Protein AF-A0AAJ1U4M6-F1 (afdb_monomer_lite)

pLDDT: mean 81.61, std 16.81, range [29.98, 98.19]

Radius of gyration: 28.36 Å; chains: 1; bounding box: 101×58×83 Å

Sequence (429 aa):
MTTPLAARVIVLAGPSGSGKSRLAQRLGLPVLRLDDFYRDGDDPALPRIASGPNAGIVDWDHSGSWLRDEALAALEEVCRSGRVEVPTYEIAANGRTGSRVLDLGGSPLVVTEGIFATDVVEELAARGLLAAAYCLTQPPTVTFWRRLTRDLREHRKPPLVLVRRGAALARAQRGIVERAVAVGCVPASTHDAFAALRDLAADVESRPRRTPSSLAAAIEGFRQPDPTTCGSCCLVVAHLHHSAAYAAAVLGDPDVTARLRHEALAVHTATNGLRLAGETQAPWPRRLGTAPWALARHLRLVSGRPGTGYVWVRRRDDFWEQLVSAVAGGHPVPLYVGTRLLPRHVVLVLEAGDDHLVAYQPGRGGTVRVTRGEVTRHEARALGWPRVWGGVLPAETAVPTRCTTRRERSPRGRRALAPGLSATPRNRA

Structure (mmCIF, N/CA/C/O backbone):
data_AF-A0AAJ1U4M6-F1
#
_entry.id   AF-A0AAJ1U4M6-F1
#
loop_
_atom_site.group_PDB
_atom_site.id
_atom_site.type_symbol
_atom_site.label_atom_id
_atom_site.label_alt_id
_atom_site.label_comp_id
_atom_site.label_asym_id
_atom_site.label_entity_id
_atom_site.label_seq_id
_atom_site.pdbx_PDB_ins_code
_atom_site.Cartn_x
_atom_site.Cartn_y
_atom_site.Cartn_z
_atom_site.occupancy
_atom_site.B_iso_or_equiv
_atom_site.auth_seq_id
_atom_site.auth_comp_id
_atom_site.auth_asym_id
_atom_site.auth_atom_id
_atom_site.pdbx_PDB_model_num
ATOM 1 N N . MET A 1 1 ? -3.620 -27.199 -5.319 1.00 35.44 1 MET A N 1
ATOM 2 C CA . MET A 1 1 ? -2.688 -26.652 -4.311 1.00 35.44 1 MET A CA 1
ATOM 3 C C . MET A 1 1 ? -1.618 -25.889 -5.069 1.00 35.44 1 MET A C 1
ATOM 5 O O . MET A 1 1 ? -0.892 -26.508 -5.830 1.00 35.44 1 MET A O 1
ATOM 9 N N . THR A 1 2 ? -1.603 -24.562 -4.984 1.00 45.41 2 THR A N 1
ATOM 10 C CA . THR A 1 2 ? -0.577 -23.716 -5.610 1.00 45.41 2 THR A CA 1
ATOM 11 C C . THR A 1 2 ? 0.704 -23.802 -4.786 1.00 45.41 2 THR A C 1
ATOM 13 O O . THR A 1 2 ? 0.673 -23.559 -3.580 1.00 45.41 2 THR A O 1
ATOM 16 N N . THR A 1 3 ? 1.816 -24.182 -5.415 1.00 56.16 3 THR A N 1
ATOM 17 C CA . THR A 1 3 ? 3.141 -24.172 -4.784 1.00 56.16 3 THR A CA 1
ATOM 18 C C . THR A 1 3 ? 3.445 -22.757 -4.279 1.00 56.16 3 THR A C 1
ATOM 20 O O . THR A 1 3 ? 3.209 -21.800 -5.024 1.00 56.16 3 THR A O 1
ATOM 23 N N . PRO A 1 4 ? 3.914 -22.584 -3.031 1.00 72.81 4 PRO A N 1
ATOM 24 C CA . PRO A 1 4 ? 4.277 -21.266 -2.526 1.00 72.81 4 PRO A CA 1
ATOM 25 C C . PRO A 1 4 ? 5.402 -20.660 -3.374 1.00 72.81 4 PRO A C 1
ATOM 27 O O . PRO A 1 4 ? 6.347 -21.352 -3.744 1.00 72.81 4 PRO A O 1
ATOM 30 N N . LEU A 1 5 ? 5.278 -19.370 -3.693 1.00 85.62 5 LEU A N 1
ATOM 31 C CA . LEU A 1 5 ? 6.314 -18.611 -4.395 1.00 85.62 5 LEU A CA 1
ATOM 32 C C . LEU A 1 5 ? 7.539 -18.429 -3.491 1.00 85.62 5 LEU A C 1
ATOM 34 O O . LEU A 1 5 ? 7.385 -18.177 -2.295 1.00 85.62 5 LEU A O 1
ATOM 38 N N . ALA A 1 6 ? 8.731 -18.495 -4.081 1.00 86.75 6 ALA A N 1
ATOM 39 C CA . ALA A 1 6 ? 9.986 -18.125 -3.435 1.00 86.75 6 ALA A CA 1
ATOM 40 C C . ALA A 1 6 ? 10.065 -16.610 -3.183 1.00 86.75 6 ALA A C 1
ATOM 42 O O . ALA A 1 6 ? 10.558 -16.188 -2.141 1.00 86.75 6 ALA A O 1
ATOM 43 N N . ALA A 1 7 ? 9.544 -15.795 -4.108 1.00 91.88 7 ALA A N 1
ATOM 44 C CA . ALA A 1 7 ? 9.564 -14.340 -3.997 1.00 91.88 7 ALA A CA 1
ATOM 45 C C . ALA A 1 7 ? 8.385 -13.657 -4.703 1.00 91.88 7 ALA A C 1
ATOM 47 O O . ALA A 1 7 ? 7.608 -14.283 -5.426 1.00 91.88 7 ALA A O 1
ATOM 48 N N . ARG A 1 8 ? 8.254 -12.344 -4.487 1.00 93.81 8 ARG A N 1
ATOM 49 C CA . ARG A 1 8 ? 7.308 -11.458 -5.187 1.00 93.81 8 ARG A CA 1
ATOM 50 C C . ARG A 1 8 ? 8.013 -10.223 -5.753 1.00 93.81 8 ARG A C 1
ATOM 52 O O . ARG A 1 8 ? 9.067 -9.819 -5.269 1.00 93.81 8 ARG A O 1
ATOM 59 N N . VAL A 1 9 ? 7.407 -9.593 -6.758 1.00 96.31 9 VAL A N 1
ATOM 60 C CA . VAL A 1 9 ? 8.030 -8.522 -7.553 1.00 96.31 9 VAL A CA 1
ATOM 61 C C . VAL A 1 9 ? 7.668 -7.122 -7.054 1.00 96.31 9 VAL A C 1
ATOM 63 O O . VAL A 1 9 ? 6.494 -6.773 -6.953 1.00 96.31 9 VAL A O 1
ATOM 66 N N . ILE A 1 10 ? 8.662 -6.271 -6.822 1.00 96.31 10 ILE A N 1
ATOM 67 C CA . ILE A 1 10 ? 8.493 -4.824 -6.668 1.00 96.31 10 ILE A CA 1
ATOM 68 C C . ILE A 1 10 ? 8.775 -4.152 -8.010 1.00 96.31 10 ILE A C 1
ATOM 70 O O . ILE A 1 10 ? 9.900 -4.195 -8.496 1.00 96.31 10 ILE A O 1
ATOM 74 N N . VAL A 1 11 ? 7.790 -3.471 -8.587 1.00 96.56 11 VAL A N 1
ATOM 75 C CA . VAL A 1 11 ? 7.958 -2.696 -9.820 1.00 96.56 11 VAL A CA 1
ATOM 76 C C . VAL A 1 11 ? 8.309 -1.247 -9.486 1.00 96.56 11 VAL A C 1
ATOM 78 O O . VAL A 1 11 ? 7.532 -0.538 -8.841 1.00 96.56 11 VAL A O 1
ATOM 81 N N . LEU A 1 12 ? 9.461 -0.781 -9.967 1.00 94.81 12 LEU A N 1
ATOM 82 C CA . LEU A 1 12 ? 9.864 0.623 -9.917 1.00 94.81 12 LEU A CA 1
ATOM 83 C C . LEU A 1 12 ? 9.748 1.252 -11.307 1.00 94.81 12 LEU A C 1
ATOM 85 O O . LEU A 1 12 ? 10.588 1.050 -12.181 1.00 94.81 12 LEU A O 1
ATOM 89 N N . ALA A 1 13 ? 8.714 2.068 -11.488 1.00 91.81 13 ALA A N 1
ATOM 90 C CA . ALA A 1 13 ? 8.468 2.867 -12.677 1.00 91.81 13 ALA A CA 1
ATOM 91 C C . ALA A 1 13 ? 8.831 4.344 -12.457 1.00 91.81 13 ALA A C 1
ATOM 93 O O . ALA A 1 13 ? 9.117 4.809 -11.349 1.00 91.81 13 ALA A O 1
ATOM 94 N N . GLY A 1 14 ? 8.812 5.113 -13.542 1.00 84.62 14 GLY A N 1
ATOM 95 C CA . GLY A 1 14 ? 8.915 6.568 -13.511 1.00 84.62 14 GLY A CA 1
ATOM 96 C C . GLY A 1 14 ? 9.922 7.125 -14.515 1.00 84.62 14 GLY A C 1
ATOM 97 O O . GLY A 1 14 ? 10.707 6.372 -15.100 1.00 84.62 14 GLY A O 1
ATOM 98 N N . PRO A 1 15 ? 9.930 8.455 -14.710 1.00 76.31 15 PRO A N 1
ATOM 99 C CA . PRO A 1 15 ? 10.742 9.100 -15.736 1.00 76.31 15 PRO A CA 1
ATOM 100 C C . PRO A 1 15 ? 12.238 8.785 -15.613 1.00 76.31 15 PRO A C 1
ATOM 102 O O . PRO A 1 15 ? 12.752 8.493 -14.529 1.00 76.31 15 PRO A O 1
ATOM 105 N N . SER A 1 16 ? 12.972 8.893 -16.721 1.00 70.69 16 SER A N 1
ATOM 106 C CA . SER A 1 16 ? 14.437 8.828 -16.672 1.00 70.69 16 SER A CA 1
ATOM 107 C C . SER A 1 16 ? 14.993 9.874 -15.690 1.00 70.69 16 SER A C 1
ATOM 109 O O . SER A 1 16 ? 14.541 11.022 -15.655 1.00 70.69 16 SER A O 1
ATOM 111 N N . GLY A 1 17 ? 15.938 9.456 -14.844 1.00 67.00 17 GLY A N 1
ATOM 112 C CA . GLY A 1 17 ? 16.512 10.291 -13.784 1.00 67.00 17 GLY A CA 1
ATOM 113 C C . GLY A 1 17 ? 15.660 10.451 -12.516 1.00 67.00 17 GLY A C 1
ATOM 114 O O . GLY A 1 17 ? 16.044 11.225 -11.643 1.00 67.00 17 GLY A O 1
ATOM 115 N N . SER A 1 18 ? 14.539 9.732 -12.363 1.00 72.38 18 SER A N 1
ATOM 116 C CA . SER A 1 18 ? 13.729 9.767 -11.129 1.00 72.38 18 SER A CA 1
ATOM 117 C C . SER A 1 18 ? 14.391 9.089 -9.919 1.00 72.38 18 SER A C 1
ATOM 119 O O . SER A 1 18 ? 13.974 9.327 -8.785 1.00 72.38 18 SER A O 1
ATOM 121 N N . GLY A 1 19 ? 15.441 8.291 -10.152 1.00 76.44 19 GLY A N 1
ATOM 122 C CA . GLY A 1 19 ? 16.225 7.623 -9.110 1.00 76.44 19 GLY A CA 1
ATOM 123 C C . GLY A 1 19 ? 15.894 6.145 -8.879 1.00 76.44 19 GLY A C 1
ATOM 124 O O . GLY A 1 19 ? 16.292 5.632 -7.842 1.00 76.44 19 GLY A O 1
ATOM 125 N N . LYS A 1 20 ? 15.210 5.467 -9.815 1.00 83.94 20 LYS A N 1
ATOM 126 C CA . LYS A 1 20 ? 14.835 4.037 -9.733 1.00 83.94 20 LYS A CA 1
ATOM 127 C C . LYS A 1 20 ? 16.018 3.123 -9.384 1.00 83.94 20 LYS A C 1
ATOM 129 O O . LYS A 1 20 ? 16.014 2.532 -8.310 1.00 83.94 20 LYS A O 1
ATOM 134 N N . SER A 1 21 ? 17.081 3.141 -10.191 1.00 77.44 21 SER A N 1
ATOM 135 C CA . SER A 1 21 ? 18.271 2.309 -9.966 1.00 77.44 21 SER A CA 1
ATOM 136 C C . SER A 1 21 ? 18.963 2.620 -8.639 1.00 77.44 21 SER A C 1
ATOM 138 O O . SER A 1 21 ? 19.413 1.723 -7.934 1.00 77.44 21 SER A O 1
ATOM 140 N N . ARG A 1 22 ? 19.003 3.902 -8.243 1.00 78.25 22 ARG A N 1
ATOM 141 C CA . ARG A 1 22 ? 19.576 4.319 -6.954 1.00 78.25 22 ARG A CA 1
ATOM 142 C C . ARG A 1 22 ? 18.713 3.872 -5.771 1.00 78.25 22 ARG A C 1
ATOM 144 O O . ARG A 1 22 ? 19.262 3.551 -4.722 1.00 78.25 22 ARG A O 1
ATOM 151 N N . LEU A 1 23 ? 17.389 3.849 -5.922 1.00 82.69 23 LEU A N 1
ATOM 152 C CA . LEU A 1 23 ? 16.482 3.299 -4.919 1.00 82.69 23 LEU A CA 1
ATOM 153 C C . LEU A 1 23 ? 16.666 1.784 -4.792 1.00 82.69 23 LEU A C 1
ATOM 155 O O . LEU A 1 23 ? 16.822 1.303 -3.676 1.00 82.69 23 LEU A O 1
ATOM 159 N N . ALA A 1 24 ? 16.717 1.066 -5.916 1.00 81.56 24 ALA A N 1
ATOM 160 C CA . ALA A 1 24 ? 16.942 -0.376 -5.950 1.00 81.56 24 ALA A CA 1
ATOM 161 C C . ALA A 1 24 ? 18.262 -0.760 -5.256 1.00 81.56 24 ALA A C 1
ATOM 163 O O . ALA A 1 24 ? 18.260 -1.581 -4.346 1.00 81.56 24 ALA A O 1
ATOM 164 N N . GLN A 1 25 ? 19.364 -0.071 -5.584 1.00 78.44 25 GLN A N 1
ATOM 165 C CA . GLN A 1 25 ? 20.657 -0.255 -4.909 1.00 78.44 25 GLN A CA 1
ATOM 166 C C . GLN A 1 25 ? 20.579 0.003 -3.402 1.00 78.44 25 GLN A C 1
ATOM 168 O O . GLN A 1 25 ? 21.147 -0.744 -2.613 1.00 78.44 25 GLN A O 1
ATOM 173 N N . ARG A 1 26 ? 19.873 1.061 -2.988 1.00 80.50 26 ARG A N 1
ATOM 174 C CA . ARG A 1 26 ? 19.744 1.421 -1.571 1.00 80.50 26 ARG A CA 1
ATOM 175 C C . ARG A 1 26 ? 18.913 0.410 -0.776 1.00 80.50 26 ARG A C 1
ATOM 177 O O . ARG A 1 26 ? 19.132 0.283 0.422 1.00 80.50 26 ARG A O 1
ATOM 184 N N . LEU A 1 27 ? 17.955 -0.262 -1.416 1.00 82.00 27 LEU A N 1
ATOM 185 C CA . LEU A 1 27 ? 17.149 -1.315 -0.793 1.00 82.00 27 LEU A CA 1
ATOM 186 C C . LEU A 1 27 ? 17.949 -2.603 -0.560 1.00 82.00 27 LEU A C 1
ATOM 188 O O . LEU A 1 27 ? 17.542 -3.403 0.270 1.00 82.00 27 LEU A O 1
ATOM 192 N N . GLY A 1 28 ? 19.058 -2.809 -1.281 1.00 83.50 28 GLY A N 1
ATOM 193 C CA . GLY A 1 28 ? 19.867 -4.028 -1.175 1.00 83.50 28 GLY A CA 1
ATOM 194 C C . GLY A 1 28 ? 19.163 -5.294 -1.679 1.00 83.50 28 GLY A C 1
ATOM 195 O O . GLY A 1 28 ? 19.668 -6.390 -1.464 1.00 83.50 28 GLY A O 1
ATOM 196 N N . LEU A 1 29 ? 18.011 -5.153 -2.341 1.00 88.69 29 LEU A N 1
ATOM 197 C CA . LEU A 1 29 ? 17.244 -6.267 -2.896 1.00 88.69 29 LEU A CA 1
ATOM 198 C C . LEU A 1 29 ? 17.818 -6.709 -4.253 1.00 88.69 29 LEU A C 1
ATOM 200 O O . LEU A 1 29 ? 18.338 -5.865 -4.992 1.00 88.69 29 LEU A O 1
ATOM 204 N N . PRO A 1 30 ? 17.676 -7.994 -4.629 1.00 92.81 30 PRO A N 1
ATOM 205 C CA . PRO A 1 30 ? 18.009 -8.462 -5.970 1.00 92.81 30 PRO A CA 1
ATOM 206 C C . PRO A 1 30 ? 17.236 -7.685 -7.044 1.00 92.81 30 PRO A C 1
ATOM 208 O O . PRO A 1 30 ? 16.055 -7.376 -6.864 1.00 92.81 30 PRO A O 1
ATOM 211 N N . VAL A 1 31 ? 17.892 -7.381 -8.170 1.00 94.75 31 VAL A N 1
ATOM 212 C CA . VAL A 1 31 ? 17.313 -6.561 -9.247 1.00 94.75 31 VAL A CA 1
ATOM 213 C C . VAL A 1 31 ? 17.318 -7.305 -10.582 1.00 94.75 31 VAL A C 1
ATOM 215 O O . VAL A 1 31 ? 18.372 -7.701 -11.087 1.00 94.75 31 VAL A O 1
ATOM 218 N N . LEU A 1 32 ? 16.140 -7.411 -11.195 1.00 96.25 32 LEU A N 1
ATOM 219 C CA . LEU A 1 32 ? 15.962 -7.762 -12.600 1.00 96.25 32 LEU A CA 1
ATOM 220 C C . LEU A 1 32 ? 15.755 -6.470 -13.403 1.00 96.25 32 LEU A C 1
ATOM 222 O O . LEU A 1 32 ? 14.833 -5.699 -13.146 1.00 96.25 32 LEU A O 1
ATOM 226 N N . ARG A 1 33 ? 16.642 -6.184 -14.358 1.00 93.12 33 ARG A N 1
ATOM 227 C CA . ARG A 1 33 ? 16.557 -4.970 -15.179 1.00 93.12 33 ARG A CA 1
ATOM 228 C C . ARG A 1 33 ? 15.790 -5.299 -16.452 1.00 93.12 33 ARG A C 1
ATOM 230 O O . ARG A 1 33 ? 16.234 -6.127 -17.233 1.00 93.12 33 ARG A O 1
ATOM 237 N N . LEU A 1 34 ? 14.660 -4.638 -16.678 1.00 94.06 34 LEU A N 1
ATOM 238 C CA . LEU A 1 34 ? 13.866 -4.824 -17.899 1.00 94.06 34 LEU A CA 1
ATOM 239 C C . LEU A 1 34 ? 14.594 -4.293 -19.136 1.00 94.06 34 LEU A C 1
ATOM 241 O O . LEU A 1 34 ? 14.367 -4.779 -20.236 1.00 94.06 34 LEU A O 1
ATOM 245 N N . ASP A 1 35 ? 15.511 -3.345 -18.941 1.00 89.75 35 ASP A N 1
ATOM 246 C CA . ASP A 1 35 ? 16.392 -2.851 -20.000 1.00 89.75 35 ASP A CA 1
ATOM 247 C C . ASP A 1 35 ? 17.363 -3.941 -20.511 1.00 89.75 35 ASP A C 1
ATOM 249 O O . ASP A 1 35 ? 17.980 -3.748 -21.551 1.00 89.75 35 ASP A O 1
ATOM 253 N N . ASP A 1 36 ? 17.501 -5.088 -19.829 1.00 93.81 36 ASP A N 1
ATOM 254 C CA . ASP A 1 36 ? 18.273 -6.227 -20.350 1.00 93.81 36 ASP A CA 1
ATOM 255 C C . ASP A 1 36 ? 17.491 -6.995 -21.451 1.00 93.81 36 ASP A C 1
ATOM 257 O O . ASP A 1 36 ? 18.065 -7.795 -22.185 1.00 93.81 36 ASP A O 1
ATOM 261 N N . PHE A 1 37 ? 16.186 -6.733 -21.611 1.00 95.31 37 PHE A N 1
ATOM 262 C CA . PHE A 1 37 ? 15.283 -7.449 -22.525 1.00 95.31 37 PHE A CA 1
ATOM 263 C C . PHE A 1 37 ? 14.969 -6.668 -23.811 1.00 95.31 37 PHE A C 1
ATOM 265 O O . PHE A 1 37 ? 13.929 -6.894 -24.431 1.00 95.31 37 PHE A O 1
ATOM 272 N N . TYR A 1 38 ? 15.834 -5.750 -24.244 1.00 93.19 38 TYR A N 1
ATOM 273 C CA . TYR A 1 38 ? 15.706 -5.159 -25.580 1.00 93.19 38 TYR A CA 1
ATOM 274 C C . TYR A 1 38 ? 15.932 -6.204 -26.681 1.00 93.19 38 TYR A C 1
ATOM 276 O O . TYR A 1 38 ? 16.601 -7.223 -26.477 1.00 93.19 38 TYR A O 1
ATOM 284 N N . ARG A 1 39 ? 15.347 -5.940 -27.852 1.00 93.69 39 ARG A N 1
ATOM 285 C CA . ARG A 1 39 ? 15.740 -6.598 -29.101 1.00 93.69 39 ARG A CA 1
ATOM 286 C C . ARG A 1 39 ? 17.117 -6.107 -29.521 1.00 93.69 39 ARG A C 1
ATOM 288 O O . ARG A 1 39 ? 17.469 -4.961 -29.243 1.00 93.69 39 ARG A O 1
ATOM 295 N N . ASP A 1 40 ? 17.855 -6.959 -30.217 1.00 92.25 40 ASP A N 1
ATOM 296 C CA . ASP A 1 40 ? 19.131 -6.570 -30.806 1.00 92.25 40 ASP A CA 1
ATOM 297 C C . ASP A 1 40 ? 18.910 -5.483 -31.859 1.00 92.25 40 ASP A C 1
ATOM 299 O O . ASP A 1 40 ? 17.889 -5.442 -32.544 1.00 92.25 40 ASP A O 1
ATOM 303 N N . GLY A 1 41 ? 19.847 -4.547 -31.960 1.00 86.94 41 GLY A N 1
ATOM 304 C CA . GLY A 1 41 ? 19.682 -3.341 -32.763 1.00 86.94 41 GLY A CA 1
ATOM 305 C C . GLY A 1 41 ? 19.647 -3.556 -34.276 1.00 86.94 41 GLY A C 1
ATOM 306 O O . GLY A 1 41 ? 19.326 -2.620 -35.012 1.00 86.94 41 GLY A O 1
ATOM 307 N N . ASP A 1 42 ? 19.985 -4.756 -34.737 1.00 87.50 42 ASP A N 1
ATOM 308 C CA . ASP A 1 42 ? 19.853 -5.221 -36.113 1.00 87.50 42 ASP A CA 1
ATOM 309 C C . ASP A 1 42 ? 18.571 -6.040 -36.358 1.00 87.50 42 ASP A C 1
ATOM 311 O O . ASP A 1 42 ? 18.314 -6.428 -37.501 1.00 87.50 42 ASP A O 1
ATOM 315 N N . ASP A 1 43 ? 17.725 -6.243 -35.336 1.00 89.69 43 ASP A N 1
ATOM 316 C CA . ASP A 1 43 ? 16.453 -6.955 -35.465 1.00 89.69 43 ASP A CA 1
ATOM 317 C C . ASP A 1 43 ? 15.531 -6.216 -36.463 1.00 89.69 43 ASP A C 1
ATOM 319 O O . ASP A 1 43 ? 15.150 -5.056 -36.245 1.00 89.69 43 ASP A O 1
ATOM 323 N N . PRO A 1 44 ? 15.131 -6.866 -37.575 1.00 89.62 44 PRO A N 1
ATOM 324 C CA . PRO A 1 44 ? 14.300 -6.244 -38.601 1.00 89.62 44 PRO A CA 1
ATOM 325 C C . PRO A 1 44 ? 12.888 -5.891 -38.110 1.00 89.62 44 PRO A C 1
ATOM 327 O O . PRO A 1 44 ? 12.218 -5.074 -38.742 1.00 89.62 44 PRO A O 1
ATOM 330 N N . ALA A 1 45 ? 12.427 -6.477 -37.000 1.00 91.69 45 ALA A N 1
ATOM 331 C CA . ALA A 1 45 ? 11.141 -6.173 -36.381 1.00 91.69 45 ALA A CA 1
ATOM 332 C C . ALA A 1 45 ? 11.158 -4.875 -35.554 1.00 91.69 45 ALA A C 1
ATOM 334 O O . ALA A 1 45 ? 10.110 -4.471 -35.037 1.00 91.69 45 ALA A O 1
ATOM 335 N N . LEU A 1 46 ? 12.314 -4.211 -35.418 1.00 91.50 46 LEU A N 1
ATOM 336 C CA . LEU A 1 46 ? 12.420 -2.980 -34.646 1.00 91.50 46 LEU A CA 1
ATOM 337 C C . LEU A 1 46 ? 11.527 -1.865 -35.217 1.00 91.50 46 LEU A C 1
ATOM 339 O O . LEU A 1 46 ? 11.631 -1.513 -36.400 1.00 91.50 46 LEU A O 1
ATOM 343 N N . PRO A 1 47 ? 10.676 -1.251 -34.376 1.00 92.06 47 PRO A N 1
ATOM 344 C CA . PRO A 1 47 ? 9.834 -0.142 -34.792 1.00 92.06 47 PRO A CA 1
ATOM 345 C C . PRO A 1 47 ? 10.703 1.062 -35.163 1.00 92.06 47 PRO A C 1
ATOM 347 O O . PRO A 1 47 ? 11.700 1.359 -34.506 1.00 92.06 47 PRO A O 1
ATOM 350 N N . ARG A 1 48 ? 10.310 1.784 -36.214 1.00 90.25 48 ARG A N 1
ATOM 351 C CA . ARG A 1 48 ? 10.986 3.007 -36.662 1.00 90.25 48 ARG A CA 1
ATOM 352 C C . ARG A 1 48 ? 10.063 4.205 -36.532 1.00 90.25 48 ARG A C 1
ATOM 354 O O . ARG A 1 48 ? 8.861 4.110 -36.775 1.00 90.25 48 ARG A O 1
ATOM 361 N N . ILE A 1 49 ? 10.642 5.351 -36.195 1.00 85.44 49 ILE A N 1
ATOM 362 C CA . ILE A 1 49 ? 9.920 6.617 -36.089 1.00 85.44 49 ILE A CA 1
ATOM 363 C C . ILE A 1 49 ? 9.335 6.965 -37.462 1.00 85.44 49 ILE A C 1
ATOM 365 O O . ILE A 1 49 ? 10.065 7.117 -38.444 1.00 85.44 49 ILE A O 1
ATOM 369 N N . ALA A 1 50 ? 8.010 7.105 -37.526 1.00 86.19 50 ALA A N 1
ATOM 370 C CA . ALA A 1 50 ? 7.285 7.265 -38.786 1.00 86.19 50 ALA A CA 1
ATOM 371 C C . ALA A 1 50 ? 7.376 8.677 -39.392 1.00 86.19 50 ALA A C 1
ATOM 373 O O . ALA A 1 50 ? 7.206 8.844 -40.596 1.00 86.19 50 ALA A O 1
ATOM 374 N N . SER A 1 51 ? 7.603 9.715 -38.580 1.00 84.94 51 SER A N 1
ATOM 375 C CA . SER A 1 51 ? 7.620 11.104 -39.058 1.00 84.94 51 SER A CA 1
ATOM 376 C C . SER A 1 51 ? 8.456 12.036 -38.176 1.00 84.94 51 SER A C 1
ATOM 378 O O . SER A 1 51 ? 8.749 11.739 -37.018 1.00 84.94 51 SER A O 1
ATOM 380 N N . GLY A 1 52 ? 8.830 13.191 -38.731 1.00 83.75 52 GLY A N 1
ATOM 381 C CA . GLY A 1 52 ? 9.584 14.231 -38.033 1.00 83.75 52 GLY A CA 1
ATOM 382 C C . GLY A 1 52 ? 11.104 14.137 -38.222 1.00 83.75 52 GLY A C 1
ATOM 383 O O . GLY A 1 52 ? 11.585 13.354 -39.036 1.00 83.75 52 GLY A O 1
ATOM 384 N N . PRO A 1 53 ? 11.882 14.942 -37.473 1.00 75.56 53 PRO A N 1
ATOM 385 C CA . PRO A 1 53 ? 13.332 15.074 -37.665 1.00 75.56 53 PRO A CA 1
ATOM 386 C C . PRO A 1 53 ? 14.132 13.778 -37.478 1.00 75.56 53 PRO A C 1
ATOM 388 O O . PRO A 1 53 ? 15.257 13.688 -37.951 1.00 75.56 53 PRO A O 1
ATOM 391 N N . ASN A 1 54 ? 13.550 12.797 -36.784 1.00 79.06 54 ASN A N 1
ATOM 392 C CA . ASN A 1 54 ? 14.166 11.506 -36.482 1.00 79.06 54 ASN A CA 1
ATOM 393 C C . ASN A 1 54 ? 13.540 10.356 -37.295 1.00 79.06 54 ASN A C 1
ATOM 395 O O . ASN A 1 54 ? 13.707 9.195 -36.927 1.00 79.06 54 ASN A O 1
ATOM 399 N N . ALA A 1 55 ? 12.772 10.659 -38.351 1.00 87.00 55 ALA A N 1
ATOM 400 C CA . ALA A 1 55 ? 12.110 9.640 -39.159 1.00 87.00 55 ALA A CA 1
ATOM 401 C C . ALA A 1 55 ? 13.117 8.618 -39.714 1.00 87.00 55 ALA A C 1
ATOM 403 O O . ALA A 1 55 ? 14.200 8.981 -40.170 1.00 87.00 55 ALA A O 1
ATOM 404 N N . GLY A 1 56 ? 12.755 7.335 -39.659 1.00 84.25 56 GLY A N 1
ATOM 405 C CA . GLY A 1 56 ? 13.601 6.225 -40.106 1.00 84.25 56 GLY A CA 1
ATOM 406 C C . GLY A 1 56 ? 14.590 5.690 -39.061 1.00 84.25 56 GLY A C 1
ATOM 407 O O . GLY A 1 56 ? 15.129 4.602 -39.266 1.00 84.25 56 GLY A O 1
ATOM 408 N N . ILE A 1 57 ? 14.794 6.382 -37.935 1.00 87.56 57 ILE A N 1
ATOM 409 C CA . ILE A 1 57 ? 15.572 5.877 -36.790 1.00 87.56 57 ILE A CA 1
ATOM 410 C C . ILE A 1 57 ? 14.698 4.920 -35.964 1.00 87.56 57 ILE A C 1
ATOM 412 O O . ILE A 1 57 ? 13.477 5.077 -35.926 1.00 87.56 57 ILE A O 1
ATOM 416 N N . VAL A 1 58 ? 15.314 3.928 -35.315 1.00 86.12 58 VAL A N 1
ATOM 417 C CA . VAL A 1 58 ? 14.630 3.013 -34.386 1.00 86.12 58 VAL A CA 1
ATOM 418 C C . VAL A 1 58 ? 13.992 3.792 -33.231 1.00 86.12 58 VAL A C 1
ATOM 420 O O . VAL A 1 58 ? 14.626 4.660 -32.628 1.00 86.12 58 VAL A O 1
ATOM 423 N N . ASP A 1 59 ? 12.736 3.468 -32.925 1.00 86.75 59 ASP A N 1
ATOM 424 C CA . ASP A 1 59 ? 12.000 3.999 -31.781 1.00 86.75 59 ASP A CA 1
ATOM 425 C C . ASP A 1 59 ? 12.161 3.073 -30.567 1.00 86.75 59 ASP A C 1
ATOM 427 O O . ASP A 1 59 ? 11.395 2.131 -30.363 1.00 86.75 59 ASP A O 1
ATOM 431 N N . TRP A 1 60 ? 13.183 3.337 -29.754 1.00 83.81 60 TRP A N 1
ATOM 432 C CA . TRP A 1 60 ? 13.471 2.539 -28.560 1.00 83.81 60 TRP A CA 1
ATOM 433 C C . TRP A 1 60 ? 12.430 2.702 -27.443 1.00 83.81 60 TRP A C 1
ATOM 435 O O . TRP A 1 60 ? 12.332 1.817 -26.596 1.00 83.81 60 TRP A O 1
ATOM 445 N N . ASP A 1 61 ? 11.608 3.758 -27.471 1.00 82.62 61 ASP A N 1
ATOM 446 C CA . ASP A 1 61 ? 10.531 3.988 -26.496 1.00 82.62 61 ASP A CA 1
ATOM 447 C C . ASP A 1 61 ? 9.226 3.248 -26.877 1.00 82.62 61 ASP A C 1
ATOM 449 O O . ASP A 1 61 ? 8.250 3.261 -26.120 1.00 82.62 61 ASP A O 1
ATOM 453 N N . HIS A 1 62 ? 9.181 2.606 -28.050 1.00 86.19 62 HIS A N 1
ATOM 454 C CA . HIS A 1 62 ? 8.022 1.863 -28.540 1.00 86.19 62 HIS A CA 1
ATOM 455 C C . HIS A 1 62 ? 7.970 0.445 -27.951 1.00 86.19 62 HIS A C 1
ATOM 457 O O . HIS A 1 62 ? 8.975 -0.251 -27.915 1.00 86.19 62 HIS A O 1
ATOM 463 N N . SER A 1 63 ? 6.786 -0.052 -27.574 1.00 87.94 63 SER A N 1
ATOM 464 C CA . SER A 1 63 ? 6.621 -1.374 -26.929 1.00 87.94 63 SER A CA 1
ATOM 465 C C . SER A 1 63 ? 7.126 -2.562 -27.761 1.00 87.94 63 SER A C 1
ATOM 467 O O . SER A 1 63 ? 7.427 -3.618 -27.219 1.00 87.94 63 SER A O 1
ATOM 469 N N . GLY A 1 64 ? 7.237 -2.392 -29.078 1.00 88.94 64 GLY A N 1
ATOM 470 C CA . GLY A 1 64 ? 7.830 -3.374 -29.992 1.00 88.94 64 GLY A CA 1
ATOM 471 C C . GLY A 1 64 ? 9.362 -3.477 -29.938 1.00 88.94 64 GLY A C 1
ATOM 472 O O . GLY A 1 64 ? 9.903 -4.399 -30.539 1.00 88.94 64 GLY A O 1
ATOM 473 N N . SER A 1 65 ? 10.061 -2.567 -29.250 1.00 91.19 65 SER A N 1
ATOM 474 C CA . SER A 1 65 ? 11.531 -2.549 -29.167 1.00 91.19 65 SER A CA 1
ATOM 475 C C . SER A 1 65 ? 12.105 -3.559 -28.166 1.00 91.19 65 SER A C 1
ATOM 477 O O . SER A 1 65 ? 13.305 -3.831 -28.189 1.00 91.19 65 SER A O 1
ATOM 479 N N . TRP A 1 66 ? 11.266 -4.134 -27.302 1.00 94.38 66 TRP A N 1
ATOM 480 C CA . TRP A 1 66 ? 11.689 -5.024 -26.225 1.00 94.38 66 TRP A CA 1
ATOM 481 C C . TRP A 1 66 ? 10.854 -6.309 -26.169 1.00 94.38 66 TRP A C 1
ATOM 483 O O . TRP A 1 66 ? 9.765 -6.415 -26.738 1.00 94.38 66 TRP A O 1
ATOM 493 N N . LEU A 1 67 ? 11.396 -7.316 -25.495 1.00 95.56 67 LEU A N 1
ATOM 494 C CA . LEU A 1 67 ? 10.884 -8.679 -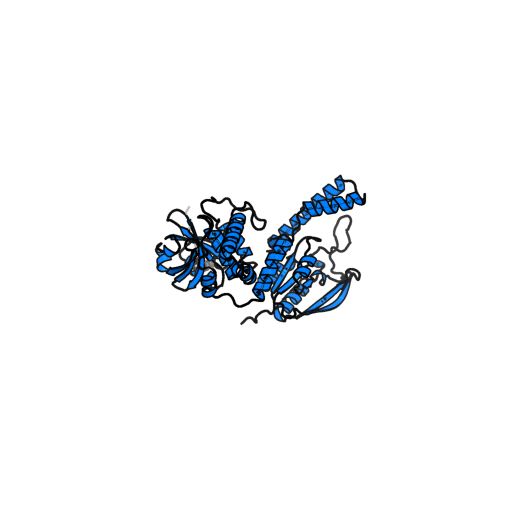25.428 1.00 95.56 67 LEU A CA 1
ATOM 495 C C . LEU A 1 67 ? 10.083 -8.870 -24.132 1.00 95.56 67 LEU A C 1
ATOM 497 O O . LEU A 1 67 ? 10.499 -9.558 -23.201 1.00 95.56 67 LEU A O 1
ATOM 501 N N . ARG A 1 68 ? 8.905 -8.229 -24.085 1.00 95.75 68 ARG A N 1
ATOM 502 C CA . ARG A 1 68 ? 7.996 -8.211 -22.921 1.00 95.75 68 ARG A CA 1
ATOM 503 C C . ARG A 1 68 ? 7.680 -9.601 -22.370 1.00 95.75 68 ARG A C 1
ATOM 505 O O . ARG A 1 68 ? 7.715 -9.797 -21.157 1.00 95.75 68 ARG A O 1
ATOM 512 N N . ASP A 1 69 ? 7.356 -10.546 -23.247 1.00 96.31 69 ASP A N 1
ATOM 513 C CA . ASP A 1 69 ? 6.932 -11.887 -22.833 1.00 96.31 69 ASP A CA 1
ATOM 514 C C . ASP A 1 69 ? 8.085 -12.681 -22.205 1.00 96.31 69 ASP A C 1
ATOM 516 O O . ASP A 1 69 ? 7.882 -13.391 -21.222 1.00 96.31 69 ASP A O 1
ATOM 520 N N . GLU A 1 70 ? 9.309 -12.495 -22.706 1.00 97.00 70 GLU A N 1
ATOM 521 C CA . GLU A 1 70 ? 10.521 -13.087 -22.130 1.00 97.00 70 GLU A CA 1
ATOM 522 C C . GLU A 1 70 ? 10.823 -12.490 -20.749 1.00 97.00 70 GLU A C 1
ATOM 524 O O . GLU A 1 70 ? 11.110 -13.223 -19.804 1.00 97.00 70 GLU A O 1
ATOM 529 N N . ALA A 1 71 ? 10.669 -11.171 -20.589 1.00 97.56 71 ALA A N 1
ATOM 530 C CA . ALA A 1 71 ? 10.834 -10.512 -19.295 1.00 97.56 71 ALA A CA 1
ATOM 531 C C . ALA A 1 71 ? 9.806 -10.996 -18.257 1.00 97.56 71 ALA A C 1
ATOM 533 O O . ALA A 1 71 ? 10.151 -11.230 -17.097 1.00 97.56 71 ALA A O 1
ATOM 534 N N . LEU A 1 72 ? 8.543 -11.173 -18.661 1.00 98.06 72 LEU A N 1
ATOM 535 C CA . LEU A 1 72 ? 7.492 -11.721 -17.799 1.00 98.06 72 LEU A CA 1
ATOM 536 C C . LEU A 1 72 ? 7.762 -13.179 -17.417 1.00 98.06 72 LEU A C 1
ATOM 538 O O . LEU A 1 72 ? 7.571 -13.537 -16.256 1.00 98.06 72 LEU A O 1
ATOM 542 N N . ALA A 1 73 ? 8.227 -14.000 -18.362 1.00 97.69 73 ALA A N 1
ATOM 543 C CA . ALA A 1 73 ? 8.615 -15.380 -18.092 1.00 97.69 73 ALA A CA 1
ATOM 544 C C . ALA A 1 73 ? 9.771 -15.445 -17.082 1.00 97.69 73 ALA A C 1
ATOM 546 O O . ALA A 1 73 ? 9.679 -16.184 -16.104 1.00 97.69 73 ALA A O 1
ATOM 547 N N . ALA A 1 74 ? 10.797 -14.604 -17.247 1.00 97.88 74 ALA A N 1
ATOM 548 C CA . ALA A 1 74 ? 11.923 -14.542 -16.320 1.00 97.88 74 ALA A CA 1
ATOM 549 C C . ALA A 1 74 ? 11.503 -14.079 -14.910 1.00 97.88 74 ALA A C 1
ATOM 551 O O . ALA A 1 74 ? 11.953 -14.625 -13.901 1.00 97.88 74 ALA A O 1
ATOM 552 N N . LEU A 1 75 ? 10.602 -13.093 -14.824 1.00 98.19 75 LEU A N 1
ATOM 553 C CA . LEU A 1 75 ? 10.027 -12.638 -13.554 1.00 98.19 75 LEU A CA 1
ATOM 554 C C . LEU A 1 75 ? 9.190 -13.724 -12.865 1.00 98.19 75 LEU A C 1
ATOM 556 O O . LEU A 1 75 ? 9.234 -13.862 -11.643 1.00 98.19 75 LEU A O 1
ATOM 560 N N . GLU A 1 76 ? 8.422 -14.496 -13.625 1.00 97.12 76 GLU A N 1
ATOM 561 C CA . GLU A 1 76 ? 7.641 -15.611 -13.093 1.00 97.12 76 GLU A CA 1
ATOM 562 C C . GLU A 1 76 ? 8.532 -16.760 -12.620 1.00 97.12 76 GLU A C 1
ATOM 564 O O . GLU A 1 76 ? 8.303 -17.302 -11.536 1.00 97.12 76 GLU A O 1
ATOM 569 N N . GLU A 1 77 ? 9.566 -17.095 -13.391 1.00 97.06 77 GLU A N 1
ATOM 570 C CA . GLU A 1 77 ? 10.549 -18.110 -13.029 1.00 97.06 77 GLU A CA 1
ATOM 571 C C . GLU A 1 77 ? 11.251 -17.738 -11.726 1.00 97.06 77 GLU A C 1
ATOM 573 O O . GLU A 1 77 ? 11.165 -18.497 -10.761 1.00 97.06 77 GLU A O 1
ATOM 578 N N . VAL A 1 78 ? 11.833 -16.536 -11.633 1.00 97.00 78 VAL A N 1
ATOM 579 C CA . VAL A 1 78 ? 12.562 -16.116 -10.427 1.00 97.00 78 VAL A CA 1
ATOM 580 C C . VAL A 1 78 ? 11.666 -16.065 -9.189 1.00 97.00 78 VAL A C 1
ATOM 582 O O . VAL A 1 78 ? 12.113 -16.394 -8.093 1.00 97.00 78 VAL A O 1
ATOM 585 N N . CYS A 1 79 ? 10.382 -15.725 -9.344 1.00 95.25 79 CYS A N 1
ATOM 586 C CA . CYS A 1 79 ? 9.428 -15.761 -8.235 1.00 95.25 79 CYS A CA 1
ATOM 587 C C . CYS A 1 79 ? 9.111 -17.185 -7.769 1.00 95.25 79 CYS A C 1
ATOM 589 O O . CYS A 1 79 ? 8.751 -17.372 -6.609 1.00 95.25 79 CYS A O 1
ATOM 591 N N . ARG A 1 80 ? 9.214 -18.191 -8.642 1.00 92.81 80 ARG A N 1
ATOM 592 C CA . ARG A 1 80 ? 8.933 -19.594 -8.307 1.00 92.81 80 ARG A CA 1
ATOM 593 C C . ARG A 1 80 ? 10.155 -20.335 -7.787 1.00 92.81 80 ARG A C 1
ATOM 595 O O . ARG A 1 80 ? 10.043 -21.033 -6.786 1.00 92.81 80 ARG A O 1
ATOM 602 N N . SER A 1 81 ? 11.285 -20.213 -8.471 1.00 91.75 81 SER A N 1
ATOM 603 C CA . SER A 1 81 ? 12.508 -20.974 -8.193 1.00 91.75 81 SER A CA 1
ATOM 604 C C . SER A 1 81 ? 13.481 -20.234 -7.274 1.00 91.75 81 SER A C 1
ATOM 606 O O . SER A 1 81 ? 14.357 -20.863 -6.688 1.00 91.75 81 SER A O 1
ATOM 608 N N . GLY A 1 82 ? 13.365 -18.905 -7.169 1.00 92.00 82 GLY A N 1
ATOM 609 C CA . GLY A 1 82 ? 14.360 -18.047 -6.522 1.00 92.00 82 GLY A CA 1
ATOM 610 C C . GLY A 1 82 ? 15.607 -17.788 -7.376 1.00 92.00 82 GLY A C 1
ATOM 611 O O . GLY A 1 82 ? 16.524 -17.112 -6.915 1.00 92.00 82 GLY A O 1
ATOM 612 N N . ARG A 1 83 ? 15.663 -18.311 -8.608 1.00 95.75 83 ARG A N 1
ATOM 613 C CA . ARG A 1 83 ? 16.823 -18.192 -9.497 1.00 95.75 83 ARG A CA 1
ATOM 614 C C . ARG A 1 83 ? 16.412 -18.256 -10.965 1.00 95.75 83 ARG A C 1
ATOM 616 O O . ARG A 1 83 ? 15.644 -19.132 -11.339 1.00 95.75 83 ARG A O 1
ATOM 623 N N . VAL A 1 84 ? 16.948 -17.373 -11.798 1.00 97.81 84 VAL A N 1
ATOM 624 C CA . VAL A 1 84 ? 16.641 -17.326 -13.237 1.00 97.81 84 VAL A CA 1
ATOM 625 C C . VAL A 1 84 ? 17.864 -16.908 -14.047 1.00 97.81 84 VAL A C 1
ATOM 627 O O . VAL A 1 84 ? 18.697 -16.134 -13.570 1.00 97.81 84 VAL A O 1
ATOM 630 N N . GLU A 1 85 ? 17.981 -17.395 -15.275 1.00 97.44 85 GLU A N 1
ATOM 631 C CA . GLU A 1 85 ? 18.941 -16.877 -16.247 1.00 97.44 85 GLU A CA 1
ATOM 632 C C . GLU A 1 85 ? 18.335 -15.681 -16.994 1.00 97.44 85 GLU A C 1
ATOM 634 O O . GLU A 1 85 ? 17.239 -15.765 -17.539 1.00 97.44 85 GLU A O 1
ATOM 639 N N . VAL A 1 86 ? 19.029 -14.542 -16.995 1.00 96.19 86 VAL A N 1
ATOM 640 C CA . VAL A 1 86 ? 18.595 -13.316 -17.680 1.00 96.19 86 VAL A CA 1
ATOM 641 C C . VAL A 1 86 ? 19.646 -12.867 -18.691 1.00 96.19 86 VAL A C 1
ATOM 643 O O . VAL A 1 86 ? 20.838 -13.092 -18.467 1.00 96.19 86 VAL A O 1
ATOM 646 N N . PRO A 1 87 ? 19.246 -12.213 -19.791 1.00 95.56 87 PRO A N 1
ATOM 647 C CA . PRO A 1 87 ? 20.197 -11.645 -20.737 1.00 95.56 87 PRO A CA 1
ATOM 648 C C . PRO A 1 87 ? 21.090 -10.582 -20.081 1.00 95.56 87 PRO A C 1
ATOM 650 O O . PRO A 1 87 ? 20.718 -9.917 -19.114 1.00 95.56 87 PRO A O 1
ATOM 653 N N . THR A 1 88 ? 22.282 -10.409 -20.642 1.00 92.31 88 THR A N 1
ATOM 654 C CA . THR A 1 88 ? 23.134 -9.240 -20.427 1.00 92.31 88 THR A CA 1
ATOM 655 C C . THR A 1 88 ? 23.087 -8.413 -21.706 1.00 92.31 88 THR A C 1
ATOM 657 O O . THR A 1 88 ? 23.552 -8.870 -22.750 1.00 92.31 88 THR A O 1
ATOM 660 N N . TYR A 1 89 ? 22.498 -7.218 -21.636 1.00 89.75 89 TYR A N 1
ATOM 661 C CA . TYR A 1 89 ? 22.387 -6.308 -22.775 1.00 89.75 89 TYR A CA 1
ATOM 662 C C . TYR A 1 89 ? 23.360 -5.141 -22.630 1.00 89.75 89 TYR A C 1
ATOM 664 O O . TYR A 1 89 ? 23.390 -4.458 -21.601 1.00 89.75 89 TYR A O 1
ATOM 672 N N . GLU A 1 90 ? 24.122 -4.862 -23.684 1.00 86.06 90 GLU A N 1
ATOM 673 C CA . GLU A 1 90 ? 25.023 -3.718 -23.724 1.00 86.06 90 GLU A CA 1
ATOM 674 C C . GLU A 1 90 ? 24.555 -2.706 -24.760 1.00 86.06 90 GLU A C 1
ATOM 676 O O . GLU A 1 90 ? 24.609 -2.934 -25.964 1.00 86.06 90 GLU A O 1
ATOM 681 N N . ILE A 1 91 ? 24.170 -1.518 -24.288 1.00 78.19 91 ILE A N 1
ATOM 682 C CA . ILE A 1 91 ? 23.736 -0.415 -25.159 1.00 78.19 91 ILE A CA 1
ATOM 683 C C . ILE A 1 91 ? 24.840 -0.030 -26.157 1.00 78.19 91 ILE A C 1
ATOM 685 O O . ILE A 1 91 ? 24.541 0.315 -27.295 1.00 78.19 91 ILE A O 1
ATOM 689 N N . ALA A 1 92 ? 26.113 -0.105 -25.751 1.00 80.38 92 ALA A N 1
ATOM 690 C CA . ALA A 1 92 ? 27.247 0.193 -26.626 1.00 80.38 92 ALA A CA 1
ATOM 691 C C . ALA A 1 92 ? 27.441 -0.861 -27.729 1.00 80.38 92 ALA A C 1
ATOM 693 O O . ALA A 1 92 ? 27.816 -0.502 -28.842 1.00 80.38 92 ALA A O 1
ATOM 694 N N . ALA A 1 93 ? 27.160 -2.131 -27.425 1.00 82.94 93 ALA A N 1
ATOM 695 C CA . ALA A 1 93 ? 27.165 -3.221 -28.397 1.00 82.94 93 ALA A CA 1
ATOM 696 C C . ALA A 1 93 ? 25.868 -3.279 -29.220 1.00 82.94 93 ALA A C 1
ATOM 698 O O . ALA A 1 93 ? 25.817 -3.980 -30.224 1.00 82.94 93 ALA A O 1
ATOM 699 N N . ASN A 1 94 ? 24.843 -2.521 -28.811 1.00 85.31 94 ASN A N 1
ATOM 700 C CA . ASN A 1 94 ? 23.523 -2.485 -29.430 1.00 85.31 94 ASN A CA 1
ATOM 701 C C . ASN A 1 94 ? 22.881 -3.881 -29.520 1.00 85.31 94 ASN A C 1
ATOM 703 O O . ASN A 1 94 ? 22.249 -4.210 -30.520 1.00 85.31 94 ASN A O 1
ATOM 707 N N . GLY A 1 95 ? 23.089 -4.707 -28.494 1.00 88.81 95 GLY A N 1
ATOM 708 C CA . GLY A 1 95 ? 22.621 -6.085 -28.489 1.00 88.81 95 GLY A CA 1
ATOM 709 C C . GLY A 1 95 ? 22.980 -6.848 -27.219 1.00 88.81 95 GLY A C 1
ATOM 710 O O . GLY A 1 95 ? 23.670 -6.345 -26.321 1.00 88.81 95 GLY A O 1
ATOM 711 N N . ARG A 1 96 ? 22.498 -8.087 -27.155 1.00 92.50 96 ARG A N 1
ATOM 712 C CA . ARG A 1 96 ? 22.814 -9.055 -26.103 1.00 92.50 96 ARG A CA 1
ATOM 713 C C . ARG A 1 96 ? 24.258 -9.534 -26.238 1.00 92.50 96 ARG A C 1
ATOM 715 O O . ARG A 1 96 ? 24.663 -10.037 -27.281 1.00 92.50 96 ARG A O 1
ATOM 722 N N . THR A 1 97 ? 25.030 -9.426 -25.161 1.00 93.19 97 THR A N 1
ATOM 723 C CA . THR A 1 97 ? 26.435 -9.875 -25.108 1.00 93.19 97 THR A CA 1
ATOM 724 C C . THR A 1 97 ? 26.612 -11.193 -24.357 1.00 93.19 97 THR A C 1
ATOM 726 O O . THR A 1 97 ? 27.697 -11.772 -24.355 1.00 93.19 97 THR A O 1
ATOM 729 N N . GLY A 1 98 ? 25.540 -11.705 -23.752 1.00 93.00 98 GLY A N 1
ATOM 730 C CA . GLY A 1 98 ? 25.514 -13.000 -23.087 1.00 93.00 98 GLY A CA 1
ATOM 731 C C . GLY A 1 98 ? 24.315 -13.132 -22.158 1.00 93.00 98 GLY A C 1
ATOM 732 O O . GLY A 1 98 ? 23.314 -12.428 -22.303 1.00 93.00 98 GLY A O 1
ATOM 733 N N . SER A 1 99 ? 24.443 -14.006 -21.167 1.00 94.81 99 SER A N 1
ATOM 734 C CA . SER A 1 99 ? 23.475 -14.201 -20.092 1.00 94.81 99 SER A CA 1
ATOM 735 C C . SER A 1 99 ? 24.169 -14.152 -18.731 1.00 94.81 99 SER A C 1
ATOM 737 O O . SER A 1 99 ? 25.387 -14.296 -18.609 1.00 94.81 99 SER A O 1
ATOM 739 N N . ARG A 1 100 ? 23.391 -13.896 -17.685 1.00 94.38 100 ARG A N 1
ATOM 740 C CA . ARG A 1 100 ? 23.825 -13.945 -16.291 1.00 94.38 100 ARG A CA 1
ATOM 741 C C . ARG A 1 100 ? 22.745 -14.606 -15.460 1.00 94.38 100 ARG A C 1
ATOM 743 O O . ARG A 1 100 ? 21.557 -14.448 -15.725 1.00 94.38 100 ARG A O 1
ATOM 750 N N . VAL A 1 101 ? 23.147 -15.284 -14.397 1.00 96.06 101 VAL A N 1
ATOM 751 C CA . VAL A 1 101 ? 22.178 -15.842 -13.461 1.00 96.06 101 VAL A CA 1
ATOM 752 C C . VAL A 1 101 ? 21.838 -14.812 -12.389 1.00 96.06 101 VAL A C 1
ATOM 754 O O . VAL A 1 101 ? 22.721 -14.307 -11.699 1.00 96.06 101 VAL A O 1
ATOM 757 N N . LEU A 1 102 ? 20.552 -14.504 -12.249 1.00 96.12 102 LEU A N 1
ATOM 758 C CA . LEU A 1 102 ? 20.001 -13.790 -11.107 1.00 96.12 102 LEU A CA 1
ATOM 759 C C . LEU A 1 102 ? 19.579 -14.818 -10.054 1.00 96.12 102 LEU A C 1
ATOM 761 O O . LEU A 1 102 ? 18.613 -15.548 -10.253 1.00 96.12 102 LEU A O 1
ATOM 765 N N . ASP A 1 103 ? 20.304 -14.861 -8.942 1.00 92.44 103 ASP A N 1
ATOM 766 C CA . ASP A 1 103 ? 19.957 -15.636 -7.750 1.00 92.44 103 ASP A CA 1
ATOM 767 C C . ASP A 1 103 ? 19.456 -14.673 -6.669 1.00 92.44 103 ASP A C 1
ATOM 769 O O . ASP A 1 103 ? 20.106 -13.663 -6.385 1.00 92.44 103 ASP A O 1
ATOM 773 N N . LEU A 1 104 ? 18.287 -14.953 -6.093 1.00 91.38 104 LEU A N 1
ATOM 774 C CA . LEU A 1 104 ? 17.717 -14.121 -5.038 1.00 91.38 104 LEU A CA 1
ATOM 775 C C . LEU A 1 104 ? 18.405 -14.325 -3.684 1.00 91.38 104 LEU A C 1
ATOM 777 O O . LEU A 1 104 ? 18.179 -13.528 -2.776 1.00 91.38 104 LEU A O 1
ATOM 781 N N . GLY A 1 105 ? 19.199 -15.386 -3.508 1.00 84.94 105 GLY A N 1
ATOM 782 C CA . GLY A 1 105 ? 19.867 -15.687 -2.241 1.00 84.94 105 GLY A CA 1
ATOM 783 C C . GLY A 1 105 ? 18.883 -15.904 -1.088 1.00 84.94 105 GLY A C 1
ATOM 784 O O . GLY A 1 105 ? 19.173 -15.549 0.051 1.00 84.94 105 GLY A O 1
ATOM 785 N N . GLY A 1 106 ? 17.685 -16.416 -1.391 1.00 79.38 106 GLY A N 1
ATOM 786 C CA . GLY A 1 106 ? 16.589 -16.560 -0.429 1.00 79.38 106 GLY A CA 1
ATOM 787 C C . GLY A 1 106 ? 15.823 -15.267 -0.129 1.00 79.38 106 GLY A C 1
ATOM 788 O O . GLY A 1 106 ? 14.911 -15.293 0.696 1.00 79.38 106 GLY A O 1
ATOM 789 N N . SER A 1 107 ? 16.147 -14.149 -0.790 1.00 85.19 107 SER A N 1
ATOM 790 C CA . SER A 1 107 ? 15.367 -12.920 -0.660 1.00 85.19 107 SER A CA 1
ATOM 791 C C . SER A 1 107 ? 13.934 -13.154 -1.149 1.00 85.19 107 SER A C 1
ATOM 793 O O . SER A 1 107 ? 13.733 -13.611 -2.277 1.00 85.19 107 SER A O 1
ATOM 795 N N . PRO A 1 108 ? 12.916 -12.812 -0.344 1.00 87.06 108 PRO A N 1
ATOM 796 C CA . PRO A 1 108 ? 11.528 -13.071 -0.698 1.00 87.06 108 PRO A CA 1
ATOM 797 C C . PRO A 1 108 ? 10.927 -11.957 -1.575 1.00 87.06 108 PRO A C 1
ATOM 799 O O . PRO A 1 108 ? 9.725 -11.948 -1.864 1.00 87.06 108 PRO A O 1
ATOM 802 N N . LEU A 1 109 ? 11.754 -10.995 -1.993 1.00 92.50 109 LEU A N 1
ATOM 803 C CA . LEU A 1 109 ? 11.389 -9.881 -2.853 1.00 92.50 109 LEU A CA 1
ATOM 804 C C . LEU A 1 109 ? 12.450 -9.682 -3.934 1.00 92.50 109 LEU A C 1
ATOM 806 O O . LEU A 1 109 ? 13.647 -9.739 -3.671 1.00 92.50 109 LEU A O 1
ATOM 810 N N . VAL A 1 110 ? 12.000 -9.371 -5.144 1.00 95.69 110 VAL A N 1
ATOM 811 C CA . VAL A 1 110 ? 12.861 -8.974 -6.261 1.00 95.69 110 VAL A CA 1
ATOM 812 C C . VAL A 1 110 ? 12.378 -7.643 -6.813 1.00 95.69 110 VAL A C 1
ATOM 814 O O . VAL A 1 110 ? 11.180 -7.431 -6.995 1.00 95.69 110 VAL A O 1
ATOM 817 N N . VAL A 1 111 ? 13.296 -6.719 -7.069 1.00 96.38 111 VAL A N 1
ATOM 818 C CA . VAL A 1 111 ? 12.980 -5.437 -7.699 1.00 96.38 111 VAL A CA 1
ATOM 819 C C .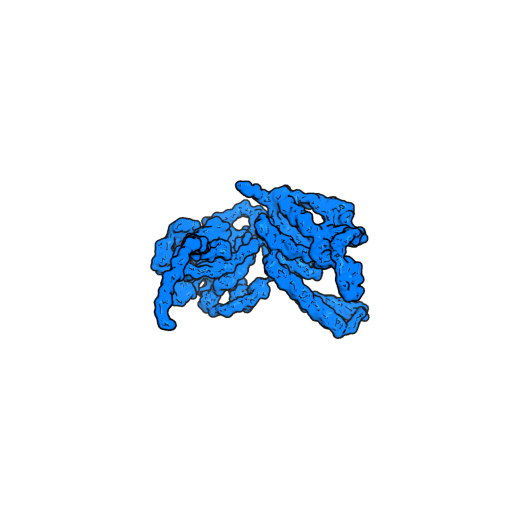 VAL A 1 111 ? 13.089 -5.585 -9.210 1.00 96.38 111 VAL A C 1
ATOM 821 O O . VAL A 1 111 ? 14.072 -6.117 -9.717 1.00 96.38 111 VAL A O 1
ATOM 824 N N . THR A 1 112 ? 12.110 -5.058 -9.936 1.00 96.56 112 THR A N 1
ATOM 825 C CA . THR A 1 112 ? 12.190 -4.873 -11.380 1.00 96.56 112 THR A CA 1
ATOM 826 C C . THR A 1 112 ? 12.087 -3.397 -11.732 1.00 96.56 112 THR A C 1
ATOM 828 O O . THR A 1 112 ? 11.218 -2.675 -11.237 1.00 96.56 112 THR A O 1
ATOM 831 N N . GLU A 1 113 ? 12.987 -2.931 -12.592 1.00 93.56 113 GLU A N 1
ATOM 832 C CA . GLU A 1 113 ? 12.990 -1.558 -13.092 1.00 93.56 113 GLU A CA 1
ATOM 833 C C . GLU A 1 113 ? 13.297 -1.498 -14.588 1.00 93.56 113 GLU A C 1
ATOM 835 O O . GLU A 1 113 ? 13.909 -2.404 -15.146 1.00 93.56 113 GLU A O 1
ATOM 840 N N . GLY A 1 114 ? 12.888 -0.409 -15.229 1.00 87.38 114 GLY A N 1
ATOM 841 C CA . GLY A 1 114 ? 13.190 -0.118 -16.628 1.00 87.38 114 GLY A CA 1
ATOM 842 C C . GLY A 1 114 ? 12.242 0.933 -17.185 1.00 87.38 114 GLY A C 1
ATOM 843 O O . GLY A 1 114 ? 11.351 1.417 -16.473 1.00 87.38 114 GLY A O 1
ATOM 844 N N . ILE A 1 115 ? 12.430 1.313 -18.447 1.00 82.25 115 ILE A N 1
ATOM 845 C CA . ILE A 1 115 ? 11.517 2.265 -19.101 1.00 82.25 115 ILE A CA 1
ATOM 846 C C . ILE A 1 115 ? 10.108 1.676 -19.285 1.00 82.25 115 ILE A C 1
ATOM 848 O O . ILE A 1 115 ? 9.125 2.382 -19.067 1.00 82.25 115 ILE A O 1
ATOM 852 N N . PHE A 1 116 ? 10.021 0.369 -19.554 1.00 90.00 116 PHE A N 1
ATOM 853 C CA . PHE A 1 116 ? 8.778 -0.391 -19.731 1.00 90.00 116 PHE A CA 1
ATOM 854 C C . PHE A 1 116 ? 8.248 -1.021 -18.436 1.00 90.00 116 PHE A C 1
ATOM 856 O O . PHE A 1 116 ? 7.433 -1.937 -18.465 1.00 90.00 116 PHE A O 1
ATOM 863 N N . ALA A 1 117 ? 8.679 -0.536 -17.266 1.00 92.62 117 ALA A N 1
ATOM 864 C CA . ALA A 1 117 ? 8.242 -1.081 -15.977 1.00 92.62 117 ALA A CA 1
ATOM 865 C C . ALA A 1 117 ? 6.712 -1.099 -15.805 1.00 92.62 117 ALA A C 1
ATOM 867 O O . ALA A 1 117 ? 6.181 -1.972 -15.130 1.00 92.62 117 ALA A O 1
ATOM 868 N N . THR A 1 118 ? 5.988 -0.169 -16.428 1.00 92.94 118 THR A N 1
ATOM 869 C CA . THR A 1 118 ? 4.518 -0.140 -16.399 1.00 92.94 118 THR A CA 1
ATOM 870 C C . THR A 1 118 ? 3.871 -1.318 -17.121 1.00 92.94 118 THR A C 1
ATOM 872 O O . THR A 1 118 ? 2.789 -1.745 -16.732 1.00 92.94 118 THR A O 1
ATOM 875 N N . ASP A 1 119 ? 4.536 -1.873 -18.129 1.00 94.06 119 ASP A N 1
ATOM 876 C CA . ASP A 1 119 ? 3.957 -2.846 -19.059 1.00 94.06 119 ASP A CA 1
ATOM 877 C C . ASP A 1 119 ? 3.827 -4.243 -18.435 1.00 94.06 119 ASP A C 1
ATOM 879 O O . ASP A 1 119 ? 3.135 -5.113 -18.971 1.00 94.06 119 ASP A O 1
ATOM 883 N N . VAL A 1 120 ? 4.483 -4.468 -17.294 1.00 95.56 120 VAL A N 1
ATOM 884 C CA . VAL A 1 120 ? 4.436 -5.736 -16.553 1.00 95.56 120 VAL A CA 1
ATOM 885 C C . VAL A 1 120 ? 3.488 -5.697 -15.353 1.00 95.56 120 VAL A C 1
ATOM 887 O O . VAL A 1 120 ? 3.166 -6.748 -14.815 1.00 95.56 120 VAL A O 1
ATOM 890 N N . VAL A 1 121 ? 3.015 -4.520 -14.923 1.00 93.88 121 VAL A N 1
ATOM 891 C CA . VAL A 1 121 ? 2.298 -4.365 -13.639 1.00 93.88 121 VAL A CA 1
ATOM 892 C C . VAL A 1 121 ? 1.006 -5.176 -13.597 1.00 93.88 121 VAL A C 1
ATOM 894 O O . VAL A 1 121 ? 0.812 -5.962 -12.671 1.00 93.88 121 VAL A O 1
ATOM 897 N N . GLU A 1 122 ? 0.137 -5.003 -14.593 1.00 90.19 122 GLU A N 1
ATOM 898 C CA . GLU A 1 122 ? -1.172 -5.667 -14.636 1.00 90.19 122 GLU A CA 1
ATOM 899 C C . GLU A 1 122 ? -1.031 -7.188 -14.714 1.00 90.19 122 GLU A C 1
ATOM 901 O O . GLU A 1 122 ? -1.720 -7.912 -13.999 1.00 90.19 122 GLU A O 1
ATOM 906 N N . GLU A 1 123 ? -0.086 -7.672 -15.519 1.00 92.56 123 GLU A N 1
ATOM 907 C CA . GLU A 1 123 ? 0.150 -9.103 -15.700 1.00 92.56 123 GLU A CA 1
ATOM 908 C C . GLU A 1 123 ? 0.724 -9.742 -14.426 1.00 92.56 123 GLU A C 1
ATOM 910 O O . GLU A 1 123 ? 0.256 -10.789 -13.977 1.00 92.56 123 GLU A O 1
ATOM 915 N N . LEU A 1 124 ? 1.690 -9.083 -13.776 1.00 93.19 124 LEU A N 1
ATOM 916 C CA . LEU A 1 124 ? 2.227 -9.534 -12.491 1.00 93.19 124 LEU A CA 1
ATOM 917 C C . LEU A 1 124 ? 1.156 -9.525 -11.393 1.00 93.19 124 LEU A C 1
ATOM 919 O O . LEU A 1 124 ? 1.153 -10.412 -10.537 1.00 93.19 124 LEU A O 1
ATOM 923 N N . ALA A 1 125 ? 0.253 -8.540 -11.397 1.00 85.50 125 ALA A N 1
ATOM 924 C CA . ALA A 1 125 ? -0.866 -8.484 -10.463 1.00 85.50 125 ALA A CA 1
ATOM 925 C C . ALA A 1 125 ? -1.857 -9.630 -10.714 1.00 85.50 125 ALA A C 1
ATOM 927 O O . ALA A 1 125 ? -2.207 -10.343 -9.773 1.00 85.50 125 ALA A O 1
ATOM 928 N N . ALA A 1 126 ? -2.244 -9.861 -11.972 1.00 82.94 126 ALA A N 1
ATOM 929 C CA . ALA A 1 126 ? -3.156 -10.933 -12.369 1.00 82.94 126 ALA A CA 1
ATOM 930 C C . ALA A 1 126 ? -2.617 -12.328 -12.011 1.00 82.94 126 ALA A C 1
ATOM 932 O O . ALA A 1 126 ? -3.377 -13.201 -11.594 1.00 82.94 126 ALA A O 1
ATOM 933 N N . ARG A 1 127 ? -1.295 -12.525 -12.104 1.00 86.62 127 ARG A N 1
ATOM 934 C CA . ARG A 1 127 ? -0.610 -13.772 -11.722 1.00 86.62 127 ARG A CA 1
ATOM 935 C C . ARG A 1 127 ? -0.322 -13.890 -10.218 1.00 86.62 127 ARG A C 1
ATOM 937 O O . ARG A 1 127 ? 0.239 -14.893 -9.784 1.00 86.62 127 ARG A O 1
ATOM 944 N N . GLY A 1 128 ? -0.665 -12.882 -9.410 1.00 85.06 128 GLY A N 1
ATOM 945 C CA . GLY A 1 128 ? -0.378 -12.855 -7.970 1.00 85.06 128 GLY A CA 1
ATOM 946 C C . GLY A 1 128 ? 1.111 -12.712 -7.617 1.00 85.06 128 GLY A C 1
ATOM 947 O O . GLY A 1 128 ? 1.497 -12.929 -6.468 1.00 85.06 128 GLY A O 1
ATOM 948 N N . LEU A 1 129 ? 1.950 -12.339 -8.588 1.00 92.31 129 LEU A N 1
ATOM 949 C CA . LEU A 1 129 ? 3.401 -12.188 -8.443 1.00 92.31 129 LEU A CA 1
ATOM 950 C C . LEU A 1 129 ? 3.792 -10.797 -7.930 1.00 92.31 129 LEU A C 1
ATOM 952 O O . LEU A 1 129 ? 4.841 -10.640 -7.309 1.00 92.31 129 LEU A O 1
ATOM 956 N N . LEU A 1 130 ? 2.960 -9.778 -8.161 1.00 93.06 130 LEU A N 1
ATOM 957 C CA . LEU A 1 130 ? 3.256 -8.398 -7.780 1.00 93.06 130 LEU A CA 1
ATOM 958 C C . LEU A 1 130 ? 3.236 -8.228 -6.255 1.00 93.06 130 LEU A C 1
ATOM 960 O O . LEU A 1 130 ? 2.200 -8.415 -5.620 1.00 93.06 130 LEU A O 1
ATOM 964 N N . ALA A 1 131 ? 4.370 -7.854 -5.668 1.00 89.06 131 ALA A N 1
ATOM 965 C CA . ALA A 1 131 ? 4.485 -7.408 -4.285 1.00 89.06 131 ALA A CA 1
ATOM 966 C C . ALA A 1 131 ? 4.100 -5.941 -4.138 1.00 89.06 131 ALA A C 1
ATOM 968 O O . ALA A 1 131 ? 3.324 -5.669 -3.245 1.00 89.06 131 ALA A O 1
ATOM 969 N N . ALA A 1 132 ? 4.606 -5.023 -4.970 1.00 90.06 132 ALA A N 1
ATOM 970 C CA . ALA A 1 132 ? 4.253 -3.597 -4.955 1.00 90.06 132 ALA A CA 1
ATOM 971 C C . ALA A 1 132 ? 4.605 -2.920 -6.290 1.00 90.06 132 ALA A C 1
ATOM 973 O O . ALA A 1 132 ? 5.493 -3.390 -6.993 1.00 90.06 132 ALA A O 1
ATOM 974 N N . ALA A 1 133 ? 3.963 -1.797 -6.625 1.00 93.19 133 ALA A N 1
ATOM 975 C CA . ALA A 1 133 ? 4.289 -1.006 -7.815 1.00 93.19 133 ALA A CA 1
ATOM 976 C C . ALA A 1 133 ? 4.324 0.493 -7.492 1.00 93.19 133 ALA A C 1
ATOM 978 O O . ALA A 1 133 ? 3.337 1.058 -7.015 1.00 93.19 133 ALA A O 1
ATOM 979 N N . TYR A 1 134 ? 5.450 1.151 -7.774 1.00 93.25 134 TYR A N 1
ATOM 980 C CA . TYR A 1 134 ? 5.650 2.576 -7.508 1.00 93.25 134 TYR A CA 1
ATOM 981 C C . TYR A 1 134 ? 6.074 3.328 -8.762 1.00 93.25 134 TYR A C 1
ATOM 983 O O . TYR A 1 134 ? 6.977 2.909 -9.479 1.00 93.25 134 TYR A O 1
ATOM 991 N N . CYS A 1 135 ? 5.480 4.500 -8.982 1.00 91.69 135 CYS A N 1
ATOM 992 C CA . CYS A 1 135 ? 5.974 5.473 -9.946 1.00 91.69 135 CYS A CA 1
ATOM 993 C C . CYS A 1 135 ? 6.767 6.546 -9.198 1.00 91.69 135 CYS A C 1
ATOM 995 O O . CYS A 1 135 ? 6.191 7.417 -8.541 1.00 91.69 135 CYS A O 1
ATOM 997 N N . LEU A 1 136 ? 8.095 6.508 -9.306 1.00 89.06 136 LEU A N 1
ATOM 998 C CA . LEU A 1 136 ? 8.953 7.491 -8.656 1.00 89.06 136 LEU A CA 1
ATOM 999 C C . LEU A 1 136 ? 8.836 8.842 -9.353 1.00 89.06 136 LEU A C 1
ATOM 1001 O O . LEU A 1 136 ? 9.129 8.988 -10.544 1.00 89.06 136 LEU A O 1
ATOM 1005 N N . THR A 1 137 ? 8.448 9.845 -8.577 1.00 83.62 137 THR A N 1
ATOM 1006 C CA . THR A 1 137 ? 8.307 11.228 -9.021 1.00 83.62 137 THR A CA 1
ATOM 1007 C C . THR A 1 137 ? 9.346 12.108 -8.335 1.00 83.62 137 THR A C 1
ATOM 1009 O O . THR A 1 137 ? 9.713 11.900 -7.179 1.00 83.62 137 THR A O 1
ATOM 1012 N N . GLN A 1 138 ? 9.851 13.096 -9.068 1.00 68.12 138 GLN A N 1
ATOM 1013 C CA . GLN A 1 138 ? 10.688 14.165 -8.528 1.00 68.12 138 GLN A CA 1
ATOM 1014 C C . GLN A 1 138 ? 9.898 15.472 -8.610 1.00 68.12 138 GLN A C 1
ATOM 1016 O O . GLN A 1 138 ? 9.123 15.634 -9.559 1.00 68.12 138 GLN A O 1
ATOM 1021 N N . PRO A 1 139 ? 10.092 16.426 -7.682 1.00 61.78 139 PRO A N 1
ATOM 1022 C CA . PRO A 1 139 ? 9.486 17.743 -7.802 1.00 61.78 139 PRO A CA 1
ATOM 1023 C C . PRO A 1 139 ? 9.896 18.360 -9.152 1.00 61.78 139 PRO A C 1
ATOM 1025 O O . PRO A 1 139 ? 11.099 18.538 -9.385 1.00 61.78 139 PRO A O 1
ATOM 1028 N N . PRO A 1 140 ? 8.942 18.697 -10.045 1.00 56.75 140 PRO A N 1
ATOM 1029 C CA . PRO A 1 140 ? 9.243 19.190 -11.394 1.00 56.75 140 PRO A CA 1
ATOM 1030 C C . PRO A 1 140 ? 10.134 20.435 -11.383 1.00 56.75 140 PRO A C 1
ATOM 1032 O O . PRO A 1 140 ? 10.932 20.663 -12.288 1.00 56.75 140 PRO A O 1
ATOM 1035 N N . THR A 1 141 ? 10.024 21.228 -10.316 1.00 54.03 141 THR A N 1
ATOM 1036 C CA . THR A 1 141 ? 10.822 22.426 -10.072 1.00 54.03 141 THR A CA 1
ATOM 1037 C C . THR A 1 141 ? 12.297 22.094 -9.871 1.00 54.03 141 THR A C 1
ATOM 1039 O O . THR A 1 141 ? 13.138 22.730 -10.487 1.00 54.03 141 THR A O 1
ATOM 1042 N N . VAL A 1 142 ? 12.647 21.069 -9.093 1.00 56.69 142 VAL A N 1
ATOM 1043 C CA . VAL A 1 142 ? 14.051 20.724 -8.805 1.00 56.69 142 VAL A CA 1
ATOM 1044 C C . VAL A 1 142 ? 14.756 20.168 -10.046 1.00 56.69 142 VAL A C 1
ATOM 1046 O O . VAL A 1 142 ? 15.908 20.512 -10.308 1.00 56.69 142 VAL A O 1
ATOM 1049 N N . THR A 1 143 ? 14.073 19.347 -10.847 1.00 55.44 143 THR A N 1
ATOM 1050 C CA . THR A 1 143 ? 14.627 18.800 -12.100 1.00 55.44 143 THR A CA 1
ATOM 1051 C C . THR A 1 143 ? 14.767 19.875 -13.176 1.00 55.44 143 THR A C 1
ATOM 1053 O O . THR A 1 143 ? 15.792 19.922 -13.858 1.00 55.44 143 THR A O 1
ATOM 1056 N N . PHE A 1 144 ? 13.776 20.766 -13.293 1.00 56.12 144 PHE A N 1
ATOM 1057 C CA . PHE A 1 144 ? 13.841 21.934 -14.170 1.00 56.12 144 PHE A CA 1
ATOM 1058 C C . PHE A 1 144 ? 14.969 22.881 -13.757 1.00 56.12 144 PHE A C 1
ATOM 1060 O O . PHE A 1 144 ? 15.798 23.222 -14.594 1.00 56.12 144 PHE A O 1
ATOM 1067 N N . TRP A 1 145 ? 15.068 23.239 -12.473 1.00 53.41 145 TRP A N 1
ATOM 1068 C CA . TRP A 1 145 ? 16.085 24.166 -11.978 1.00 53.41 145 TRP A CA 1
ATOM 1069 C C . TRP A 1 145 ? 17.498 23.610 -12.108 1.00 53.41 145 TRP A C 1
ATOM 1071 O O . TRP A 1 145 ? 18.364 24.352 -12.557 1.00 53.41 145 TRP A O 1
ATOM 1081 N N . ARG A 1 146 ? 17.738 22.322 -11.811 1.00 59.66 146 ARG A N 1
ATOM 1082 C CA . ARG A 1 146 ? 19.057 21.682 -11.999 1.00 59.66 146 ARG A CA 1
ATOM 1083 C C . ARG A 1 146 ? 19.476 21.613 -13.471 1.00 59.66 146 ARG A C 1
ATOM 1085 O O . ARG A 1 146 ? 20.637 21.864 -13.780 1.00 59.66 146 ARG A O 1
ATOM 1092 N N . ARG A 1 147 ? 18.545 21.302 -14.387 1.00 61.53 147 ARG A N 1
ATOM 1093 C CA . ARG A 1 147 ? 18.818 21.331 -15.837 1.00 61.53 147 ARG A CA 1
ATOM 1094 C C . ARG A 1 147 ? 19.045 22.755 -16.338 1.00 61.53 147 ARG A C 1
ATOM 1096 O O . ARG A 1 147 ? 19.998 22.980 -17.069 1.00 61.53 147 ARG A O 1
ATOM 1103 N N . LEU A 1 148 ? 18.234 23.711 -15.888 1.00 58.12 148 LEU A N 1
ATOM 1104 C CA . LEU A 1 148 ? 18.354 25.120 -16.253 1.00 58.12 148 LEU A CA 1
ATOM 1105 C C . LEU A 1 148 ? 19.684 25.714 -15.771 1.00 58.12 148 LEU A C 1
ATOM 1107 O O . LEU A 1 148 ? 20.356 26.378 -16.547 1.00 58.12 148 LEU A O 1
ATOM 1111 N N . THR A 1 149 ? 20.112 25.435 -14.535 1.00 55.91 149 THR A N 1
ATOM 1112 C CA . THR A 1 149 ? 21.416 25.917 -14.036 1.00 55.91 149 THR A CA 1
ATOM 1113 C C . THR A 1 149 ? 22.587 25.302 -14.789 1.00 55.91 149 THR A C 1
ATOM 1115 O O . THR A 1 149 ? 23.556 26.009 -15.045 1.00 55.91 149 THR A O 1
ATOM 1118 N N . ARG A 1 150 ? 22.514 24.021 -15.174 1.00 58.34 150 ARG A N 1
ATOM 1119 C CA . ARG A 1 150 ? 23.560 23.388 -15.990 1.00 58.34 150 ARG A CA 1
ATOM 1120 C C . ARG A 1 150 ? 23.611 23.977 -17.401 1.00 58.34 150 ARG A C 1
ATOM 1122 O O . ARG A 1 150 ? 24.670 24.398 -17.848 1.00 58.34 150 ARG A O 1
ATOM 1129 N N . ASP A 1 151 ? 22.464 24.068 -18.068 1.00 55.47 151 ASP A N 1
ATOM 1130 C CA . ASP A 1 151 ? 22.382 24.517 -19.460 1.00 55.47 151 ASP A CA 1
ATOM 1131 C C . ASP A 1 151 ? 22.665 26.028 -19.612 1.00 55.47 151 ASP A C 1
ATOM 1133 O O . ASP A 1 151 ? 23.172 26.449 -20.653 1.00 55.47 151 ASP A O 1
ATOM 1137 N N . LEU A 1 152 ? 22.394 26.838 -18.574 1.00 56.47 152 LEU A N 1
ATOM 1138 C CA . LEU A 1 152 ? 22.787 28.253 -18.511 1.00 56.47 152 LEU A CA 1
ATOM 1139 C C . LEU A 1 152 ? 24.282 28.439 -18.209 1.00 56.47 152 LEU A C 1
ATOM 1141 O O . LEU A 1 152 ? 24.883 29.354 -18.761 1.00 56.47 152 LEU A O 1
ATOM 1145 N N . ARG A 1 153 ? 24.894 27.572 -17.385 1.00 56.94 153 ARG A N 1
ATOM 1146 C CA . ARG A 1 153 ? 26.352 27.581 -17.135 1.00 56.94 153 ARG A CA 1
ATOM 1147 C C . ARG A 1 153 ? 27.164 27.163 -18.362 1.00 56.94 153 ARG A C 1
ATOM 1149 O O . ARG A 1 153 ? 28.285 27.620 -18.524 1.00 56.94 153 ARG A O 1
ATOM 1156 N N . GLU A 1 154 ? 26.600 26.320 -19.224 1.00 59.94 154 GLU A N 1
ATOM 1157 C CA . GLU A 1 154 ? 27.238 25.857 -20.464 1.00 59.94 154 GLU A CA 1
ATOM 1158 C C . GLU A 1 154 ? 26.939 26.761 -21.688 1.00 59.94 154 GLU A C 1
ATOM 1160 O O . GLU A 1 154 ? 27.356 26.426 -22.792 1.00 59.94 154 GLU A O 1
ATOM 1165 N N . HIS A 1 155 ? 26.197 27.874 -21.536 1.00 52.47 155 HIS A N 1
ATOM 1166 C CA . HIS A 1 155 ? 25.778 28.800 -22.616 1.00 52.47 155 HIS A CA 1
ATOM 1167 C C . HIS A 1 155 ? 25.191 28.133 -23.880 1.00 52.47 155 HIS A C 1
ATOM 1169 O O . HIS A 1 155 ? 25.237 28.684 -24.979 1.00 52.47 155 HIS A O 1
ATOM 1175 N N . ARG A 1 156 ? 24.599 26.940 -23.756 1.00 51.66 156 ARG A N 1
ATOM 1176 C CA . ARG A 1 156 ? 24.265 26.122 -24.932 1.00 51.66 156 ARG A CA 1
ATOM 1177 C C . ARG A 1 156 ? 23.027 26.585 -25.705 1.00 51.66 156 ARG A C 1
ATOM 1179 O O . ARG A 1 156 ? 22.941 26.253 -26.886 1.00 51.66 156 ARG A O 1
ATOM 1186 N N . LYS A 1 157 ? 22.045 27.276 -25.086 1.00 51.50 157 LYS A N 1
ATOM 1187 C CA . LYS A 1 157 ? 20.773 27.693 -25.741 1.00 51.50 157 LYS A CA 1
ATOM 1188 C C . LYS A 1 157 ? 20.123 28.954 -25.129 1.00 51.50 157 LYS A C 1
ATOM 1190 O O . LYS A 1 157 ? 20.263 29.173 -23.928 1.00 51.50 157 LYS A O 1
ATOM 1195 N N . PRO A 1 158 ? 19.329 29.728 -25.904 1.00 67.56 158 PRO A N 1
ATOM 1196 C CA . PRO A 1 158 ? 18.594 30.897 -25.406 1.00 67.56 158 PRO A CA 1
ATOM 1197 C C . PRO A 1 158 ? 17.583 30.560 -24.283 1.00 67.56 158 PRO A C 1
ATOM 1199 O O . PRO A 1 158 ? 16.906 29.527 -24.374 1.00 67.56 158 PRO A O 1
ATOM 1202 N N . PRO A 1 159 ? 17.375 31.437 -23.275 1.00 63.88 159 PRO A N 1
ATOM 1203 C CA . PRO A 1 159 ? 16.539 31.160 -22.095 1.00 63.88 159 PRO A CA 1
ATOM 1204 C C . PRO A 1 159 ? 15.096 30.728 -22.405 1.00 63.88 159 PRO A C 1
ATOM 1206 O O . PRO A 1 159 ? 14.567 29.802 -21.791 1.00 63.88 159 PRO A O 1
ATOM 1209 N N . LEU A 1 160 ? 14.464 31.335 -23.414 1.00 65.44 160 LEU A N 1
ATOM 1210 C CA . LEU A 1 160 ? 13.099 30.993 -23.839 1.00 65.44 160 LEU A CA 1
ATOM 1211 C C . LEU A 1 160 ? 12.988 29.569 -24.412 1.00 65.44 160 LEU A C 1
ATOM 1213 O O . LEU A 1 160 ? 11.959 28.910 -24.244 1.00 65.44 160 LEU A O 1
ATOM 1217 N N . VAL A 1 161 ? 14.049 29.061 -25.047 1.00 64.00 161 VAL A N 1
ATOM 1218 C CA . VAL A 1 161 ? 14.112 27.681 -25.559 1.00 64.00 161 VAL A CA 1
ATOM 1219 C C . VAL A 1 161 ? 14.210 26.687 -24.401 1.00 64.00 161 VAL A C 1
ATOM 1221 O O . VAL A 1 161 ? 13.583 25.627 -24.451 1.00 64.00 161 VAL A O 1
ATOM 1224 N N . LEU A 1 162 ? 14.932 27.042 -23.333 1.00 59.56 162 LEU A N 1
ATOM 1225 C CA . LEU A 1 162 ? 15.051 26.233 -22.116 1.00 59.56 162 LEU A CA 1
ATOM 1226 C C . LEU A 1 162 ? 13.724 26.166 -21.346 1.00 59.56 162 LEU A C 1
ATOM 1228 O O . LEU A 1 162 ? 13.317 25.082 -20.930 1.00 59.56 162 LEU A O 1
ATOM 1232 N N . VAL A 1 163 ? 12.993 27.281 -21.241 1.00 64.06 163 VAL A N 1
ATOM 1233 C CA . VAL A 1 163 ? 11.656 27.319 -20.618 1.00 64.06 163 VAL A CA 1
ATOM 1234 C C . VAL A 1 163 ? 10.640 26.499 -21.422 1.00 64.06 163 VAL A C 1
ATOM 1236 O O . VAL A 1 163 ? 9.935 25.667 -20.849 1.00 64.06 163 VAL A O 1
ATOM 1239 N N . ARG A 1 164 ? 10.590 26.658 -22.755 1.00 66.88 164 ARG A N 1
ATOM 1240 C CA . ARG A 1 164 ? 9.693 25.868 -23.623 1.00 66.88 164 ARG A CA 1
ATOM 1241 C C . ARG A 1 164 ? 10.007 24.371 -23.566 1.00 66.88 164 ARG A C 1
ATOM 1243 O O . ARG A 1 164 ? 9.084 23.569 -23.423 1.00 66.88 164 ARG A O 1
ATOM 1250 N N . ARG A 1 165 ? 11.291 23.987 -23.605 1.00 61.38 165 ARG A N 1
ATOM 1251 C CA . ARG A 1 165 ? 11.721 22.590 -23.409 1.00 61.38 165 ARG A CA 1
ATOM 1252 C C . ARG A 1 165 ? 11.356 22.069 -22.023 1.00 61.38 165 ARG A C 1
ATOM 1254 O O . ARG A 1 165 ? 10.874 20.947 -21.919 1.00 61.38 165 ARG A O 1
ATOM 1261 N N . GLY A 1 166 ? 11.538 22.871 -20.977 1.00 60.34 166 GLY A N 1
ATOM 1262 C CA . GLY A 1 166 ? 11.157 22.513 -19.612 1.00 60.34 166 GLY A CA 1
ATOM 1263 C C . GLY A 1 166 ? 9.659 22.251 -19.469 1.00 60.34 166 GLY A C 1
ATOM 1264 O O . GLY A 1 166 ? 9.265 21.245 -18.887 1.00 60.34 166 GLY A O 1
ATOM 1265 N N . ALA A 1 167 ? 8.819 23.095 -20.073 1.00 63.41 167 ALA A N 1
ATOM 1266 C CA . ALA A 1 167 ? 7.370 22.910 -20.080 1.00 63.41 167 ALA A CA 1
ATOM 1267 C C . ALA A 1 167 ? 6.934 21.668 -20.880 1.00 63.41 167 ALA A C 1
ATOM 1269 O O . ALA A 1 167 ? 6.035 20.947 -20.448 1.00 63.41 167 ALA A O 1
ATOM 1270 N N . ALA A 1 168 ? 7.566 21.394 -22.026 1.00 61.66 168 ALA A N 1
ATOM 1271 C CA . ALA A 1 168 ? 7.316 20.179 -22.805 1.00 61.66 168 ALA A CA 1
ATOM 1272 C C . ALA A 1 168 ? 7.709 18.915 -22.021 1.00 61.66 168 ALA A C 1
ATOM 1274 O O . ALA A 1 168 ? 6.920 17.978 -21.927 1.00 61.66 168 ALA A O 1
ATOM 1275 N N . LEU A 1 169 ? 8.874 18.931 -21.367 1.00 61.97 169 LEU A N 1
ATOM 1276 C CA . LEU A 1 169 ? 9.347 17.840 -20.518 1.00 61.97 169 LEU A CA 1
ATOM 1277 C C . LEU A 1 169 ? 8.422 17.612 -19.314 1.00 61.97 169 LEU A C 1
ATOM 1279 O O . LEU A 1 169 ? 8.097 16.473 -19.000 1.00 61.97 169 LEU A O 1
ATOM 1283 N N . ALA A 1 170 ? 7.942 18.683 -18.677 1.00 64.25 170 ALA A N 1
ATOM 1284 C CA . ALA A 1 170 ? 7.007 18.597 -17.557 1.00 64.25 170 ALA A CA 1
ATOM 1285 C C . ALA A 1 170 ? 5.634 18.031 -17.968 1.00 64.25 170 ALA A C 1
ATOM 1287 O O . ALA A 1 170 ? 4.982 17.359 -17.169 1.00 64.25 170 ALA A O 1
ATOM 1288 N N . ARG A 1 171 ? 5.171 18.291 -19.200 1.00 68.50 171 ARG A N 1
ATOM 1289 C CA . ARG A 1 171 ? 3.956 17.657 -19.746 1.00 68.50 171 ARG A CA 1
ATOM 1290 C C . ARG A 1 171 ? 4.186 16.181 -20.069 1.00 68.50 171 ARG A C 1
ATOM 1292 O O . ARG A 1 171 ? 3.372 15.357 -19.671 1.00 68.50 171 ARG A O 1
ATOM 1299 N N . ALA A 1 172 ? 5.310 15.842 -20.700 1.00 67.19 172 ALA A N 1
ATOM 1300 C CA . ALA A 1 172 ? 5.674 14.452 -20.977 1.00 67.19 172 ALA A CA 1
ATOM 1301 C C . ALA A 1 172 ? 5.804 13.627 -19.683 1.00 67.19 172 ALA A C 1
ATOM 1303 O O . ALA A 1 172 ? 5.290 12.516 -19.596 1.00 67.19 172 ALA A O 1
ATOM 1304 N N . GLN A 1 173 ? 6.406 14.203 -18.637 1.00 71.25 173 GLN A N 1
ATOM 1305 C CA . GLN A 1 173 ? 6.488 13.581 -17.314 1.00 71.25 173 GLN A CA 1
ATOM 1306 C C . GLN A 1 173 ? 5.112 13.350 -16.683 1.00 71.25 173 GLN A C 1
ATOM 1308 O O . GLN A 1 173 ? 4.900 12.289 -16.103 1.00 71.25 173 GLN A O 1
ATOM 1313 N N . ARG A 1 174 ? 4.167 14.292 -16.821 1.00 77.44 174 ARG A N 1
ATOM 1314 C CA . ARG A 1 174 ? 2.785 14.088 -16.352 1.00 77.44 174 ARG A CA 1
ATOM 1315 C C . ARG A 1 174 ? 2.123 12.896 -17.037 1.00 77.44 174 ARG A C 1
ATOM 1317 O O . ARG A 1 174 ? 1.615 12.031 -16.337 1.00 77.44 174 ARG A O 1
ATOM 1324 N N . GLY A 1 175 ? 2.238 12.789 -18.361 1.00 79.31 175 GLY A N 1
ATOM 1325 C CA . GLY A 1 175 ? 1.695 11.647 -19.104 1.00 79.31 175 GLY A CA 1
ATOM 1326 C C . GLY A 1 175 ? 2.335 10.300 -18.732 1.00 79.31 175 GLY A C 1
ATOM 1327 O O . GLY A 1 175 ? 1.680 9.265 -18.795 1.00 79.31 175 GLY A O 1
ATOM 1328 N N . ILE A 1 176 ? 3.607 10.278 -18.314 1.00 80.75 176 ILE A N 1
ATOM 1329 C CA . ILE A 1 176 ? 4.251 9.061 -17.781 1.00 80.75 176 ILE A CA 1
ATOM 1330 C C . ILE A 1 176 ? 3.629 8.663 -16.438 1.00 80.75 176 ILE A C 1
ATOM 1332 O O . ILE A 1 176 ? 3.306 7.496 -16.237 1.00 80.75 176 ILE A O 1
ATOM 1336 N N . VAL A 1 177 ? 3.440 9.623 -15.529 1.00 84.62 177 VAL A N 1
ATOM 1337 C CA . VAL A 1 177 ? 2.852 9.354 -14.208 1.00 84.62 177 VAL A CA 1
ATOM 1338 C C . VAL A 1 177 ? 1.392 8.925 -14.335 1.00 84.62 177 VAL A C 1
ATOM 1340 O O . VAL A 1 177 ? 0.998 7.956 -13.698 1.00 84.62 177 VAL A O 1
ATOM 1343 N N . GLU A 1 178 ? 0.602 9.594 -15.175 1.00 84.25 178 GLU A N 1
ATOM 1344 C CA . GLU A 1 178 ? -0.804 9.244 -15.418 1.00 84.25 178 GLU A CA 1
ATOM 1345 C C . GLU A 1 178 ? -0.950 7.813 -15.952 1.00 84.25 178 GLU A C 1
ATOM 1347 O O . GLU A 1 178 ? -1.758 7.050 -15.427 1.00 84.25 178 GLU A O 1
ATOM 1352 N N . ARG A 1 179 ? -0.114 7.414 -16.922 1.00 84.69 179 ARG A N 1
ATOM 1353 C CA . ARG A 1 179 ? -0.079 6.031 -17.427 1.00 84.69 179 ARG A CA 1
ATOM 1354 C C . ARG A 1 179 ? 0.317 5.029 -16.348 1.00 84.69 179 ARG A C 1
ATOM 1356 O O . ARG A 1 179 ? -0.328 3.998 -16.220 1.00 84.69 179 ARG A O 1
ATOM 1363 N N . ALA A 1 180 ? 1.333 5.344 -15.546 1.00 87.19 180 ALA A N 1
ATOM 1364 C CA . ALA A 1 180 ? 1.759 4.467 -14.461 1.00 87.19 180 ALA A CA 1
ATOM 1365 C C . ALA A 1 180 ? 0.651 4.276 -13.410 1.00 87.19 180 ALA A C 1
ATOM 1367 O O . ALA A 1 180 ? 0.428 3.164 -12.947 1.00 87.19 180 ALA A O 1
ATOM 1368 N N . VAL A 1 181 ? -0.069 5.342 -13.054 1.00 86.12 181 VAL A N 1
ATOM 1369 C CA . VAL A 1 181 ? -1.206 5.262 -12.125 1.00 86.12 181 VAL A CA 1
ATOM 1370 C C . VAL A 1 181 ? -2.351 4.437 -12.714 1.00 86.12 181 VAL A C 1
ATOM 1372 O O . VAL A 1 181 ? -2.957 3.654 -11.988 1.00 86.12 181 VAL A O 1
ATOM 1375 N N . ALA A 1 182 ? -2.625 4.573 -14.015 1.00 83.25 182 ALA A N 1
ATOM 1376 C CA . ALA A 1 182 ? -3.685 3.824 -14.688 1.00 83.25 182 ALA A CA 1
ATOM 1377 C C . ALA A 1 182 ? -3.483 2.302 -14.605 1.00 83.25 182 ALA A C 1
ATOM 1379 O O . ALA A 1 182 ? -4.459 1.584 -14.419 1.00 83.25 182 ALA A O 1
ATOM 1380 N N . VAL A 1 183 ? -2.231 1.835 -14.656 1.00 85.38 183 VAL A N 1
ATOM 1381 C CA . VAL A 1 183 ? -1.879 0.408 -14.528 1.00 85.38 183 VAL A CA 1
ATOM 1382 C C . VAL A 1 183 ? -1.652 -0.042 -13.076 1.00 85.38 183 VAL A C 1
ATOM 1384 O O . VAL A 1 183 ? -1.247 -1.174 -12.836 1.00 85.38 183 VAL A O 1
ATOM 1387 N N . GLY A 1 184 ? -1.894 0.829 -12.087 1.00 82.50 184 GLY A N 1
ATOM 1388 C CA . GLY A 1 184 ? -1.863 0.477 -10.662 1.00 82.50 184 GLY A CA 1
ATOM 1389 C C . GLY A 1 184 ? -0.614 0.895 -9.877 1.00 82.50 184 GLY A C 1
ATOM 1390 O O . GLY A 1 184 ? -0.482 0.513 -8.713 1.00 82.50 184 GLY A O 1
ATOM 1391 N N . CYS A 1 185 ? 0.295 1.696 -10.443 1.00 87.44 185 CYS A N 1
ATOM 1392 C CA . CYS A 1 185 ? 1.433 2.230 -9.688 1.00 87.44 185 CYS A CA 1
ATOM 1393 C C . CYS A 1 185 ? 1.014 3.333 -8.706 1.00 87.44 185 CYS A C 1
ATOM 1395 O O . CYS A 1 185 ? 0.265 4.250 -9.045 1.00 87.44 185 CYS A O 1
ATOM 1397 N N . VAL A 1 186 ? 1.619 3.335 -7.516 1.00 89.38 186 VAL A N 1
ATOM 1398 C CA . VAL A 1 186 ? 1.479 4.424 -6.540 1.00 89.38 186 VAL A CA 1
ATOM 1399 C C . VAL A 1 186 ? 2.516 5.520 -6.832 1.00 89.38 186 VAL A C 1
ATOM 1401 O O . VAL A 1 186 ? 3.717 5.234 -6.838 1.00 89.38 186 VAL A O 1
ATOM 1404 N N . PRO A 1 187 ? 2.117 6.784 -7.069 1.00 86.62 187 PRO A N 1
ATOM 1405 C CA . PRO A 1 187 ? 3.065 7.873 -7.253 1.00 86.62 187 PRO A CA 1
ATOM 1406 C C . PRO A 1 187 ? 3.691 8.246 -5.905 1.00 86.62 187 PRO A C 1
ATOM 1408 O O . PRO A 1 187 ? 2.983 8.571 -4.953 1.00 86.62 187 PRO A O 1
ATOM 1411 N N . ALA A 1 188 ? 5.019 8.220 -5.820 1.00 83.75 188 ALA A N 1
ATOM 1412 C CA . ALA A 1 188 ? 5.737 8.481 -4.573 1.00 83.75 188 ALA A CA 1
ATOM 1413 C C . ALA A 1 188 ? 7.042 9.243 -4.816 1.00 83.75 188 ALA A C 1
ATOM 1415 O O . ALA A 1 188 ? 7.607 9.205 -5.916 1.00 83.75 188 ALA A O 1
ATOM 1416 N N . SER A 1 189 ? 7.535 9.942 -3.791 1.00 81.50 189 SER A N 1
ATOM 1417 C CA . SER A 1 189 ? 8.919 10.415 -3.789 1.00 81.50 189 SER A CA 1
ATOM 1418 C C . SER A 1 189 ? 9.869 9.236 -3.557 1.00 81.50 189 SER A C 1
ATOM 1420 O O . SER A 1 189 ? 9.474 8.202 -3.018 1.00 81.50 189 SER A O 1
ATOM 1422 N N . THR A 1 190 ? 11.147 9.376 -3.920 1.00 79.25 190 THR A N 1
ATOM 1423 C CA . THR A 1 190 ? 12.156 8.341 -3.624 1.00 79.25 190 THR A CA 1
ATOM 1424 C C . THR A 1 190 ? 12.260 8.052 -2.123 1.00 79.25 190 THR A C 1
ATOM 1426 O O . THR A 1 190 ? 12.537 6.920 -1.745 1.00 79.25 190 THR A O 1
ATOM 1429 N N . HIS A 1 191 ? 12.045 9.060 -1.271 1.00 75.56 191 HIS A N 1
ATOM 1430 C CA . HIS A 1 191 ? 12.097 8.899 0.180 1.00 75.56 191 HIS A CA 1
ATOM 1431 C C . HIS A 1 191 ? 10.910 8.081 0.700 1.00 75.56 191 HIS A C 1
ATOM 1433 O O . HIS A 1 191 ? 11.122 7.099 1.405 1.00 75.56 191 HIS A O 1
ATOM 1439 N N . ASP A 1 192 ? 9.690 8.430 0.282 1.00 76.94 192 ASP A N 1
ATOM 1440 C CA . ASP A 1 192 ? 8.474 7.729 0.713 1.00 76.94 192 ASP A CA 1
ATOM 1441 C C . ASP A 1 192 ? 8.452 6.288 0.191 1.00 76.94 192 ASP A C 1
ATOM 1443 O O . ASP A 1 192 ? 8.120 5.363 0.928 1.00 76.94 192 ASP A O 1
ATOM 1447 N N . ALA A 1 193 ? 8.865 6.084 -1.066 1.00 81.69 193 ALA A N 1
ATOM 1448 C CA . ALA A 1 193 ? 8.989 4.752 -1.649 1.00 81.69 193 ALA A CA 1
ATOM 1449 C C . ALA A 1 193 ? 10.047 3.914 -0.918 1.00 81.69 193 ALA A C 1
ATOM 1451 O O . ALA A 1 193 ? 9.818 2.739 -0.665 1.00 81.69 193 ALA A O 1
ATOM 1452 N N . PHE A 1 194 ? 11.188 4.505 -0.542 1.00 81.88 194 PHE A N 1
ATOM 1453 C CA . PHE A 1 194 ? 12.209 3.803 0.238 1.00 81.88 194 PHE A CA 1
ATOM 1454 C C . PHE A 1 194 ? 11.687 3.363 1.604 1.00 81.88 194 PHE A C 1
ATOM 1456 O O . PHE A 1 194 ? 11.888 2.212 1.975 1.00 81.88 194 PHE A O 1
ATOM 1463 N N . ALA A 1 195 ? 11.013 4.258 2.332 1.00 73.00 195 ALA A N 1
ATOM 1464 C CA . ALA A 1 195 ? 10.439 3.934 3.633 1.00 73.00 195 ALA A CA 1
ATOM 1465 C C . ALA A 1 195 ? 9.430 2.781 3.514 1.00 73.00 195 ALA A C 1
ATOM 1467 O O . ALA A 1 195 ? 9.603 1.756 4.166 1.00 73.00 195 ALA A O 1
ATOM 1468 N N . ALA A 1 196 ? 8.467 2.896 2.594 1.00 75.69 196 ALA A N 1
ATOM 1469 C CA . ALA A 1 196 ? 7.442 1.876 2.387 1.00 75.69 196 ALA A CA 1
ATOM 1470 C C . ALA A 1 196 ? 8.013 0.519 1.934 1.00 75.69 196 ALA A C 1
ATOM 1472 O O . ALA A 1 196 ? 7.553 -0.525 2.384 1.00 75.69 196 ALA A O 1
ATOM 1473 N N . LEU A 1 197 ? 9.023 0.514 1.056 1.00 85.12 197 LEU A N 1
ATOM 1474 C CA . LEU A 1 197 ? 9.631 -0.724 0.555 1.00 85.12 197 LEU A CA 1
ATOM 1475 C C . LEU A 1 197 ? 10.556 -1.390 1.572 1.00 85.12 197 LEU A C 1
ATOM 1477 O O . LEU A 1 197 ? 10.626 -2.614 1.609 1.00 85.12 197 LEU A O 1
ATOM 1481 N N . ARG A 1 198 ? 11.244 -0.610 2.409 1.00 80.81 198 ARG A N 1
ATOM 1482 C CA . ARG A 1 198 ? 12.010 -1.148 3.537 1.00 80.81 198 ARG A CA 1
ATOM 1483 C C . ARG A 1 198 ? 11.078 -1.811 4.551 1.00 80.81 198 ARG A C 1
ATOM 1485 O O . ARG A 1 198 ? 11.390 -2.896 5.031 1.00 80.81 198 ARG A O 1
ATOM 1492 N N . ASP A 1 199 ? 9.949 -1.174 4.849 1.00 74.81 199 ASP A N 1
ATOM 1493 C CA . ASP A 1 199 ? 8.953 -1.737 5.760 1.00 74.81 199 ASP A CA 1
ATOM 1494 C C . ASP A 1 199 ? 8.372 -3.034 5.162 1.00 74.81 199 ASP A C 1
ATOM 1496 O O . ASP A 1 199 ? 8.389 -4.066 5.826 1.00 74.81 199 ASP A O 1
ATOM 1500 N N . LEU A 1 200 ? 8.028 -3.038 3.865 1.00 79.75 200 LEU A N 1
ATOM 1501 C CA . LEU A 1 200 ? 7.611 -4.248 3.144 1.00 79.75 200 LEU A CA 1
ATOM 1502 C C . LEU A 1 200 ? 8.660 -5.373 3.204 1.00 79.75 200 LEU A C 1
ATOM 1504 O O . LEU A 1 200 ? 8.298 -6.525 3.420 1.00 79.75 200 LEU A O 1
ATOM 1508 N N . ALA A 1 201 ? 9.944 -5.071 3.000 1.00 77.88 201 ALA A N 1
ATOM 1509 C CA . ALA A 1 201 ? 11.004 -6.081 3.029 1.00 77.88 201 ALA A CA 1
ATOM 1510 C C . ALA A 1 201 ? 11.118 -6.751 4.402 1.00 77.88 201 ALA A C 1
ATOM 1512 O O . ALA A 1 201 ? 11.075 -7.978 4.502 1.00 77.88 201 ALA A O 1
ATOM 1513 N N . ALA A 1 202 ? 11.141 -5.948 5.461 1.00 68.31 202 ALA A N 1
ATOM 1514 C CA . ALA A 1 202 ? 11.167 -6.454 6.824 1.00 68.31 202 ALA A CA 1
ATOM 1515 C C . ALA A 1 202 ? 9.889 -7.233 7.194 1.00 68.31 202 ALA A C 1
ATOM 1517 O O . ALA A 1 202 ? 9.953 -8.200 7.952 1.00 68.31 202 ALA A O 1
ATOM 1518 N N . ASP A 1 203 ? 8.728 -6.880 6.641 1.00 65.12 203 ASP A N 1
ATOM 1519 C CA . ASP A 1 203 ? 7.473 -7.614 6.863 1.00 65.12 203 ASP A CA 1
ATOM 1520 C C . ASP A 1 203 ? 7.484 -9.009 6.247 1.00 65.12 203 ASP A C 1
ATOM 1522 O O . ASP A 1 203 ? 6.947 -9.960 6.820 1.00 65.12 203 ASP A O 1
ATOM 1526 N N . VAL A 1 204 ? 8.092 -9.144 5.069 1.00 68.38 204 VAL A N 1
ATOM 1527 C CA . VAL A 1 204 ? 8.183 -10.436 4.393 1.00 68.38 204 VAL A CA 1
ATOM 1528 C C . VAL A 1 204 ? 9.224 -11.334 5.073 1.00 68.38 204 VAL A C 1
ATOM 1530 O O . VAL A 1 204 ? 8.975 -12.531 5.222 1.00 68.38 204 VAL A O 1
ATOM 1533 N N . GLU A 1 205 ? 10.336 -10.768 5.552 1.00 61.53 205 GLU A N 1
ATOM 1534 C CA . GLU A 1 205 ? 11.389 -11.491 6.286 1.00 61.53 205 GLU A CA 1
ATOM 1535 C C . GLU A 1 205 ? 10.954 -11.953 7.690 1.00 61.53 205 GLU A C 1
ATOM 1537 O O . GLU A 1 205 ? 11.393 -12.990 8.180 1.00 61.53 205 GLU A O 1
ATOM 1542 N N . SER A 1 206 ? 10.053 -11.220 8.340 1.00 54.47 206 SER A N 1
ATOM 1543 C CA . SER A 1 206 ? 9.669 -11.417 9.748 1.00 54.47 206 SER A CA 1
ATOM 1544 C C . SER A 1 206 ? 8.493 -12.371 9.985 1.00 54.47 206 SER A C 1
ATOM 1546 O O . SER A 1 206 ? 7.911 -12.354 11.067 1.00 54.47 206 SER A O 1
ATOM 1548 N N . ARG A 1 207 ? 8.105 -13.199 9.006 1.00 47.66 207 ARG A N 1
ATOM 1549 C CA . ARG A 1 207 ? 6.875 -14.012 9.060 1.00 47.66 207 ARG A CA 1
ATOM 1550 C C . ARG A 1 207 ? 6.913 -15.026 10.224 1.00 47.66 207 ARG A C 1
ATOM 1552 O O . ARG A 1 207 ? 7.414 -16.137 10.071 1.00 47.66 207 ARG A O 1
ATOM 1559 N N . PRO A 1 208 ? 6.292 -14.683 11.365 1.00 46.53 208 PRO A N 1
ATOM 1560 C CA . PRO A 1 208 ? 4.898 -15.036 11.582 1.00 46.53 208 PRO A CA 1
ATOM 1561 C C . PRO A 1 208 ? 4.015 -13.791 11.730 1.00 46.53 208 PRO A C 1
ATOM 1563 O O . PRO A 1 208 ? 4.348 -12.840 12.434 1.00 46.53 208 PRO A O 1
ATOM 1566 N N . ARG A 1 209 ? 2.831 -13.815 11.096 1.00 51.56 209 ARG A N 1
ATOM 1567 C CA . ARG A 1 209 ? 1.776 -12.825 11.370 1.00 51.56 209 ARG A CA 1
ATOM 1568 C C . ARG A 1 209 ? 1.534 -12.808 12.879 1.00 51.56 209 ARG A C 1
ATOM 1570 O O . ARG A 1 209 ? 1.277 -13.869 13.451 1.00 51.56 209 ARG A O 1
ATOM 1577 N N . ARG A 1 210 ? 1.591 -11.632 13.517 1.00 58.66 210 ARG A N 1
ATOM 1578 C CA . ARG A 1 210 ? 1.165 -11.513 14.917 1.00 58.66 210 ARG A CA 1
ATOM 1579 C C . ARG A 1 210 ? -0.261 -12.035 15.012 1.00 58.66 210 ARG A C 1
ATOM 1581 O O . ARG A 1 210 ? -1.139 -11.592 14.271 1.00 58.66 210 ARG A O 1
ATOM 1588 N N . THR A 1 211 ? -0.485 -12.990 15.904 1.00 66.00 211 THR A N 1
ATOM 1589 C CA . THR A 1 211 ? -1.843 -13.403 16.243 1.00 66.00 211 THR A CA 1
ATOM 1590 C C . THR A 1 211 ? -2.626 -12.178 16.732 1.00 66.00 211 THR A C 1
ATOM 1592 O O . THR A 1 211 ? -2.038 -11.291 17.361 1.00 66.00 211 THR A O 1
ATOM 1595 N N . PRO A 1 212 ? -3.947 -12.104 16.494 1.00 67.75 212 PRO A N 1
ATOM 1596 C CA . PRO A 1 212 ? -4.777 -11.029 17.036 1.00 67.75 212 PRO A CA 1
ATOM 1597 C C . PRO A 1 212 ? -4.568 -10.823 18.545 1.00 67.75 212 PRO A C 1
ATOM 1599 O O . PRO A 1 212 ? -4.549 -9.689 19.013 1.00 67.75 212 PRO A O 1
ATOM 1602 N N . SER A 1 213 ? -4.296 -11.903 19.286 1.00 69.69 213 SER A N 1
ATOM 1603 C CA . SER A 1 213 ? -3.983 -11.877 20.717 1.00 69.69 213 SER A CA 1
ATOM 1604 C C . SER A 1 213 ? -2.669 -11.168 21.071 1.00 69.69 213 SER A C 1
ATOM 1606 O O . SER A 1 213 ? -2.640 -10.410 22.039 1.00 69.69 213 SER A O 1
ATOM 1608 N N . SER A 1 214 ? -1.589 -11.352 20.302 1.00 75.81 214 SER A N 1
ATOM 1609 C CA . SER A 1 214 ? -0.310 -10.683 20.586 1.00 75.81 214 SER A CA 1
ATOM 1610 C C . SER A 1 214 ? -0.317 -9.216 20.165 1.00 75.81 214 SER A C 1
ATOM 1612 O O . SER A 1 214 ? 0.302 -8.386 20.830 1.00 75.81 214 SER A O 1
ATOM 1614 N N . LEU A 1 215 ? -1.061 -8.866 19.109 1.00 82.88 215 LEU A N 1
ATOM 1615 C CA . LEU A 1 215 ? -1.306 -7.463 18.783 1.00 82.88 215 LEU A CA 1
ATOM 1616 C C . LEU A 1 215 ? -2.169 -6.792 19.854 1.00 82.88 215 LEU A C 1
ATOM 1618 O O . LEU A 1 215 ? -1.823 -5.700 20.286 1.00 82.88 215 LEU A O 1
ATOM 1622 N N . ALA A 1 216 ? -3.255 -7.439 20.290 1.00 84.56 216 ALA A N 1
ATOM 1623 C CA . ALA A 1 216 ? -4.139 -6.912 21.327 1.00 84.56 216 ALA A CA 1
ATOM 1624 C C . ALA A 1 216 ? -3.369 -6.580 22.613 1.00 84.56 216 ALA A C 1
ATOM 1626 O O . ALA A 1 216 ? -3.533 -5.487 23.142 1.00 84.56 216 ALA A O 1
ATOM 1627 N N . ALA A 1 217 ? -2.479 -7.473 23.056 1.00 84.81 217 ALA A N 1
ATOM 1628 C CA . ALA A 1 217 ? -1.615 -7.220 24.207 1.00 84.81 217 ALA A CA 1
ATOM 1629 C C . ALA A 1 217 ? -0.655 -6.038 23.978 1.00 84.81 217 ALA A C 1
ATOM 1631 O O . ALA A 1 217 ? -0.456 -5.223 24.872 1.00 84.81 217 ALA A O 1
ATOM 1632 N N . ALA A 1 218 ? -0.083 -5.919 22.777 1.00 84.62 218 ALA A N 1
ATOM 1633 C CA . ALA A 1 218 ? 0.877 -4.866 22.450 1.00 84.62 218 ALA A CA 1
ATOM 1634 C C . ALA A 1 218 ? 0.266 -3.458 22.340 1.00 84.62 218 ALA A C 1
ATOM 1636 O O . ALA A 1 218 ? 0.990 -2.473 22.454 1.00 84.62 218 ALA A O 1
ATOM 1637 N N . ILE A 1 219 ? -1.041 -3.356 22.083 1.00 88.62 219 ILE A N 1
ATOM 1638 C CA . ILE A 1 219 ? -1.757 -2.077 21.946 1.00 88.62 219 ILE A CA 1
ATOM 1639 C C . ILE A 1 219 ? -2.627 -1.751 23.166 1.00 88.62 219 ILE A C 1
ATOM 1641 O O . ILE A 1 219 ? -3.373 -0.770 23.136 1.00 88.62 219 ILE A O 1
ATOM 1645 N N . GLU A 1 220 ? -2.579 -2.570 24.216 1.00 91.44 220 GLU A N 1
ATOM 1646 C CA . GLU A 1 220 ? -3.330 -2.317 25.443 1.00 91.44 220 GLU A CA 1
ATOM 1647 C C . GLU A 1 220 ? -2.866 -0.995 26.076 1.00 91.44 220 GLU A C 1
ATOM 1649 O O . GLU A 1 220 ? -1.676 -0.703 26.172 1.00 91.44 220 GLU A O 1
ATOM 1654 N N . GLY A 1 221 ? -3.819 -0.148 26.459 1.00 91.81 221 GLY A N 1
ATOM 1655 C CA . GLY A 1 221 ? -3.567 1.214 26.929 1.00 91.81 221 GLY A CA 1
ATOM 1656 C C . GLY A 1 221 ? -3.397 2.259 25.820 1.00 91.81 221 GLY A C 1
ATOM 1657 O O . GLY A 1 221 ? -3.407 3.456 26.122 1.00 91.81 221 GLY A O 1
ATOM 1658 N N . PHE A 1 222 ? -3.318 1.873 24.537 1.00 95.50 222 PHE A N 1
ATOM 1659 C CA . PHE A 1 222 ? -3.209 2.831 23.433 1.00 95.50 222 PHE A CA 1
ATOM 1660 C C . PHE A 1 222 ? -4.540 3.545 23.184 1.00 95.50 222 PHE A C 1
ATOM 1662 O O . PHE A 1 222 ? -5.330 3.166 22.320 1.00 95.50 222 PHE A O 1
ATOM 1669 N N . ARG A 1 223 ? -4.806 4.600 23.951 1.00 96.31 223 ARG A N 1
ATOM 1670 C CA . ARG A 1 223 ? -6.021 5.411 23.848 1.00 96.31 223 ARG A CA 1
ATOM 1671 C C . ARG A 1 223 ? -5.862 6.529 22.819 1.00 96.31 223 ARG A C 1
ATOM 1673 O O . ARG A 1 223 ? -4.797 7.131 22.701 1.00 96.31 223 ARG A O 1
ATOM 1680 N N . GLN A 1 224 ? -6.943 6.845 22.107 1.00 94.94 224 GLN A N 1
ATOM 1681 C CA . GLN A 1 224 ? -6.940 7.946 21.144 1.00 94.94 224 GLN A CA 1
ATOM 1682 C C . GLN A 1 224 ? -6.535 9.282 21.807 1.00 94.94 224 GLN A C 1
ATOM 1684 O O . GLN A 1 224 ? -7.064 9.603 22.878 1.00 94.94 224 GLN A O 1
ATOM 1689 N N . PRO A 1 225 ? -5.632 10.073 21.195 1.00 93.31 225 PRO A N 1
ATOM 1690 C CA . PRO A 1 225 ? -5.166 11.339 21.770 1.00 93.31 225 PRO A CA 1
ATOM 1691 C C . PRO A 1 225 ? -6.243 12.422 21.914 1.00 93.31 225 PRO A C 1
ATOM 1693 O O . PRO A 1 225 ? -6.143 13.265 22.804 1.00 93.31 225 PRO A O 1
ATOM 1696 N N . ASP A 1 226 ? -7.247 12.415 21.035 1.00 91.19 226 ASP A N 1
ATOM 1697 C CA . ASP A 1 226 ? -8.341 13.389 20.990 1.00 91.19 226 ASP A CA 1
ATOM 1698 C C . ASP A 1 226 ? -9.660 12.743 20.492 1.00 91.19 226 ASP A C 1
ATOM 1700 O O . ASP A 1 226 ? -9.661 11.611 20.002 1.00 91.19 226 ASP A O 1
ATOM 1704 N N . PRO A 1 227 ? -10.821 13.422 20.588 1.00 89.75 227 PRO A N 1
ATOM 1705 C CA . PRO A 1 227 ? -12.108 12.847 20.174 1.00 89.75 227 PRO A CA 1
ATOM 1706 C C . PRO A 1 227 ? -12.245 12.526 18.674 1.00 89.75 227 PRO A C 1
ATOM 1708 O O . PRO A 1 227 ? -13.224 11.895 18.272 1.00 89.75 227 PRO A O 1
ATOM 1711 N N . THR A 1 228 ? -11.305 12.967 17.838 1.00 91.88 228 THR A N 1
ATOM 1712 C CA . THR A 1 228 ? -11.338 12.870 16.371 1.00 91.88 228 THR A CA 1
ATOM 1713 C C . THR A 1 228 ? -10.254 11.956 15.787 1.00 91.88 228 THR A C 1
ATOM 1715 O O . THR A 1 228 ? -10.205 11.758 14.572 1.00 91.88 228 THR A O 1
ATOM 1718 N N . THR A 1 229 ? -9.430 11.338 16.634 1.00 94.88 229 THR A N 1
ATOM 1719 C CA . THR A 1 229 ? -8.304 10.466 16.249 1.00 94.88 229 THR A CA 1
ATOM 1720 C C . THR A 1 229 ? -8.650 8.979 16.215 1.00 94.88 229 THR A C 1
ATOM 1722 O O . THR A 1 229 ? -7.802 8.173 15.848 1.00 94.88 229 THR A O 1
ATOM 1725 N N . CYS A 1 230 ? -9.898 8.580 16.490 1.00 96.00 230 CYS A N 1
ATOM 1726 C CA . CYS A 1 230 ? -10.308 7.170 16.408 1.00 96.00 230 CYS A CA 1
ATOM 1727 C C . CYS A 1 230 ? -9.900 6.489 15.091 1.00 96.00 230 CYS A C 1
ATOM 1729 O O . CYS A 1 230 ? -9.353 5.388 15.106 1.00 96.00 230 CYS A O 1
ATOM 1731 N N . GLY A 1 231 ? -10.112 7.160 13.955 1.00 95.06 231 GLY A N 1
ATOM 1732 C CA . GLY A 1 231 ? -9.743 6.635 12.641 1.00 95.06 231 GLY A CA 1
ATOM 1733 C C . GLY A 1 231 ? -8.232 6.521 12.432 1.00 95.06 231 GLY A C 1
ATOM 1734 O O . GLY A 1 231 ? -7.777 5.523 11.881 1.00 95.06 231 GLY A O 1
ATOM 1735 N N . SER A 1 232 ? -7.440 7.491 12.900 1.00 94.69 232 SER A N 1
ATOM 1736 C CA . SER A 1 232 ? -5.981 7.438 12.763 1.00 94.69 232 SER A CA 1
ATOM 1737 C C . SER A 1 232 ? -5.344 6.410 13.695 1.00 94.69 232 SER A C 1
ATOM 1739 O O . SER A 1 232 ? -4.450 5.693 13.260 1.00 94.69 232 SER A O 1
ATOM 1741 N N . CYS A 1 233 ? -5.854 6.238 14.918 1.00 96.56 233 CYS A N 1
ATOM 1742 C CA . CYS A 1 233 ? -5.455 5.135 15.797 1.00 96.56 233 CYS A CA 1
ATOM 1743 C C . CYS A 1 233 ? -5.748 3.772 15.157 1.00 96.56 233 CYS A C 1
ATOM 1745 O O . CYS A 1 233 ? -4.896 2.890 15.184 1.00 96.56 233 CYS A O 1
ATOM 1747 N N . CYS A 1 234 ? -6.914 3.607 14.520 1.00 96.12 234 CYS A N 1
ATOM 1748 C CA . CYS A 1 234 ? -7.225 2.385 13.773 1.00 96.12 234 CYS A CA 1
ATOM 1749 C C . CYS A 1 234 ? -6.228 2.135 12.632 1.00 96.12 234 CYS A C 1
ATOM 1751 O O . CYS A 1 234 ? -5.842 0.996 12.406 1.00 96.12 234 CYS A O 1
ATOM 1753 N N . LEU A 1 235 ? -5.786 3.174 11.922 1.00 94.44 235 LEU A N 1
ATOM 1754 C CA . LEU A 1 235 ? -4.788 3.037 10.856 1.00 94.44 235 LEU A CA 1
ATOM 1755 C C . LEU A 1 235 ? -3.398 2.673 11.397 1.00 94.44 235 LEU A C 1
ATOM 1757 O O . LEU A 1 235 ? -2.740 1.822 10.807 1.00 94.44 235 LEU A O 1
ATOM 1761 N N . VAL A 1 236 ? -2.985 3.244 12.534 1.00 93.69 236 VAL A N 1
ATOM 1762 C CA . VAL A 1 236 ? -1.740 2.856 13.220 1.00 93.69 236 VAL A CA 1
ATOM 1763 C C . VAL A 1 236 ? -1.799 1.388 13.633 1.00 93.69 236 VAL A C 1
ATOM 1765 O O . VAL A 1 236 ? -0.899 0.631 13.296 1.00 93.69 236 VAL A O 1
ATOM 1768 N N . VAL A 1 237 ? -2.878 0.944 14.287 1.00 93.31 237 VAL A N 1
ATOM 1769 C CA . VAL A 1 237 ? -3.029 -0.468 14.687 1.00 93.31 237 VAL A CA 1
ATOM 1770 C C . VAL A 1 237 ? -3.104 -1.398 13.476 1.00 93.31 237 VAL A C 1
ATOM 1772 O O . VAL A 1 237 ? -2.515 -2.476 13.499 1.00 93.31 237 VAL A O 1
ATOM 1775 N N . ALA A 1 238 ? -3.765 -0.985 12.391 1.00 91.19 238 ALA A N 1
ATOM 1776 C CA . ALA A 1 238 ? -3.761 -1.745 11.146 1.00 91.19 238 ALA A CA 1
ATOM 1777 C C . ALA A 1 238 ? -2.339 -1.888 10.582 1.00 91.19 238 ALA A C 1
ATOM 1779 O O . ALA A 1 238 ? -1.980 -2.980 10.147 1.00 91.19 238 ALA A O 1
ATOM 1780 N N . HIS A 1 239 ? -1.522 -0.834 10.642 1.00 88.62 239 HIS A N 1
ATOM 1781 C CA . HIS A 1 239 ? -0.128 -0.886 10.213 1.00 88.62 239 HIS A CA 1
ATOM 1782 C C . HIS A 1 239 ? 0.717 -1.773 11.138 1.00 88.62 239 HIS A C 1
ATOM 1784 O O . HIS A 1 239 ? 1.441 -2.624 10.647 1.00 88.62 239 HIS A O 1
ATOM 1790 N N . LEU A 1 240 ? 0.550 -1.674 12.463 1.00 87.56 240 LEU A N 1
ATOM 1791 C CA . LEU A 1 240 ? 1.206 -2.560 13.439 1.00 87.56 240 LEU A CA 1
ATOM 1792 C C . LEU A 1 240 ? 0.855 -4.041 13.229 1.00 87.56 240 LEU A C 1
ATOM 1794 O O . LEU A 1 240 ? 1.670 -4.916 13.510 1.00 87.56 240 LEU A O 1
ATOM 1798 N N . HIS A 1 241 ? -0.367 -4.336 12.776 1.00 84.56 241 HIS A N 1
ATOM 1799 C CA . HIS A 1 241 ? -0.792 -5.709 12.516 1.00 84.56 241 HIS A CA 1
ATOM 1800 C C . HIS A 1 241 ? -0.088 -6.321 11.301 1.00 84.56 241 HIS A C 1
ATOM 1802 O O . HIS A 1 241 ? 0.248 -7.505 11.320 1.00 84.56 241 HIS A O 1
ATOM 1808 N N . HIS A 1 242 ? 0.100 -5.522 10.248 1.00 77.44 242 HIS A N 1
ATOM 1809 C CA . HIS A 1 242 ? 0.594 -6.003 8.958 1.00 77.44 242 HIS A CA 1
ATOM 1810 C C . HIS A 1 242 ? 2.087 -5.782 8.769 1.00 77.44 242 HIS A C 1
ATOM 1812 O O . HIS A 1 242 ? 2.689 -6.556 8.030 1.00 77.44 242 HIS A O 1
ATOM 1818 N N . SER A 1 243 ? 2.657 -4.782 9.449 1.00 76.00 243 SER A N 1
ATOM 1819 C CA . SER A 1 243 ? 4.071 -4.466 9.379 1.00 76.00 243 SER A CA 1
ATOM 1820 C C . SER A 1 243 ? 4.818 -4.762 10.667 1.00 76.00 243 SER A C 1
ATOM 1822 O O . SER A 1 243 ? 4.672 -4.074 11.679 1.00 76.00 243 SER A O 1
ATOM 1824 N N . ALA A 1 244 ? 5.661 -5.790 10.619 1.00 72.88 244 ALA A N 1
ATOM 1825 C CA . ALA A 1 244 ? 6.527 -6.157 11.725 1.00 72.88 244 ALA A CA 1
ATOM 1826 C C . ALA A 1 244 ? 7.665 -5.151 11.907 1.00 72.88 244 ALA A C 1
ATOM 1828 O O . ALA A 1 244 ? 8.040 -4.888 13.048 1.00 72.88 244 ALA A O 1
ATOM 1829 N N . ALA A 1 245 ? 8.183 -4.566 10.819 1.00 73.19 245 ALA A N 1
ATOM 1830 C CA . ALA A 1 245 ? 9.194 -3.509 10.897 1.00 73.19 245 ALA A CA 1
ATOM 1831 C C . ALA A 1 245 ? 8.637 -2.282 11.613 1.00 73.19 245 ALA A C 1
ATOM 1833 O O . ALA A 1 245 ? 9.233 -1.785 12.570 1.00 73.19 245 ALA A O 1
ATOM 1834 N N . TYR A 1 246 ? 7.462 -1.826 11.173 1.00 80.81 246 TYR A N 1
ATOM 1835 C CA . TYR A 1 246 ? 6.772 -0.712 11.800 1.00 80.81 246 TYR A CA 1
ATOM 1836 C C . TYR A 1 246 ? 6.439 -1.033 13.260 1.00 80.81 246 TYR A C 1
ATOM 1838 O O . TYR A 1 246 ? 6.708 -0.227 14.149 1.00 80.81 246 TYR A O 1
ATOM 1846 N N . ALA A 1 247 ? 5.946 -2.244 13.536 1.00 84.06 247 ALA A N 1
ATOM 1847 C CA . ALA A 1 247 ? 5.673 -2.689 14.895 1.00 84.06 247 ALA A CA 1
ATOM 1848 C C . ALA A 1 247 ? 6.922 -2.717 15.777 1.00 84.06 247 ALA A C 1
ATOM 1850 O O . ALA A 1 247 ? 6.858 -2.247 16.907 1.00 84.06 247 ALA A O 1
ATOM 1851 N N . ALA A 1 248 ? 8.057 -3.217 15.291 1.00 78.00 248 ALA A N 1
ATOM 1852 C CA . ALA A 1 248 ? 9.310 -3.204 16.039 1.00 78.00 248 ALA A CA 1
ATOM 1853 C C . ALA A 1 248 ? 9.791 -1.769 16.304 1.00 78.00 248 ALA A C 1
ATOM 1855 O O . ALA A 1 248 ? 10.177 -1.450 17.424 1.00 78.00 248 ALA A O 1
ATOM 1856 N N . ALA A 1 249 ? 9.707 -0.886 15.307 1.00 81.06 249 ALA A N 1
ATOM 1857 C CA . ALA A 1 249 ? 10.146 0.502 15.426 1.00 81.06 249 ALA A CA 1
ATOM 1858 C C . ALA A 1 249 ? 9.269 1.352 16.360 1.00 81.06 249 ALA A C 1
ATOM 1860 O O . ALA A 1 249 ? 9.768 2.301 16.963 1.00 81.06 249 ALA A O 1
ATOM 1861 N N . VAL A 1 250 ? 7.969 1.058 16.438 1.00 87.25 250 VAL A N 1
ATOM 1862 C CA . VAL A 1 250 ? 7.009 1.787 17.280 1.00 87.25 250 VAL A CA 1
ATOM 1863 C C . VAL A 1 250 ? 6.932 1.191 18.682 1.00 87.25 250 VAL A C 1
ATOM 1865 O O . VAL A 1 250 ? 6.962 1.931 19.658 1.00 87.25 250 VAL A O 1
ATOM 1868 N N . LEU A 1 251 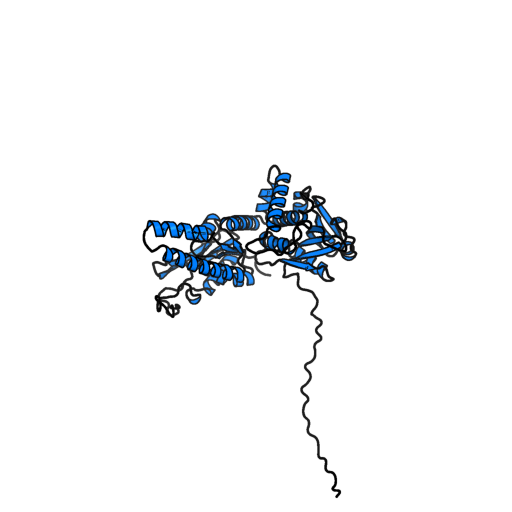? 6.835 -0.136 18.795 1.00 87.62 251 LEU A N 1
ATOM 1869 C CA . LEU A 1 251 ? 6.667 -0.825 20.078 1.00 87.62 251 LEU A CA 1
ATOM 1870 C C . LEU A 1 251 ? 7.990 -1.065 20.810 1.00 87.62 251 LEU A C 1
ATOM 1872 O O . LEU A 1 251 ? 7.975 -1.293 22.013 1.00 87.62 251 LEU A O 1
ATOM 1876 N N . GLY A 1 252 ? 9.119 -1.036 20.098 1.00 86.50 252 GLY A N 1
ATOM 1877 C CA . GLY A 1 252 ? 10.458 -1.067 20.691 1.00 86.50 252 GLY A CA 1
ATOM 1878 C C . GLY A 1 252 ? 10.950 0.302 21.169 1.00 86.50 252 GLY A C 1
ATOM 1879 O O . GLY A 1 252 ? 12.064 0.399 21.675 1.00 86.50 252 GLY A O 1
ATOM 1880 N N . ASP A 1 253 ? 10.152 1.358 20.987 1.00 89.44 253 ASP A N 1
ATOM 1881 C CA . ASP A 1 253 ? 10.462 2.695 21.485 1.00 89.44 253 ASP A CA 1
ATOM 1882 C C . ASP A 1 253 ? 10.430 2.705 23.029 1.00 89.44 253 ASP A C 1
ATOM 1884 O O . ASP A 1 253 ? 9.464 2.192 23.607 1.00 89.44 253 ASP A O 1
ATOM 1888 N N . PRO A 1 254 ? 11.443 3.275 23.718 1.00 90.12 254 PRO A N 1
ATOM 1889 C CA . PRO A 1 254 ? 11.457 3.360 25.179 1.00 90.12 254 PRO A CA 1
ATOM 1890 C C . PRO A 1 254 ? 10.213 4.038 25.766 1.00 90.12 254 PRO A C 1
ATOM 1892 O O . PRO A 1 254 ? 9.797 3.688 26.869 1.00 90.12 254 PRO A O 1
ATOM 1895 N N . ASP A 1 255 ? 9.605 4.975 25.028 1.00 93.44 255 ASP A N 1
ATOM 1896 C CA . ASP A 1 255 ? 8.308 5.566 25.360 1.00 93.44 255 ASP A CA 1
ATOM 1897 C C . ASP A 1 255 ? 7.275 5.229 24.278 1.00 93.44 255 ASP A C 1
ATOM 1899 O O . ASP A 1 255 ? 6.807 6.068 23.500 1.00 93.44 255 ASP A O 1
ATOM 1903 N N . VAL A 1 256 ? 6.885 3.953 24.253 1.00 91.12 256 VAL A N 1
ATOM 1904 C CA . VAL A 1 256 ? 5.868 3.424 23.336 1.00 91.12 256 VAL A CA 1
ATOM 1905 C C . VAL A 1 256 ? 4.557 4.218 23.373 1.00 91.12 256 VAL A C 1
ATOM 1907 O O . VAL A 1 256 ? 3.907 4.385 22.342 1.00 91.12 256 VAL A O 1
ATOM 1910 N N . THR A 1 257 ? 4.167 4.767 24.529 1.00 91.81 257 THR A N 1
ATOM 1911 C CA . THR A 1 257 ? 2.915 5.527 24.655 1.00 91.81 257 THR A CA 1
ATOM 1912 C C . THR A 1 257 ? 3.013 6.859 23.919 1.00 91.81 257 THR A C 1
ATOM 1914 O O . THR A 1 257 ? 2.130 7.193 23.118 1.00 91.81 257 THR A O 1
ATOM 1917 N N . ALA A 1 258 ? 4.089 7.618 24.144 1.00 91.31 258 ALA A N 1
ATOM 1918 C CA . ALA A 1 258 ? 4.333 8.855 23.414 1.00 91.31 258 ALA A CA 1
ATOM 1919 C C . ALA A 1 258 ? 4.527 8.591 21.918 1.00 91.31 258 ALA A C 1
ATOM 1921 O O . ALA A 1 258 ? 4.001 9.343 21.089 1.00 91.31 258 ALA A O 1
ATOM 1922 N N . ARG A 1 259 ? 5.206 7.496 21.560 1.00 93.31 259 ARG A N 1
ATOM 1923 C CA . ARG A 1 259 ? 5.415 7.114 20.165 1.00 93.31 259 ARG A CA 1
ATOM 1924 C C . ARG A 1 259 ? 4.105 6.795 19.455 1.00 93.31 259 ARG A C 1
ATOM 1926 O O . ARG A 1 259 ? 3.818 7.390 18.420 1.00 93.31 259 ARG A O 1
ATOM 1933 N N . LEU A 1 260 ? 3.256 5.946 20.029 1.00 94.00 260 LEU A N 1
ATOM 1934 C CA . LEU A 1 260 ? 1.935 5.629 19.477 1.00 94.00 260 LEU A CA 1
ATOM 1935 C C . LEU A 1 260 ? 1.046 6.877 19.347 1.00 94.00 260 LEU A C 1
ATOM 1937 O O . LEU A 1 260 ? 0.346 7.050 18.345 1.00 94.00 260 LEU A O 1
ATOM 1941 N N . ARG A 1 261 ? 1.107 7.792 20.324 1.00 95.38 261 ARG A N 1
ATOM 1942 C CA . ARG A 1 261 ? 0.432 9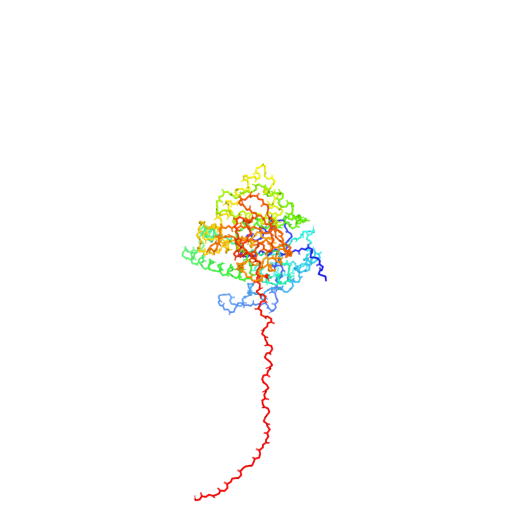.098 20.256 1.00 95.38 261 ARG A CA 1
ATOM 1943 C C . ARG A 1 261 ? 0.943 9.941 19.088 1.00 95.38 261 ARG A C 1
ATOM 1945 O O . ARG A 1 261 ? 0.132 10.537 18.377 1.00 95.38 261 ARG A O 1
ATOM 1952 N N . HIS A 1 262 ? 2.257 10.000 18.893 1.00 92.06 262 HIS A N 1
ATOM 1953 C CA . HIS A 1 262 ? 2.880 10.728 17.791 1.00 92.06 262 HIS A CA 1
ATOM 1954 C C . HIS A 1 262 ? 2.427 10.179 16.432 1.00 92.06 262 HIS A C 1
ATOM 1956 O O . HIS A 1 262 ? 1.937 10.940 15.596 1.00 92.06 262 HIS A O 1
ATOM 1962 N N . GLU A 1 263 ? 2.494 8.859 16.250 1.00 92.50 263 GLU A N 1
ATOM 1963 C CA . GLU A 1 263 ? 2.049 8.172 15.032 1.00 92.50 263 GLU A CA 1
ATOM 1964 C C . GLU A 1 263 ? 0.564 8.460 14.737 1.00 92.50 263 GLU A C 1
ATOM 1966 O O . GLU A 1 263 ? 0.199 8.840 13.621 1.00 92.50 263 GLU A O 1
ATOM 1971 N N . ALA A 1 264 ? -0.308 8.383 15.750 1.00 94.50 264 ALA A N 1
ATOM 1972 C CA . ALA A 1 264 ? -1.735 8.668 15.589 1.00 94.50 264 ALA A CA 1
ATOM 1973 C C . ALA A 1 264 ? -2.017 10.108 15.134 1.00 94.50 264 ALA A C 1
ATOM 1975 O O . ALA A 1 264 ? -2.916 10.326 14.315 1.00 94.50 264 ALA A O 1
ATOM 1976 N N . LEU A 1 265 ? -1.275 11.091 15.652 1.00 91.88 265 LEU A N 1
ATOM 1977 C CA . LEU A 1 265 ? -1.420 12.502 15.282 1.00 91.88 265 LEU A CA 1
ATOM 1978 C C . LEU A 1 265 ? -0.853 12.793 13.885 1.00 91.88 265 LEU A C 1
ATOM 1980 O O . LEU A 1 265 ? -1.454 13.561 13.124 1.00 91.88 265 LEU A O 1
ATOM 1984 N N . ALA A 1 266 ? 0.254 12.148 13.511 1.00 87.19 266 ALA A N 1
ATOM 1985 C CA . ALA A 1 266 ? 0.822 12.239 12.168 1.00 87.19 266 ALA A CA 1
ATOM 1986 C C . ALA A 1 266 ? -0.159 11.691 11.118 1.00 87.19 266 ALA A C 1
ATOM 1988 O O . ALA A 1 266 ? -0.501 12.382 10.152 1.00 87.19 266 ALA A O 1
ATOM 1989 N N . VAL A 1 267 ? -0.718 10.499 11.358 1.00 89.62 267 VAL A N 1
ATOM 1990 C CA . VAL A 1 267 ? -1.737 9.896 10.485 1.00 89.62 267 VAL A CA 1
ATOM 1991 C C . VAL A 1 267 ? -3.024 10.729 10.468 1.00 89.62 267 VAL A C 1
ATOM 1993 O O . VAL A 1 267 ? -3.646 10.891 9.413 1.00 89.62 267 VAL A O 1
ATOM 1996 N N . HIS A 1 268 ? -3.431 11.315 11.598 1.00 91.44 268 HIS A N 1
ATOM 1997 C CA . HIS A 1 268 ? -4.587 12.216 11.648 1.00 91.44 268 HIS A CA 1
ATOM 1998 C C . HIS A 1 268 ? -4.388 13.454 10.767 1.00 91.44 268 HIS A C 1
ATOM 2000 O O . HIS A 1 268 ? -5.289 13.834 10.016 1.00 91.44 268 HIS A O 1
ATOM 2006 N N . THR A 1 269 ? -3.196 14.051 10.813 1.00 86.81 269 THR A N 1
ATOM 2007 C CA . THR A 1 269 ? -2.834 15.210 9.988 1.00 86.81 269 THR A CA 1
ATOM 2008 C C . THR A 1 269 ? -2.847 14.848 8.505 1.00 86.81 269 THR A C 1
ATOM 2010 O O . THR A 1 269 ? -3.475 15.545 7.706 1.00 86.81 269 THR A O 1
ATOM 2013 N N . ALA A 1 270 ? -2.229 13.722 8.137 1.00 84.38 270 ALA A N 1
ATOM 2014 C CA . ALA A 1 270 ? -2.189 13.244 6.757 1.00 84.38 270 ALA A CA 1
ATOM 2015 C C . ALA A 1 270 ? -3.595 12.959 6.201 1.00 84.38 270 ALA A C 1
ATOM 2017 O O . ALA A 1 270 ? -3.937 13.382 5.097 1.00 84.38 270 ALA A O 1
ATOM 2018 N N . THR A 1 271 ? -4.444 12.283 6.978 1.00 86.69 271 THR A N 1
ATOM 2019 C CA . THR A 1 271 ? -5.788 11.890 6.528 1.00 86.69 271 THR A CA 1
ATOM 2020 C C . THR A 1 271 ? -6.791 13.046 6.479 1.00 86.69 271 THR A C 1
ATOM 2022 O O . THR A 1 271 ? -7.742 12.970 5.704 1.00 86.69 271 THR A O 1
ATOM 2025 N N . ASN A 1 272 ? -6.569 14.138 7.218 1.00 84.19 272 ASN A N 1
ATOM 2026 C CA . ASN A 1 272 ? -7.387 15.360 7.153 1.00 84.19 272 ASN A CA 1
ATOM 2027 C C . ASN A 1 272 ? -6.830 16.441 6.205 1.00 84.19 272 ASN A C 1
ATOM 2029 O O . ASN A 1 272 ? -7.400 17.537 6.109 1.00 84.19 272 ASN A O 1
ATOM 2033 N N . GLY A 1 273 ? -5.724 16.158 5.511 1.00 83.12 273 GLY A N 1
ATOM 2034 C CA . GLY A 1 273 ? -5.164 17.032 4.483 1.00 83.12 273 GLY A CA 1
ATOM 2035 C C . GLY A 1 273 ? -6.043 17.111 3.229 1.00 83.12 273 GLY A C 1
ATOM 2036 O O . GLY A 1 273 ? -6.886 16.256 2.977 1.00 83.12 273 GLY A O 1
ATOM 2037 N N . LEU A 1 274 ? -5.835 18.125 2.385 1.00 81.69 274 LEU A N 1
ATOM 2038 C CA . LEU A 1 274 ? -6.562 18.244 1.106 1.00 81.69 274 LEU A CA 1
ATOM 2039 C C . LEU A 1 274 ? -6.129 17.192 0.073 1.00 81.69 274 LEU A C 1
ATOM 2041 O O . LEU A 1 274 ? -6.852 16.926 -0.889 1.00 81.69 274 LEU A O 1
ATOM 2045 N N . ARG A 1 275 ? -4.943 16.606 0.260 1.00 79.69 275 ARG A N 1
ATOM 2046 C CA . ARG A 1 275 ? -4.376 15.571 -0.602 1.00 79.69 275 ARG A CA 1
ATOM 2047 C C . ARG A 1 275 ? -3.785 14.452 0.242 1.00 79.69 275 ARG A C 1
ATOM 2049 O O . ARG A 1 275 ? -3.208 14.718 1.290 1.00 79.69 275 ARG A O 1
ATOM 2056 N N . LEU A 1 276 ? -3.898 13.227 -0.254 1.00 77.69 276 LEU A N 1
ATOM 2057 C CA . LEU A 1 276 ? -3.315 12.027 0.340 1.00 77.69 276 LEU A CA 1
ATOM 2058 C C . LEU A 1 276 ? -2.884 11.101 -0.799 1.00 77.69 276 LEU A C 1
ATOM 2060 O O . LEU A 1 276 ? -3.669 10.890 -1.721 1.00 77.69 276 LEU A O 1
ATOM 2064 N N . ALA A 1 277 ? -1.653 10.580 -0.748 1.00 68.62 277 ALA A N 1
ATOM 2065 C CA . ALA A 1 277 ? -1.080 9.720 -1.794 1.00 68.62 277 ALA A CA 1
ATOM 2066 C C . ALA A 1 277 ? -1.193 10.311 -3.219 1.00 68.62 277 ALA A C 1
ATOM 2068 O O . ALA A 1 277 ? -1.558 9.630 -4.168 1.00 68.62 277 ALA A O 1
ATOM 2069 N N . GLY A 1 278 ? -0.952 11.619 -3.366 1.00 67.06 278 GLY A N 1
ATOM 2070 C CA . GLY A 1 278 ? -1.042 12.316 -4.656 1.00 67.06 278 GLY A CA 1
ATOM 2071 C C . GLY A 1 278 ? -2.466 12.661 -5.120 1.00 67.06 278 GLY A C 1
ATOM 2072 O O . GLY A 1 278 ? -2.621 13.524 -5.986 1.00 67.06 278 GLY A O 1
ATOM 2073 N N . GLU A 1 279 ? -3.506 12.107 -4.500 1.00 70.44 279 GLU A N 1
ATOM 2074 C CA . GLU A 1 279 ? -4.909 12.313 -4.875 1.00 70.44 279 GLU A CA 1
ATOM 2075 C C . GLU A 1 279 ? -5.598 13.384 -4.015 1.00 70.44 279 GLU A C 1
ATOM 2077 O O . GLU A 1 279 ? -5.372 13.479 -2.806 1.00 70.44 279 GLU A O 1
ATOM 2082 N N . THR A 1 280 ? -6.494 14.169 -4.620 1.00 82.94 280 THR A N 1
ATOM 2083 C CA . THR A 1 280 ? -7.360 15.118 -3.899 1.00 82.94 280 THR A CA 1
ATOM 2084 C C . THR A 1 280 ? -8.394 14.365 -3.054 1.00 82.94 280 THR A C 1
ATOM 2086 O O . THR A 1 280 ? -8.879 13.296 -3.440 1.00 82.94 280 THR A O 1
ATOM 2089 N N . GLN A 1 281 ? -8.710 14.885 -1.868 1.00 81.94 281 GLN A N 1
ATOM 2090 C CA . GLN A 1 281 ? -9.722 14.313 -0.974 1.00 81.94 281 GLN A CA 1
ATOM 2091 C C . GLN A 1 281 ? -11.038 15.090 -1.072 1.00 81.94 281 GLN A C 1
ATOM 2093 O O . GLN A 1 281 ? -11.034 16.318 -1.145 1.00 81.94 281 GLN A O 1
ATOM 2098 N N . ALA A 1 282 ? -12.169 14.379 -1.039 1.00 83.19 282 ALA A N 1
ATOM 2099 C CA . ALA A 1 282 ? -13.472 15.019 -0.890 1.00 83.19 282 ALA A CA 1
ATOM 2100 C C . ALA A 1 282 ? -13.587 15.676 0.504 1.00 83.19 282 ALA A C 1
ATOM 2102 O O . ALA A 1 282 ? -12.988 15.176 1.465 1.00 83.19 282 ALA A O 1
ATOM 2103 N N . PRO A 1 283 ? -14.335 16.788 0.636 1.00 78.69 283 PRO A N 1
ATOM 2104 C CA . PRO A 1 283 ? -14.466 17.499 1.901 1.00 78.69 283 PRO A CA 1
ATOM 2105 C C . PRO A 1 283 ? -15.190 16.648 2.952 1.00 78.69 283 PRO A C 1
ATOM 2107 O O . PRO A 1 283 ? -16.208 16.016 2.673 1.00 78.69 283 PRO A O 1
ATOM 2110 N N . TRP A 1 284 ? -14.680 16.664 4.184 1.00 82.12 284 TRP A N 1
ATOM 2111 C CA . TRP A 1 284 ? -15.265 15.975 5.335 1.00 82.12 284 TRP A CA 1
ATOM 2112 C C . TRP A 1 284 ? -15.229 16.883 6.568 1.00 82.12 284 TRP A C 1
ATOM 2114 O O . TRP A 1 284 ? -14.213 17.547 6.802 1.00 82.12 284 TRP A O 1
ATOM 2124 N N . PRO A 1 285 ? -16.297 16.938 7.384 1.00 81.62 285 PRO A N 1
ATOM 2125 C CA . PRO A 1 285 ? -16.272 17.734 8.602 1.00 81.62 285 PRO A CA 1
ATOM 2126 C C . PRO A 1 285 ? -15.221 17.193 9.581 1.00 81.62 285 PRO A C 1
ATOM 2128 O O . PRO A 1 285 ? -15.402 16.119 10.144 1.00 81.62 285 PRO A O 1
ATOM 2131 N N . ARG A 1 286 ? -14.165 17.970 9.859 1.00 80.88 286 ARG A N 1
ATOM 2132 C CA . ARG A 1 286 ? -13.064 17.582 10.773 1.00 80.88 286 ARG A CA 1
ATOM 2133 C C . ARG A 1 286 ? -13.540 17.100 12.148 1.00 80.88 286 ARG A C 1
ATOM 2135 O O . ARG A 1 286 ? -12.986 16.174 12.722 1.00 80.88 286 ARG A O 1
ATOM 2142 N N . ARG A 1 287 ? -14.643 17.674 12.639 1.00 84.00 287 ARG A N 1
ATOM 2143 C CA . ARG A 1 287 ? -15.330 17.281 13.885 1.00 84.00 287 ARG A CA 1
ATOM 2144 C C . ARG A 1 287 ? -15.890 15.849 13.900 1.00 84.00 287 ARG A C 1
ATOM 2146 O O . ARG A 1 287 ? -16.336 15.393 14.945 1.00 84.00 287 ARG A O 1
ATOM 2153 N N . LEU A 1 288 ? -15.920 15.165 12.756 1.00 82.50 288 LEU A N 1
ATOM 2154 C CA . LEU A 1 288 ? -16.315 13.759 12.622 1.00 82.50 288 LEU A CA 1
ATOM 2155 C C . LEU A 1 288 ? -15.101 12.820 12.491 1.00 82.50 288 LEU A C 1
ATOM 2157 O O . LEU A 1 288 ? -15.283 11.635 12.227 1.00 82.50 288 LEU A O 1
ATOM 2161 N N . GLY A 1 289 ? -13.878 13.334 12.660 1.00 87.25 289 GLY A N 1
ATOM 2162 C CA . GLY A 1 289 ? -12.646 12.556 12.554 1.00 87.25 289 GLY A CA 1
ATOM 2163 C C . GLY A 1 289 ? -12.289 12.202 11.114 1.00 87.25 289 GLY A C 1
ATOM 2164 O O . GLY A 1 289 ? -12.496 12.995 10.199 1.00 87.25 289 GLY A O 1
ATOM 2165 N N . THR A 1 290 ? -11.738 11.007 10.909 1.00 88.88 290 THR A N 1
ATOM 2166 C CA . THR A 1 290 ? -11.237 10.552 9.606 1.00 88.88 290 THR A CA 1
ATOM 2167 C C . THR A 1 290 ? -12.367 10.155 8.651 1.00 88.88 290 THR A C 1
ATOM 2169 O O . THR A 1 290 ? -13.214 9.318 8.978 1.00 88.88 290 THR A O 1
ATOM 2172 N N . ALA A 1 291 ? -12.355 10.705 7.436 1.00 90.31 291 ALA A N 1
ATOM 2173 C CA . ALA A 1 291 ? -13.334 10.380 6.401 1.00 90.31 291 ALA A CA 1
ATOM 2174 C C . ALA A 1 291 ? -13.183 8.933 5.882 1.00 90.31 291 ALA A C 1
ATOM 2176 O O . ALA A 1 291 ? -12.047 8.471 5.738 1.00 90.31 291 ALA A O 1
ATOM 2177 N N . PRO A 1 292 ? -14.276 8.238 5.502 1.00 91.19 292 PRO A N 1
ATOM 2178 C CA . PRO A 1 292 ? -14.202 6.867 4.984 1.00 91.19 292 PRO A CA 1
ATOM 2179 C C . PRO A 1 292 ? -13.276 6.693 3.774 1.00 91.19 292 PRO A C 1
ATOM 2181 O O . PRO A 1 292 ? -12.533 5.718 3.706 1.00 91.19 292 PRO A O 1
ATOM 2184 N N . TRP A 1 293 ? -13.269 7.644 2.835 1.00 88.88 293 TRP A N 1
ATOM 2185 C CA . TRP A 1 293 ? -12.384 7.600 1.661 1.00 88.88 293 TRP A CA 1
ATOM 2186 C C . TRP A 1 293 ? -10.918 7.871 2.005 1.00 88.88 293 TRP A C 1
ATOM 2188 O O . TRP A 1 293 ? -10.039 7.251 1.414 1.00 88.88 293 TRP A O 1
ATOM 2198 N N . ALA A 1 294 ? -10.647 8.760 2.965 1.00 90.06 294 ALA A N 1
ATOM 2199 C CA . ALA A 1 294 ? -9.293 9.027 3.447 1.00 90.06 294 ALA A CA 1
ATOM 2200 C C . ALA A 1 294 ? -8.718 7.787 4.139 1.00 90.06 294 ALA A C 1
ATOM 2202 O O . ALA A 1 294 ? -7.585 7.385 3.879 1.00 90.06 294 ALA A O 1
ATOM 2203 N N . LEU A 1 295 ? -9.544 7.140 4.965 1.00 92.38 295 LEU A N 1
ATOM 2204 C CA . LEU A 1 295 ? -9.213 5.895 5.639 1.00 92.38 295 LEU A CA 1
ATOM 2205 C C . LEU A 1 295 ? -8.971 4.763 4.628 1.00 92.38 295 LEU A C 1
ATOM 2207 O O . LEU A 1 295 ? -7.940 4.103 4.690 1.00 92.38 295 LEU A O 1
ATOM 2211 N N . ALA A 1 296 ? -9.871 4.584 3.656 1.00 91.56 296 ALA A N 1
ATOM 2212 C CA . ALA A 1 296 ? -9.718 3.604 2.580 1.00 91.56 296 ALA A CA 1
ATOM 2213 C C . ALA A 1 296 ? -8.440 3.822 1.767 1.00 91.56 296 ALA A C 1
ATOM 2215 O O . ALA A 1 296 ? -7.726 2.867 1.471 1.00 91.56 296 ALA A O 1
ATOM 2216 N N . ARG A 1 297 ? -8.118 5.074 1.433 1.00 88.38 297 ARG A N 1
ATOM 2217 C CA . ARG A 1 297 ? -6.896 5.408 0.699 1.00 88.38 297 ARG A CA 1
ATOM 2218 C C . ARG A 1 297 ? -5.646 5.135 1.531 1.00 88.38 297 ARG A C 1
ATOM 2220 O O . ARG A 1 297 ? -4.696 4.580 0.998 1.00 88.38 297 ARG A O 1
ATOM 2227 N N . HIS A 1 298 ? -5.654 5.462 2.822 1.00 88.88 298 HIS A N 1
ATOM 2228 C CA . HIS A 1 298 ? -4.521 5.170 3.699 1.00 88.88 298 HIS A CA 1
ATOM 2229 C C . HIS A 1 298 ? -4.335 3.661 3.920 1.00 88.88 298 HIS A C 1
ATOM 2231 O O . HIS A 1 298 ? -3.208 3.183 3.888 1.00 88.88 298 HIS A O 1
ATOM 2237 N N . LEU A 1 299 ? -5.418 2.883 4.045 1.00 88.12 299 LEU A N 1
ATOM 2238 C CA . LEU A 1 299 ? -5.341 1.418 4.136 1.00 88.12 299 LEU A CA 1
ATOM 2239 C C . LEU A 1 299 ? -4.665 0.771 2.922 1.00 88.12 299 LEU A C 1
ATOM 2241 O O . LEU A 1 299 ? -3.953 -0.216 3.092 1.00 88.12 299 LEU A O 1
ATOM 2245 N N . ARG A 1 300 ? -4.815 1.330 1.713 1.00 84.62 300 ARG A N 1
ATOM 2246 C CA . ARG A 1 300 ? -4.070 0.857 0.527 1.00 84.62 300 ARG A CA 1
ATOM 2247 C C . ARG A 1 300 ? -2.555 0.946 0.721 1.00 84.62 300 ARG A C 1
ATOM 2249 O O . ARG A 1 300 ? -1.829 0.154 0.138 1.00 84.62 300 ARG A O 1
ATOM 2256 N N . LEU A 1 301 ? -2.096 1.895 1.537 1.00 79.56 301 LEU A N 1
ATOM 2257 C CA . LEU A 1 301 ? -0.680 2.113 1.821 1.00 79.56 301 LEU A CA 1
ATOM 2258 C C . LEU A 1 301 ? -0.172 1.202 2.946 1.00 79.56 301 LEU A C 1
ATOM 2260 O O . LEU A 1 301 ? 0.958 0.743 2.868 1.00 79.56 301 LEU A O 1
ATOM 2264 N N . VAL A 1 302 ? -0.993 0.943 3.974 1.00 76.25 302 VAL A N 1
ATOM 2265 C CA . VAL A 1 302 ? -0.528 0.321 5.235 1.00 76.25 302 VAL A CA 1
ATOM 2266 C C . VAL A 1 302 ? -1.043 -1.096 5.500 1.00 76.25 302 VAL A C 1
ATOM 2268 O O . VAL A 1 302 ? -0.645 -1.721 6.475 1.00 76.25 302 VAL A O 1
ATOM 2271 N N . SER A 1 303 ? -1.945 -1.629 4.671 1.00 70.69 303 SER A N 1
ATOM 2272 C CA . SER A 1 303 ? -2.530 -2.967 4.891 1.00 70.69 303 SER A CA 1
ATOM 2273 C C . SER A 1 303 ? -1.641 -4.136 4.448 1.00 70.69 303 SER A C 1
ATOM 2275 O O . SER A 1 303 ? -2.075 -5.284 4.515 1.00 70.69 303 SER A O 1
ATOM 2277 N N . GLY A 1 304 ? -0.431 -3.871 3.943 1.00 64.56 304 GLY A N 1
ATOM 2278 C CA . GLY A 1 304 ? 0.482 -4.915 3.462 1.00 64.56 304 GLY A CA 1
ATOM 2279 C C . GLY A 1 304 ? -0.037 -5.695 2.244 1.00 64.56 304 GLY A C 1
ATOM 2280 O O . GLY A 1 304 ? 0.448 -6.791 1.960 1.00 64.56 304 GLY A O 1
ATOM 2281 N N . ARG A 1 305 ? -1.038 -5.164 1.521 1.00 68.81 305 ARG A N 1
ATOM 2282 C CA . ARG A 1 305 ? -1.619 -5.783 0.314 1.00 68.81 305 ARG A CA 1
ATOM 2283 C C . ARG A 1 305 ? -1.644 -4.831 -0.874 1.00 68.81 305 ARG A C 1
ATOM 2285 O O . ARG A 1 305 ? -2.662 -4.183 -1.131 1.00 68.81 305 ARG A O 1
ATOM 2292 N N . PRO A 1 306 ? -0.530 -4.728 -1.607 1.00 61.56 306 PRO A N 1
ATOM 2293 C CA . PRO A 1 306 ? -0.482 -3.849 -2.765 1.00 61.56 306 PRO A CA 1
ATOM 2294 C C . PRO A 1 306 ? -1.401 -4.355 -3.879 1.00 61.56 306 PRO A C 1
ATOM 2296 O O . PRO A 1 306 ? -1.598 -5.556 -4.042 1.00 61.56 306 PRO A O 1
ATOM 2299 N N . GLY A 1 307 ? -2.022 -3.419 -4.596 1.00 65.12 307 GLY A N 1
ATOM 2300 C CA . GLY A 1 307 ? -3.067 -3.702 -5.586 1.00 65.12 307 GLY A CA 1
ATOM 2301 C C . GLY A 1 307 ? -4.483 -3.834 -5.007 1.00 65.12 307 GLY A C 1
ATOM 2302 O O . GLY A 1 307 ? -5.449 -3.611 -5.733 1.00 65.12 307 GLY A O 1
ATOM 2303 N N . THR A 1 308 ? -4.651 -4.095 -3.703 1.00 77.69 308 THR A N 1
ATOM 2304 C CA . THR A 1 308 ? -5.990 -4.166 -3.098 1.00 77.69 308 THR A CA 1
ATOM 2305 C C . THR A 1 308 ? -6.593 -2.771 -2.931 1.00 77.69 308 THR A C 1
ATOM 2307 O O . THR A 1 308 ? -6.164 -1.962 -2.103 1.00 77.69 308 THR A O 1
ATOM 2310 N N . GLY A 1 309 ? -7.667 -2.499 -3.671 1.00 84.69 309 GLY A N 1
ATOM 2311 C CA . GLY A 1 309 ? -8.513 -1.334 -3.441 1.00 84.69 309 GLY A CA 1
ATOM 2312 C C . GLY A 1 309 ? -9.400 -1.523 -2.209 1.00 84.69 309 GLY A C 1
ATOM 2313 O O . GLY A 1 309 ? -10.089 -2.527 -2.093 1.00 84.69 309 GLY A O 1
ATOM 2314 N N . TYR A 1 310 ? -9.438 -0.536 -1.315 1.00 91.38 310 TYR A N 1
ATOM 2315 C CA . TYR A 1 310 ? -10.443 -0.457 -0.247 1.00 91.38 310 TYR A CA 1
ATOM 2316 C C . TYR A 1 310 ? -11.557 0.521 -0.619 1.00 91.38 310 TYR A C 1
ATOM 2318 O O . TYR A 1 310 ? -11.293 1.564 -1.237 1.00 91.38 310 TYR A O 1
ATOM 2326 N N . VAL A 1 311 ? -12.788 0.185 -0.230 1.00 93.25 311 VAL A N 1
ATOM 2327 C CA . VAL A 1 311 ? -14.012 0.939 -0.524 1.00 93.25 311 VAL A CA 1
ATOM 2328 C C . VAL A 1 311 ? -14.912 1.038 0.706 1.00 93.25 311 VAL A C 1
ATOM 2330 O O . VAL A 1 311 ? -14.903 0.180 1.585 1.00 93.25 311 VAL A O 1
ATOM 2333 N N . TRP A 1 312 ? -15.704 2.108 0.772 1.00 94.44 312 TRP A N 1
ATOM 2334 C CA . TRP A 1 312 ? -16.740 2.259 1.790 1.00 94.44 312 TRP A CA 1
ATOM 2335 C C . TRP A 1 312 ? -17.947 1.379 1.457 1.00 94.44 312 TRP A C 1
ATOM 2337 O O . TRP A 1 312 ? -18.540 1.513 0.386 1.00 94.44 312 TRP A O 1
ATOM 2347 N N . VAL A 1 313 ? -18.351 0.539 2.407 1.00 94.69 313 VAL A N 1
ATOM 2348 C CA . VAL A 1 313 ? -19.516 -0.339 2.302 1.00 94.69 313 VAL A CA 1
ATOM 2349 C C . VAL A 1 313 ? -20.508 0.007 3.402 1.00 94.69 313 VAL A C 1
ATOM 2351 O O . VAL A 1 313 ? -20.210 -0.054 4.597 1.00 94.69 313 VAL A O 1
ATOM 2354 N N . ARG A 1 314 ? -21.724 0.378 2.998 1.00 94.31 314 ARG A N 1
ATOM 2355 C CA . ARG A 1 314 ? -22.841 0.641 3.912 1.00 94.31 314 ARG A CA 1
ATOM 2356 C C . ARG A 1 314 ? -23.356 -0.682 4.484 1.00 94.31 314 ARG A C 1
ATOM 2358 O O . ARG A 1 314 ? -23.618 -1.601 3.717 1.00 94.31 314 ARG A O 1
ATOM 2365 N N . ARG A 1 315 ? -23.608 -0.746 5.797 1.00 93.88 315 ARG A N 1
ATOM 2366 C CA . ARG A 1 315 ? -24.201 -1.934 6.434 1.00 93.88 315 ARG A CA 1
ATOM 2367 C C . ARG A 1 315 ? -25.571 -2.260 5.821 1.00 93.88 315 ARG A C 1
ATOM 2369 O O . ARG A 1 315 ? -26.493 -1.446 5.919 1.00 93.88 315 ARG A O 1
ATOM 2376 N N . ARG A 1 316 ? -25.689 -3.459 5.253 1.00 91.88 316 ARG A N 1
ATOM 2377 C CA . ARG A 1 316 ? -26.904 -4.121 4.747 1.00 91.88 316 ARG A CA 1
ATOM 2378 C C . ARG A 1 316 ? -26.897 -5.592 5.191 1.00 91.88 316 ARG A C 1
ATOM 2380 O O . ARG A 1 316 ? -26.048 -5.955 6.002 1.00 91.88 316 ARG A O 1
ATOM 2387 N N . ASP A 1 317 ? -27.846 -6.396 4.718 1.00 88.44 317 ASP A N 1
ATOM 2388 C CA . ASP A 1 317 ? -28.035 -7.791 5.153 1.00 88.44 317 ASP A CA 1
ATOM 2389 C C . ASP A 1 317 ? -26.785 -8.664 4.957 1.00 88.44 317 ASP A C 1
ATOM 2391 O O . ASP A 1 317 ? -26.487 -9.483 5.813 1.00 88.44 317 ASP A O 1
ATOM 2395 N N . ASP A 1 318 ? -26.048 -8.444 3.866 1.00 90.06 318 ASP A N 1
ATOM 2396 C CA . ASP A 1 318 ? -24.838 -9.170 3.455 1.00 90.06 318 ASP A CA 1
ATOM 2397 C C . ASP A 1 318 ? -23.544 -8.641 4.093 1.00 90.06 318 ASP A C 1
ATOM 2399 O O . ASP A 1 318 ? -22.465 -9.204 3.913 1.00 90.06 318 ASP A O 1
ATOM 2403 N N . PHE A 1 319 ? -23.622 -7.538 4.841 1.00 93.62 319 PHE A N 1
ATOM 2404 C CA . PHE A 1 319 ? -22.437 -6.862 5.367 1.00 93.62 319 PHE A CA 1
ATOM 2405 C C . PHE A 1 319 ? -21.652 -7.723 6.361 1.00 93.62 319 PHE A C 1
ATOM 2407 O O . PHE A 1 319 ? -20.434 -7.586 6.455 1.00 93.62 319 PHE A O 1
ATOM 2414 N N . TRP A 1 320 ? -22.336 -8.583 7.120 1.00 94.38 320 TRP A N 1
ATOM 2415 C CA . TRP A 1 320 ? -21.675 -9.449 8.094 1.00 94.38 320 TRP A CA 1
ATOM 2416 C C . TRP A 1 320 ? -20.772 -10.463 7.394 1.00 94.38 320 TRP A C 1
ATOM 2418 O O . TRP A 1 320 ? -19.600 -10.584 7.735 1.00 94.38 320 TRP A O 1
ATOM 2428 N N . GLU A 1 321 ? -21.292 -11.130 6.370 1.00 92.88 321 GLU A N 1
ATOM 2429 C CA . GLU A 1 321 ? -20.572 -12.117 5.574 1.00 92.88 321 GLU A CA 1
ATOM 2430 C C . GLU A 1 321 ? -19.387 -11.478 4.839 1.00 92.88 321 GLU A C 1
ATOM 2432 O O . GLU A 1 321 ? -18.286 -12.024 4.857 1.00 92.88 321 GLU A O 1
ATOM 2437 N N . GLN A 1 322 ? -19.572 -10.285 4.262 1.00 93.88 322 GLN A N 1
ATOM 2438 C CA . GLN A 1 322 ? -18.491 -9.540 3.602 1.00 93.88 322 GLN A CA 1
ATOM 2439 C C . GLN A 1 322 ? -17.374 -9.150 4.580 1.00 93.88 322 GLN A C 1
ATOM 2441 O O . GLN A 1 322 ? -16.189 -9.217 4.240 1.00 93.88 322 GLN A O 1
ATOM 2446 N N . LEU A 1 323 ? -17.746 -8.754 5.801 1.00 94.75 323 LEU A N 1
ATOM 2447 C CA . LEU A 1 323 ? -16.815 -8.412 6.873 1.00 94.75 323 LEU A CA 1
ATOM 2448 C C . LEU A 1 323 ? -16.035 -9.638 7.343 1.00 94.75 323 LEU A C 1
ATOM 2450 O O . LEU A 1 323 ? -14.807 -9.582 7.392 1.00 94.75 323 LEU A O 1
ATOM 2454 N N . VAL A 1 324 ? -16.723 -10.739 7.653 1.00 92.44 324 VAL A N 1
ATOM 2455 C CA . VAL A 1 324 ? -16.087 -11.994 8.080 1.00 92.44 324 VAL A CA 1
ATOM 2456 C C . VAL A 1 324 ? -15.157 -12.505 6.982 1.00 92.44 324 VAL A C 1
ATOM 2458 O O . VAL A 1 324 ? -14.005 -12.820 7.263 1.00 92.44 324 VAL A O 1
ATOM 2461 N N . SER A 1 325 ? -15.598 -12.487 5.719 1.00 90.19 325 SER A N 1
ATOM 2462 C CA . SER A 1 325 ? -14.770 -12.872 4.573 1.00 90.19 325 SER A CA 1
ATOM 2463 C C . SER A 1 325 ? -13.523 -11.995 4.429 1.00 90.19 325 SER A C 1
ATOM 2465 O O . SER A 1 325 ? -12.453 -12.515 4.121 1.00 90.19 325 SER A O 1
ATOM 2467 N N . ALA A 1 326 ? -13.627 -10.681 4.652 1.00 90.69 326 ALA A N 1
ATOM 2468 C CA . ALA A 1 326 ? -12.479 -9.779 4.587 1.00 90.69 326 ALA A CA 1
ATOM 2469 C C . ALA A 1 326 ? -11.465 -10.065 5.705 1.00 90.69 326 ALA A C 1
ATOM 2471 O O . ALA A 1 326 ? -10.265 -10.168 5.439 1.00 90.69 326 ALA A O 1
ATOM 2472 N N . VAL A 1 327 ? -11.938 -10.237 6.942 1.00 89.19 327 VAL A N 1
ATOM 2473 C CA . VAL A 1 327 ? -11.077 -10.503 8.104 1.00 89.19 327 VAL A CA 1
ATOM 2474 C C . VAL A 1 327 ? -10.437 -11.889 8.014 1.00 89.19 327 VAL A C 1
ATOM 2476 O O . VAL A 1 327 ? -9.232 -12.004 8.216 1.00 89.19 327 VAL A O 1
ATOM 2479 N N . ALA A 1 328 ? -11.186 -12.923 7.616 1.00 83.25 328 ALA A N 1
ATOM 2480 C CA . ALA A 1 328 ? -10.648 -14.261 7.345 1.00 83.25 328 ALA A CA 1
ATOM 2481 C C . ALA A 1 328 ? -9.635 -14.242 6.191 1.00 83.25 328 ALA A C 1
ATOM 2483 O O . ALA A 1 328 ? -8.598 -14.904 6.239 1.00 83.25 328 ALA A O 1
ATOM 2484 N N . GLY A 1 329 ? -9.890 -13.400 5.186 1.00 78.81 329 GLY A N 1
ATOM 2485 C CA . GLY A 1 329 ? -8.937 -13.090 4.132 1.00 78.81 329 GLY A CA 1
ATOM 2486 C C . GLY A 1 329 ? -7.659 -12.445 4.660 1.00 78.81 329 GLY A C 1
ATOM 2487 O O . GLY A 1 329 ? -6.659 -12.485 3.954 1.00 78.81 329 GLY A O 1
ATOM 2488 N N . GLY A 1 330 ? -7.650 -11.903 5.884 1.00 79.88 330 GLY A N 1
ATOM 2489 C CA . GLY A 1 330 ? -6.547 -11.214 6.554 1.00 79.88 330 GLY A CA 1
ATOM 2490 C C . GLY A 1 330 ? -6.461 -9.726 6.210 1.00 79.88 330 GLY A C 1
ATOM 2491 O O . GLY A 1 330 ? -5.352 -9.207 6.105 1.00 79.88 330 GLY A O 1
ATOM 2492 N N . HIS A 1 331 ? -7.597 -9.079 5.932 1.00 85.69 331 HIS A N 1
ATOM 2493 C CA . HIS A 1 331 ? -7.685 -7.635 5.724 1.00 85.69 331 HIS A CA 1
ATOM 2494 C C . HIS A 1 331 ? -8.093 -6.916 7.019 1.00 85.69 331 HIS A C 1
ATOM 2496 O O . HIS A 1 331 ? -8.980 -7.396 7.729 1.00 85.69 331 HIS A O 1
ATOM 2502 N N . PRO A 1 332 ? -7.536 -5.724 7.298 1.00 87.38 332 PRO A N 1
ATOM 2503 C CA . PRO A 1 332 ? -8.044 -4.862 8.355 1.00 87.38 332 PRO A CA 1
ATOM 2504 C C . PRO A 1 332 ? -9.401 -4.284 7.938 1.00 87.38 332 PRO A C 1
ATOM 2506 O O . PRO A 1 332 ? -9.536 -3.753 6.833 1.00 87.38 332 PRO A O 1
ATOM 2509 N N . VAL A 1 333 ? -10.393 -4.331 8.833 1.00 94.50 333 VAL A N 1
ATOM 2510 C CA . VAL A 1 333 ? -11.734 -3.787 8.556 1.00 94.50 333 VAL A CA 1
ATOM 2511 C C . VAL A 1 333 ? -12.120 -2.741 9.600 1.00 94.50 333 VAL A C 1
ATOM 2513 O O . VAL A 1 333 ? -12.591 -3.080 10.688 1.00 94.50 333 VAL A O 1
ATOM 2516 N N . PRO A 1 334 ? -11.949 -1.445 9.296 1.00 96.88 334 PRO A N 1
ATOM 2517 C CA . PRO A 1 334 ? -12.465 -0.383 10.144 1.00 96.88 334 PRO A CA 1
ATOM 2518 C C . PRO A 1 334 ? -13.977 -0.247 9.999 1.00 96.88 334 PRO A C 1
ATOM 2520 O O . PRO A 1 334 ? -14.502 -0.151 8.887 1.00 96.88 334 PRO A O 1
ATOM 2523 N N . LEU A 1 335 ? -14.673 -0.183 11.129 1.00 97.75 335 LEU A N 1
ATOM 2524 C CA . LEU A 1 335 ? -16.111 0.037 11.203 1.00 97.75 335 LEU A CA 1
ATOM 2525 C C . LEU A 1 335 ? -16.409 1.435 11.698 1.00 97.75 335 LEU A C 1
ATOM 2527 O O . LEU A 1 335 ? -15.880 1.883 12.713 1.00 97.75 335 LEU A O 1
ATOM 2531 N N . TYR A 1 336 ? -17.338 2.089 11.016 1.00 97.19 336 TYR A N 1
ATOM 2532 C CA . TYR A 1 336 ? -17.904 3.345 11.472 1.00 97.19 336 TYR A CA 1
ATOM 2533 C C . TYR A 1 336 ? -19.120 3.037 12.336 1.00 97.19 336 TYR A C 1
ATOM 2535 O O . TYR A 1 336 ? -20.097 2.438 11.875 1.00 97.19 336 TYR A O 1
ATOM 2543 N N . VAL A 1 337 ? -19.069 3.467 13.592 1.00 96.56 337 VAL A N 1
ATOM 2544 C CA . VAL A 1 337 ? -20.139 3.297 14.574 1.00 96.56 337 VAL A CA 1
ATOM 2545 C C . VAL A 1 337 ? -20.659 4.653 15.043 1.00 96.56 337 VAL A C 1
ATOM 2547 O O . VAL A 1 337 ? -19.956 5.665 14.992 1.00 96.56 337 VAL A O 1
ATOM 2550 N N . GLY A 1 338 ? -21.922 4.724 15.455 1.00 94.69 338 GLY A N 1
ATOM 2551 C CA . GLY A 1 338 ? -22.513 5.997 15.854 1.00 94.69 338 GLY A CA 1
ATOM 2552 C C . GLY A 1 338 ? -23.957 5.920 16.322 1.00 94.69 338 GLY A C 1
ATOM 2553 O O . GLY A 1 338 ? -24.422 4.917 16.868 1.00 94.69 338 GLY A O 1
ATOM 2554 N N . THR A 1 339 ? -24.668 7.027 16.120 1.00 93.25 339 THR A N 1
ATOM 2555 C CA . THR A 1 339 ? -26.080 7.166 16.486 1.00 93.25 339 THR A CA 1
ATOM 2556 C C . THR A 1 339 ? -26.981 6.666 15.359 1.00 93.25 339 THR A C 1
ATOM 2558 O O . THR A 1 339 ? -26.522 6.135 14.348 1.00 93.25 339 THR A O 1
ATOM 2561 N N . ARG A 1 340 ? -28.297 6.850 15.506 1.00 91.69 340 ARG A N 1
ATOM 2562 C CA . ARG A 1 340 ? -29.250 6.640 14.408 1.00 91.69 340 ARG A CA 1
ATOM 2563 C C . ARG A 1 340 ? -29.038 7.615 13.245 1.00 91.69 340 ARG A C 1
ATOM 2565 O O . ARG A 1 340 ? -29.397 7.273 12.125 1.00 91.69 340 ARG A O 1
ATOM 2572 N N . LEU A 1 341 ? -28.463 8.791 13.502 1.00 89.06 341 LEU A N 1
ATOM 2573 C CA . LEU A 1 341 ? -28.419 9.899 12.545 1.00 89.06 341 LEU A CA 1
ATOM 2574 C C . LEU A 1 341 ? -27.056 10.087 11.874 1.00 89.06 341 LEU A C 1
ATOM 2576 O O . LEU A 1 341 ? -27.015 10.496 10.720 1.00 89.06 341 LEU A O 1
ATOM 2580 N N . LEU A 1 342 ? -25.948 9.787 12.559 1.00 89.56 342 LEU A N 1
ATOM 2581 C CA . LEU A 1 342 ? -24.616 9.930 11.968 1.00 89.56 342 LEU A CA 1
ATOM 2582 C C . LEU A 1 342 ? -23.570 8.988 12.588 1.00 89.56 342 LEU A C 1
ATOM 2584 O O . LEU A 1 342 ? -23.692 8.629 13.768 1.00 89.56 342 LEU A O 1
ATOM 2588 N N . PRO A 1 343 ? -22.516 8.622 11.828 1.00 90.38 343 PRO A N 1
ATOM 2589 C CA . PRO A 1 343 ? -21.328 7.988 12.387 1.00 90.38 343 PRO A CA 1
ATOM 2590 C C . PRO A 1 343 ? -20.592 8.967 13.315 1.00 90.38 343 PRO A C 1
ATOM 2592 O O . PRO A 1 343 ? -20.568 10.177 13.076 1.00 90.38 343 PRO A O 1
ATOM 2595 N N . ARG A 1 344 ? -20.016 8.448 14.401 1.00 90.75 344 ARG A N 1
ATOM 2596 C CA . ARG A 1 344 ? -19.347 9.240 15.450 1.00 90.75 344 ARG A CA 1
ATOM 2597 C C . ARG A 1 344 ? -17.962 8.724 15.811 1.00 90.75 344 ARG A C 1
ATOM 2599 O O . ARG A 1 344 ? -17.193 9.469 16.405 1.00 90.75 344 ARG A O 1
ATOM 2606 N N . HIS A 1 345 ? -17.674 7.464 15.512 1.00 95.44 345 HIS A N 1
ATOM 2607 C CA . HIS A 1 345 ? -16.471 6.794 15.973 1.00 95.44 345 HIS A CA 1
ATOM 2608 C C . HIS A 1 345 ? -16.060 5.697 14.997 1.00 95.44 345 HIS A C 1
ATOM 2610 O O . HIS A 1 345 ? -16.897 5.165 14.264 1.00 95.44 345 HIS A O 1
ATOM 2616 N N . VAL A 1 346 ? -14.774 5.368 15.005 1.00 97.38 346 VAL A N 1
ATOM 2617 C CA . VAL A 1 346 ? -14.192 4.301 14.195 1.00 97.38 346 VAL A CA 1
ATOM 2618 C C . VAL A 1 346 ? -13.541 3.287 15.125 1.00 97.38 346 VAL A C 1
ATOM 2620 O O . VAL A 1 346 ? -12.831 3.671 16.052 1.00 97.38 346 VAL A O 1
ATOM 2623 N N . VAL A 1 347 ? -13.798 2.010 14.871 1.00 97.88 347 VAL A N 1
ATOM 2624 C CA . VAL A 1 347 ? -13.153 0.868 15.535 1.00 97.88 347 VAL A CA 1
ATOM 2625 C C . VAL A 1 347 ? -12.513 -0.020 14.474 1.00 97.88 347 VAL A C 1
ATOM 2627 O O . VAL A 1 347 ? -12.970 -0.016 13.332 1.00 97.88 347 VAL A O 1
ATOM 2630 N N . LEU A 1 348 ? -11.481 -0.784 14.820 1.00 96.62 348 LEU A N 1
ATOM 2631 C CA . LEU A 1 348 ? -10.803 -1.686 13.883 1.00 96.62 348 LEU A CA 1
ATOM 2632 C C . LEU A 1 348 ? -11.097 -3.135 14.250 1.00 96.62 348 LEU A C 1
ATOM 2634 O O . LEU A 1 348 ? -10.739 -3.557 15.344 1.00 96.62 348 LEU A O 1
ATOM 2638 N N . VAL A 1 349 ? -11.695 -3.907 13.345 1.00 95.00 349 VAL A N 1
ATOM 2639 C CA . VAL A 1 349 ? -11.865 -5.353 13.540 1.00 95.00 349 VAL A CA 1
ATOM 2640 C C . VAL A 1 349 ? -10.520 -6.048 13.346 1.00 95.00 349 VAL A C 1
ATOM 2642 O O . VAL A 1 349 ? -9.870 -5.859 12.318 1.00 95.00 349 VAL A O 1
ATOM 2645 N N . LEU A 1 350 ? -10.122 -6.829 14.349 1.00 88.62 350 LEU A N 1
ATOM 2646 C CA . LEU A 1 350 ? -8.891 -7.625 14.367 1.00 88.62 350 LEU A CA 1
ATOM 2647 C C . LEU A 1 350 ? -9.177 -9.117 14.182 1.00 88.62 350 LEU A C 1
ATOM 2649 O O . LEU A 1 350 ? -8.354 -9.845 13.639 1.00 88.62 350 LEU A O 1
ATOM 2653 N N . GLU A 1 351 ? -10.350 -9.562 14.628 1.00 89.06 351 GLU A N 1
ATOM 2654 C CA . GLU A 1 351 ? -10.802 -10.945 14.527 1.00 89.06 351 GLU A CA 1
ATOM 2655 C C . GLU A 1 351 ? -12.310 -10.963 14.280 1.00 89.06 351 GLU A C 1
ATOM 2657 O O . GLU A 1 351 ? -13.054 -10.152 14.842 1.00 89.06 351 GLU A O 1
ATOM 2662 N N . ALA A 1 352 ? -12.762 -11.889 13.444 1.00 91.38 352 ALA A N 1
ATOM 2663 C CA . ALA A 1 352 ? -14.170 -12.131 13.193 1.00 91.38 352 ALA A CA 1
ATOM 2664 C C . ALA A 1 352 ? -14.398 -13.634 13.038 1.00 91.38 352 ALA A C 1
ATOM 2666 O O . ALA A 1 352 ? -13.641 -14.312 12.345 1.00 91.38 352 ALA A O 1
ATOM 2667 N N . GLY A 1 353 ? -15.451 -14.126 13.679 1.00 86.88 353 GLY A N 1
ATOM 2668 C CA . GLY A 1 353 ? -15.981 -15.471 13.494 1.00 86.88 353 GLY A CA 1
ATOM 2669 C C . GLY A 1 353 ? -17.462 -15.415 13.136 1.00 86.88 353 GLY A C 1
ATOM 2670 O O . GLY A 1 353 ? -18.027 -14.339 12.932 1.00 86.88 353 GLY A O 1
ATOM 2671 N N . ASP A 1 354 ? -18.113 -16.575 13.112 1.00 86.81 354 ASP A N 1
ATOM 2672 C CA . ASP A 1 354 ? -19.491 -16.690 12.615 1.00 86.81 354 ASP A CA 1
ATOM 2673 C C . ASP A 1 354 ? -20.502 -15.828 13.392 1.00 86.81 354 ASP A C 1
ATOM 2675 O O . ASP A 1 354 ? -21.392 -15.220 12.790 1.00 86.81 354 ASP A O 1
ATOM 2679 N N . ASP A 1 355 ? -20.333 -15.722 14.716 1.00 93.81 355 ASP A N 1
ATOM 2680 C CA . ASP A 1 355 ? -21.253 -15.003 15.612 1.00 93.81 355 ASP A CA 1
ATOM 2681 C C . ASP A 1 355 ? -20.588 -13.888 16.441 1.00 93.81 355 ASP A C 1
ATOM 2683 O O . ASP A 1 355 ? -21.200 -13.307 17.337 1.00 93.81 355 ASP A O 1
ATOM 2687 N N . HIS A 1 356 ? -19.327 -13.543 16.175 1.00 93.38 356 HIS A N 1
ATOM 2688 C CA . HIS A 1 356 ? -18.637 -12.524 16.966 1.00 93.38 356 HIS A CA 1
ATOM 2689 C C . HIS A 1 356 ? -17.569 -11.758 16.191 1.00 93.38 356 HIS A C 1
ATOM 2691 O O . HIS A 1 356 ? -17.012 -12.245 15.213 1.00 93.38 356 HIS A O 1
ATOM 2697 N N . LEU A 1 357 ? -17.226 -10.580 16.707 1.00 93.81 357 LEU A N 1
ATOM 2698 C CA . LEU A 1 357 ? -16.033 -9.829 16.327 1.00 93.81 357 LEU A CA 1
ATOM 2699 C C . LEU A 1 357 ? -15.270 -9.354 17.557 1.00 93.81 357 LEU A C 1
ATOM 2701 O O . LEU A 1 357 ? -15.866 -8.979 18.572 1.00 93.81 357 LEU A O 1
ATOM 2705 N N . VAL A 1 358 ? -13.948 -9.324 17.421 1.00 93.75 358 VAL A N 1
ATOM 2706 C CA . VAL A 1 358 ? -13.035 -8.629 18.325 1.00 93.75 358 VAL A CA 1
ATOM 2707 C C . VAL A 1 358 ? -12.514 -7.397 17.599 1.00 93.75 358 VAL A C 1
ATOM 2709 O O . VAL A 1 358 ? -11.938 -7.487 16.512 1.00 93.75 358 VAL A O 1
ATOM 2712 N N . ALA A 1 359 ? -12.735 -6.232 18.196 1.00 95.81 359 ALA A N 1
ATOM 2713 C CA . ALA A 1 359 ? -12.343 -4.954 17.628 1.00 95.81 359 ALA A CA 1
ATOM 2714 C C . ALA A 1 359 ? -11.486 -4.151 18.605 1.00 95.81 359 ALA A C 1
ATOM 2716 O O . ALA A 1 359 ? -11.791 -4.072 19.792 1.00 95.81 359 ALA A O 1
ATOM 2717 N N . TYR A 1 360 ? -10.441 -3.504 18.099 1.00 96.75 360 TYR A N 1
ATOM 2718 C CA . TYR A 1 360 ? -9.754 -2.439 18.815 1.00 96.75 360 TYR A CA 1
ATOM 2719 C C . TYR A 1 360 ? -10.652 -1.199 18.877 1.00 96.75 360 TYR A C 1
ATOM 2721 O O . TYR A 1 360 ? -11.161 -0.725 17.854 1.00 96.75 360 TYR A O 1
ATOM 2729 N N . GLN A 1 361 ? -10.846 -0.685 20.090 1.00 96.75 361 GLN A N 1
ATOM 2730 C CA . GLN A 1 361 ? -11.719 0.439 20.399 1.00 96.75 361 GLN A CA 1
ATOM 2731 C C . GLN A 1 361 ? -10.867 1.602 20.946 1.00 96.75 361 GLN A C 1
ATOM 2733 O O . GLN A 1 361 ? -10.498 1.602 22.126 1.00 96.75 361 GLN A O 1
ATOM 2738 N N . PRO A 1 362 ? -10.541 2.612 20.111 1.00 96.88 362 PRO A N 1
ATOM 2739 C CA . PRO A 1 362 ? -9.599 3.676 20.476 1.00 96.88 362 PRO A CA 1
ATOM 2740 C C . PRO A 1 362 ? -10.020 4.502 21.698 1.00 96.88 362 PRO A C 1
ATOM 2742 O O . PRO A 1 362 ? -9.178 5.057 22.399 1.00 96.88 362 PRO A O 1
ATOM 2745 N N . GLY A 1 363 ? -11.326 4.604 21.968 1.00 94.56 363 GLY A N 1
ATOM 2746 C CA . GLY A 1 363 ? -11.851 5.345 23.119 1.00 94.56 363 GLY A CA 1
ATOM 2747 C C . GLY A 1 363 ? -11.478 4.738 24.478 1.00 94.56 363 GLY A C 1
ATOM 2748 O O . GLY A 1 363 ? -11.298 5.488 25.440 1.00 94.56 363 GLY A O 1
ATOM 2749 N N . ARG A 1 364 ? -11.352 3.409 24.549 1.00 94.25 364 ARG A N 1
ATOM 2750 C CA . ARG A 1 364 ? -10.930 2.616 25.715 1.00 94.25 364 ARG A CA 1
ATOM 2751 C C . ARG A 1 364 ? -9.436 2.321 25.683 1.00 94.25 364 ARG A C 1
ATOM 2753 O O . ARG A 1 364 ? -8.841 2.185 26.741 1.00 94.25 364 ARG A O 1
ATOM 2760 N N . GLY A 1 365 ? -8.853 2.268 24.487 1.00 94.31 365 GLY A N 1
ATOM 2761 C CA . GLY A 1 365 ? -7.451 1.933 24.280 1.00 94.31 365 GLY A CA 1
ATOM 2762 C C . GLY A 1 365 ? -7.165 0.446 24.446 1.00 94.31 365 GLY A C 1
ATOM 2763 O O . GLY A 1 365 ? -6.169 0.080 25.043 1.00 94.31 365 GLY A O 1
ATOM 2764 N N . GLY A 1 366 ? -8.060 -0.405 23.950 1.00 93.06 366 GLY A N 1
ATOM 2765 C CA . GLY A 1 366 ? -7.919 -1.855 24.048 1.00 93.06 366 GLY A CA 1
ATOM 2766 C C . GLY A 1 366 ? -8.910 -2.564 23.138 1.00 93.06 366 GLY A C 1
ATOM 2767 O O . GLY A 1 366 ? -9.586 -1.929 22.318 1.00 93.06 366 GLY A O 1
ATOM 2768 N N . THR A 1 367 ? -9.008 -3.882 23.274 1.00 95.06 367 THR A N 1
ATOM 2769 C CA . THR A 1 367 ? -9.938 -4.686 22.472 1.00 95.06 367 THR A CA 1
ATOM 2770 C C . THR A 1 367 ? -11.276 -4.910 23.173 1.00 95.06 367 THR A C 1
ATOM 2772 O O . THR A 1 367 ? -11.390 -4.922 24.399 1.00 95.06 367 THR A O 1
ATOM 2775 N N . VAL A 1 368 ? -12.328 -5.052 22.374 1.00 95.75 368 VAL A N 1
ATOM 2776 C CA . VAL A 1 368 ? -13.688 -5.351 22.821 1.00 95.75 368 VAL A CA 1
ATOM 2777 C C . VAL A 1 368 ? -14.280 -6.447 21.952 1.00 95.75 368 VAL A C 1
ATOM 2779 O O . VAL A 1 368 ? -13.970 -6.542 20.766 1.00 95.75 368 VAL A O 1
ATOM 2782 N N . ARG A 1 369 ? -15.163 -7.252 22.538 1.00 95.44 369 ARG A N 1
ATOM 2783 C CA . ARG A 1 369 ? -15.892 -8.310 21.842 1.00 95.44 369 ARG A CA 1
ATOM 2784 C C . ARG A 1 369 ? -17.366 -7.934 21.744 1.00 95.44 369 ARG A C 1
ATOM 2786 O O . ARG A 1 369 ? -17.929 -7.464 22.728 1.00 95.44 369 ARG A O 1
ATOM 2793 N N . VAL A 1 370 ? -17.971 -8.144 20.577 1.00 96.81 370 VAL A N 1
ATOM 2794 C CA . VAL A 1 370 ? -19.428 -8.055 20.381 1.00 96.81 370 VAL A CA 1
ATOM 2795 C C . VAL A 1 370 ? -19.922 -9.200 19.507 1.00 96.81 370 VAL A C 1
ATOM 2797 O O . VAL A 1 370 ? -19.172 -9.760 18.707 1.00 96.81 370 VAL A O 1
ATOM 2800 N N . THR A 1 371 ? -21.194 -9.531 19.662 1.00 97.00 371 THR A N 1
ATOM 2801 C CA . THR A 1 371 ? -21.889 -10.598 18.940 1.00 97.00 371 THR A CA 1
ATOM 2802 C C . THR A 1 371 ? -22.545 -10.096 17.654 1.00 97.00 371 THR A C 1
ATOM 2804 O O . THR A 1 371 ? -22.831 -8.900 17.492 1.00 97.00 371 THR A O 1
ATOM 2807 N N . ARG A 1 372 ? -22.871 -11.021 16.742 1.00 96.25 372 ARG A N 1
ATOM 2808 C CA . ARG A 1 372 ? -23.687 -10.719 15.555 1.00 96.25 372 ARG A CA 1
ATOM 2809 C C . ARG A 1 372 ? -25.047 -10.159 15.940 1.00 96.25 372 ARG A C 1
ATOM 2811 O O . ARG A 1 372 ? -25.523 -9.204 15.317 1.00 96.25 372 ARG A O 1
ATOM 2818 N N . GLY A 1 373 ? -25.656 -10.721 16.983 1.00 95.12 373 GLY A N 1
ATOM 2819 C CA . GLY A 1 373 ? -26.936 -10.272 17.521 1.00 95.12 373 GLY A CA 1
ATOM 2820 C C . GLY A 1 373 ? -26.912 -8.802 17.941 1.00 95.12 373 GLY A C 1
ATOM 2821 O O . GLY A 1 373 ? -27.776 -8.037 17.512 1.00 95.12 373 GLY A O 1
ATOM 2822 N N . GLU A 1 374 ? -25.905 -8.383 18.712 1.00 95.81 374 GLU A N 1
ATOM 2823 C CA . GLU A 1 374 ? -25.746 -6.987 19.147 1.00 95.81 374 GLU A CA 1
ATOM 2824 C C . GLU A 1 374 ? -25.548 -6.031 17.966 1.00 95.81 374 GLU A C 1
ATOM 2826 O O . GLU A 1 374 ? -26.161 -4.962 17.909 1.00 95.81 374 GLU A O 1
ATOM 2831 N N . VAL A 1 375 ? -24.728 -6.409 16.981 1.00 94.25 375 VAL A N 1
ATOM 2832 C CA . VAL A 1 375 ? -24.519 -5.587 15.779 1.00 94.25 375 VAL A CA 1
ATOM 2833 C C . VAL A 1 375 ? -25.802 -5.460 14.966 1.00 94.25 375 VAL A C 1
ATOM 2835 O O . VAL A 1 375 ? -26.144 -4.359 14.521 1.00 94.25 375 VAL A O 1
ATOM 2838 N N . THR A 1 376 ? -26.531 -6.561 14.788 1.00 93.31 376 THR A N 1
ATOM 2839 C CA . THR A 1 376 ? -27.772 -6.607 14.004 1.00 93.31 376 THR A CA 1
ATOM 2840 C C . THR A 1 376 ? -28.857 -5.763 14.666 1.00 93.31 376 THR A C 1
ATOM 2842 O O . THR A 1 376 ? -29.431 -4.890 14.007 1.00 93.31 376 THR A O 1
ATOM 2845 N N . ARG A 1 377 ? -29.048 -5.938 15.982 1.00 94.38 377 ARG A N 1
ATOM 2846 C CA . ARG A 1 377 ? -30.064 -5.260 16.806 1.00 94.38 377 ARG A CA 1
ATOM 2847 C C . ARG A 1 377 ? -29.716 -3.831 17.212 1.00 94.38 377 ARG A C 1
ATOM 2849 O O . ARG A 1 377 ? -30.530 -3.185 17.859 1.00 94.38 377 ARG A O 1
ATOM 2856 N N . HIS A 1 378 ? -28.573 -3.294 16.776 1.00 95.06 378 HIS A N 1
ATOM 2857 C CA . HIS A 1 378 ? -28.130 -1.942 17.132 1.00 95.06 378 HIS A CA 1
ATOM 2858 C C . HIS A 1 378 ? -27.857 -1.760 18.634 1.00 95.06 378 HIS A C 1
ATOM 2860 O O . HIS A 1 378 ? -28.192 -0.730 19.218 1.00 95.06 378 HIS A O 1
ATOM 2866 N N . GLU A 1 379 ? -27.224 -2.753 19.248 1.00 95.44 379 GLU A N 1
ATOM 2867 C CA . GLU A 1 379 ? -26.912 -2.812 20.677 1.00 95.44 379 GLU A CA 1
ATOM 2868 C C . GLU A 1 379 ? -25.405 -2.937 20.952 1.00 95.44 379 GLU A C 1
ATOM 2870 O O . GLU A 1 379 ? -25.011 -3.114 22.098 1.00 95.44 379 GLU A O 1
ATOM 2875 N N . ALA A 1 380 ? -24.547 -2.769 19.939 1.00 94.38 380 ALA A N 1
ATOM 2876 C CA . ALA A 1 380 ? -23.094 -2.979 20.010 1.00 94.38 380 ALA A CA 1
ATOM 2877 C C . ALA A 1 380 ? -22.324 -1.894 20.802 1.00 94.38 380 ALA A C 1
ATOM 2879 O O . ALA A 1 380 ? -21.297 -1.379 20.362 1.00 94.38 380 ALA A O 1
ATOM 2880 N N . ARG A 1 381 ? -22.809 -1.520 21.991 1.00 95.75 381 ARG A N 1
ATOM 2881 C CA . ARG A 1 381 ? -22.300 -0.418 22.824 1.00 95.75 381 ARG A CA 1
ATOM 2882 C C . ARG A 1 381 ? -20.849 -0.592 23.252 1.00 95.75 381 ARG A C 1
ATOM 2884 O O . ARG A 1 381 ? -20.182 0.416 23.467 1.00 95.75 381 ARG A O 1
ATOM 2891 N N . ALA A 1 382 ? -20.344 -1.824 23.322 1.00 95.25 382 ALA A N 1
ATOM 2892 C CA . ALA A 1 382 ? -18.934 -2.077 23.606 1.00 95.25 382 ALA A CA 1
ATOM 2893 C C . ALA A 1 382 ? -18.002 -1.463 22.542 1.00 95.25 382 ALA A C 1
ATOM 2895 O O . ALA A 1 382 ? -16.885 -1.075 22.865 1.00 95.25 382 ALA A O 1
ATOM 2896 N N . LEU A 1 383 ? -18.484 -1.241 21.309 1.00 95.62 383 LEU A N 1
ATOM 2897 C CA . LEU A 1 383 ? -17.767 -0.485 20.269 1.00 95.62 383 LEU A CA 1
ATOM 2898 C C . LEU A 1 383 ? -17.722 1.035 20.549 1.00 95.62 383 LEU A C 1
ATOM 2900 O O . LEU A 1 383 ? -17.229 1.812 19.738 1.00 95.62 383 LEU A O 1
ATOM 2904 N N . GLY A 1 384 ? -18.261 1.496 21.680 1.00 93.81 384 GLY A N 1
ATOM 2905 C CA . GLY A 1 384 ? -18.437 2.903 22.052 1.00 93.81 384 GLY A CA 1
ATOM 2906 C C . GLY A 1 384 ? -19.769 3.503 21.601 1.00 93.81 384 GLY A C 1
ATOM 2907 O O . GLY A 1 384 ? -20.213 4.497 22.170 1.00 93.81 384 GLY A O 1
ATOM 2908 N N . TRP A 1 385 ? -20.433 2.901 20.610 1.00 95.62 385 TRP A N 1
ATOM 2909 C CA . TRP A 1 385 ? -21.719 3.361 20.085 1.00 95.62 385 TRP A CA 1
ATOM 2910 C C . TRP A 1 385 ? -22.600 2.184 19.652 1.00 95.62 385 TRP A C 1
ATOM 2912 O O . TRP A 1 385 ? -22.085 1.195 19.144 1.00 95.62 385 TRP A O 1
ATOM 2922 N N . PRO A 1 386 ? -23.934 2.291 19.779 1.00 95.00 386 PRO A N 1
ATOM 2923 C CA . PRO A 1 386 ? -24.841 1.163 19.563 1.00 95.00 386 PRO A CA 1
ATOM 2924 C C . PRO A 1 386 ? -24.962 0.707 18.097 1.00 95.00 386 PRO A C 1
ATOM 2926 O O . PRO A 1 386 ? -25.284 -0.450 17.838 1.00 95.00 386 PRO A O 1
ATOM 2929 N N . ARG A 1 387 ? -24.753 1.598 17.114 1.00 96.50 387 ARG A N 1
ATOM 2930 C CA . ARG A 1 387 ? -25.049 1.313 15.698 1.00 96.50 387 ARG A CA 1
ATOM 2931 C C . ARG A 1 387 ? -23.799 1.224 14.842 1.00 96.50 387 ARG A C 1
ATOM 2933 O O . ARG A 1 387 ? -23.108 2.225 14.691 1.00 96.50 387 ARG A O 1
ATOM 2940 N N . VAL A 1 388 ? -23.615 0.093 14.161 1.00 96.94 388 VAL A N 1
ATOM 2941 C CA . VAL A 1 388 ? -22.689 -0.036 13.024 1.00 96.94 388 VAL A CA 1
ATOM 2942 C C . VAL A 1 388 ? -23.331 0.566 11.770 1.00 96.94 388 VAL A C 1
ATOM 2944 O O . VAL A 1 388 ? -24.434 0.182 11.379 1.00 96.94 388 VAL A O 1
ATOM 2947 N N . TRP A 1 389 ? -22.658 1.531 11.145 1.00 95.69 389 TRP A N 1
ATOM 2948 C CA . TRP A 1 389 ? -23.100 2.191 9.911 1.00 95.69 389 TRP A CA 1
ATOM 2949 C C . TRP A 1 389 ? -22.607 1.480 8.652 1.00 95.69 389 TRP A C 1
ATOM 2951 O O . TRP A 1 389 ? -23.260 1.536 7.607 1.00 95.69 389 TRP A O 1
ATOM 2961 N N . GLY A 1 390 ? -21.451 0.849 8.738 1.00 96.31 390 GLY A N 1
ATOM 2962 C CA . GLY A 1 390 ? -20.731 0.302 7.606 1.00 96.31 390 GLY A CA 1
ATOM 2963 C C . GLY A 1 390 ? -19.256 0.217 7.943 1.00 96.31 390 GLY A C 1
ATOM 2964 O O . GLY A 1 390 ? -18.849 0.513 9.071 1.00 96.31 390 GLY A O 1
ATOM 2965 N N . GLY A 1 391 ? -18.466 -0.159 6.957 1.00 97.00 391 GLY A N 1
ATOM 2966 C CA . GLY A 1 391 ? -17.036 -0.322 7.117 1.00 97.00 391 GLY A CA 1
ATOM 2967 C C . GLY A 1 391 ? -16.285 -0.002 5.846 1.00 97.00 391 GLY A C 1
ATOM 2968 O O . GLY A 1 391 ? -16.871 0.239 4.791 1.00 97.00 391 GLY A O 1
ATOM 2969 N N . VAL A 1 392 ? -14.969 0.009 5.973 1.00 96.69 392 VAL A N 1
ATOM 2970 C CA . VAL A 1 392 ? -14.065 0.070 4.835 1.00 96.69 392 VAL A CA 1
ATOM 2971 C C . VAL A 1 392 ? -13.535 -1.337 4.588 1.00 96.69 392 VAL A C 1
ATOM 2973 O O . VAL A 1 392 ? -12.845 -1.889 5.440 1.00 96.69 392 VAL A O 1
ATOM 2976 N N . LEU A 1 393 ? -13.917 -1.922 3.454 1.00 95.38 393 LEU A N 1
ATOM 2977 C CA . LEU A 1 393 ? -13.637 -3.312 3.089 1.00 95.38 393 LEU A CA 1
ATOM 2978 C C . LEU A 1 393 ? -12.812 -3.364 1.792 1.00 95.38 393 LEU A C 1
ATOM 2980 O O . LEU A 1 393 ? -12.854 -2.403 1.012 1.00 95.38 393 LEU A O 1
ATOM 2984 N N . PRO A 1 394 ? -12.064 -4.453 1.539 1.00 91.69 394 PRO A N 1
AT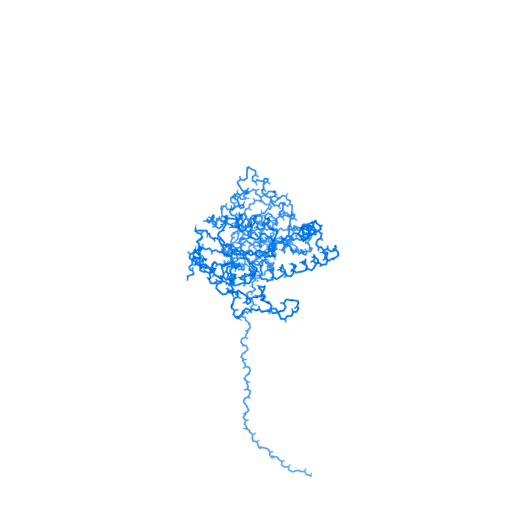OM 2985 C CA . PRO A 1 394 ? -11.449 -4.675 0.236 1.00 91.69 394 PRO A CA 1
ATOM 2986 C C . PRO A 1 394 ? -12.535 -4.800 -0.844 1.00 91.69 394 PRO A C 1
ATOM 2988 O O . PRO A 1 394 ? -13.587 -5.400 -0.626 1.00 91.69 394 PRO A O 1
ATOM 2991 N N . ALA A 1 395 ? -12.286 -4.223 -2.018 1.00 88.62 395 ALA A N 1
ATOM 2992 C CA . ALA A 1 395 ? -13.246 -4.170 -3.121 1.00 88.62 395 ALA A CA 1
ATOM 2993 C C . ALA A 1 395 ? -13.707 -5.567 -3.573 1.00 88.62 395 ALA A C 1
ATOM 2995 O O . ALA A 1 395 ? -14.852 -5.729 -3.981 1.00 88.62 395 ALA A O 1
ATOM 2996 N N . GLU A 1 396 ? -12.839 -6.569 -3.432 1.00 84.75 396 GLU A N 1
ATOM 2997 C CA . GLU A 1 396 ? -13.097 -7.974 -3.762 1.00 84.75 396 GLU A CA 1
ATOM 2998 C C . GLU A 1 396 ? -14.195 -8.602 -2.892 1.00 84.75 396 GLU A C 1
ATOM 3000 O O . GLU A 1 396 ? -15.008 -9.371 -3.396 1.00 84.75 396 GLU A O 1
ATOM 3005 N N . THR A 1 397 ? -14.267 -8.251 -1.602 1.00 84.00 397 THR A N 1
ATOM 3006 C CA . THR A 1 397 ? -15.319 -8.763 -0.707 1.00 84.00 397 THR A CA 1
ATOM 3007 C C . THR A 1 397 ? -16.529 -7.841 -0.631 1.00 84.00 397 THR A C 1
ATOM 3009 O O . THR A 1 397 ? -17.559 -8.235 -0.103 1.00 84.00 397 THR A O 1
ATOM 3012 N N . ALA A 1 398 ? -16.449 -6.627 -1.181 1.00 78.44 398 ALA A N 1
ATOM 3013 C CA . ALA A 1 398 ? -17.538 -5.651 -1.186 1.00 78.44 398 ALA A CA 1
ATOM 3014 C C . ALA A 1 398 ? -18.636 -5.937 -2.237 1.00 78.44 398 ALA A C 1
ATOM 3016 O O . ALA A 1 398 ? -19.509 -5.093 -2.462 1.00 78.44 398 ALA A O 1
ATOM 3017 N N . VAL A 1 399 ? -18.595 -7.095 -2.907 1.00 74.00 399 VAL A N 1
ATOM 3018 C CA . VAL A 1 399 ? -19.562 -7.481 -3.942 1.00 74.00 399 VAL A CA 1
ATOM 3019 C C . VAL A 1 399 ? -20.901 -7.859 -3.289 1.00 74.00 399 VAL A C 1
ATOM 3021 O O . VAL A 1 399 ? -20.943 -8.785 -2.477 1.00 74.00 399 VAL A O 1
ATOM 3024 N N . PRO A 1 400 ? -22.017 -7.182 -3.628 1.00 64.12 400 PRO A N 1
ATOM 3025 C CA . PRO A 1 400 ? -23.322 -7.517 -3.072 1.00 64.12 400 PRO A CA 1
ATOM 3026 C C . PRO A 1 400 ? -23.773 -8.914 -3.499 1.00 64.12 400 PRO A C 1
ATOM 3028 O O . PRO A 1 400 ? -23.777 -9.227 -4.690 1.00 64.12 400 PRO A O 1
ATOM 3031 N N . THR A 1 401 ? -24.278 -9.724 -2.569 1.00 55.84 401 THR A N 1
ATOM 3032 C CA . THR A 1 401 ? -24.712 -11.113 -2.844 1.00 55.84 401 THR A CA 1
ATOM 3033 C C . THR A 1 401 ? -26.007 -11.202 -3.676 1.00 55.84 401 THR A C 1
ATOM 3035 O O . THR A 1 401 ? -26.572 -12.277 -3.862 1.00 55.84 401 THR A O 1
ATOM 3038 N N . ARG A 1 402 ? -26.531 -10.090 -4.212 1.00 45.84 402 ARG A N 1
ATOM 3039 C CA . ARG A 1 402 ? -27.806 -10.059 -4.949 1.00 45.84 402 ARG A CA 1
ATOM 3040 C C . ARG A 1 402 ? -27.623 -9.761 -6.439 1.00 45.84 402 ARG A C 1
ATOM 3042 O O . ARG A 1 402 ? -27.855 -8.637 -6.871 1.00 45.84 402 ARG A O 1
ATOM 3049 N N . CYS A 1 403 ? -27.310 -10.802 -7.221 1.00 36.09 403 CYS A N 1
ATOM 3050 C CA . CYS A 1 403 ? -27.877 -11.012 -8.566 1.00 36.09 403 CYS A CA 1
ATOM 3051 C C . CYS A 1 403 ? -27.715 -12.469 -9.069 1.00 36.09 403 CYS A C 1
ATOM 3053 O O . CYS A 1 403 ? -27.230 -12.703 -10.169 1.00 36.09 403 CYS A O 1
ATOM 3055 N N . THR A 1 404 ? -28.136 -13.471 -8.290 1.00 36.31 404 THR A N 1
ATOM 3056 C CA . THR A 1 404 ? -28.294 -14.873 -8.759 1.00 36.31 404 THR A CA 1
ATOM 3057 C C . THR A 1 404 ? -29.759 -15.305 -8.866 1.00 36.31 404 THR A C 1
ATOM 3059 O O . THR A 1 404 ? -30.076 -16.487 -8.913 1.00 36.31 404 THR A O 1
ATOM 3062 N N . THR A 1 405 ? -30.684 -14.349 -8.980 1.00 35.38 405 THR A N 1
ATOM 3063 C CA . THR A 1 405 ? -32.092 -14.613 -9.322 1.00 35.38 405 THR A CA 1
ATOM 3064 C C . THR A 1 405 ? -32.587 -13.697 -10.439 1.00 35.38 405 THR A C 1
ATOM 3066 O O . THR A 1 405 ? -33.710 -13.197 -10.418 1.00 35.38 405 THR A O 1
ATOM 3069 N N . ARG A 1 406 ? -31.790 -13.518 -11.503 1.00 33.91 406 ARG A N 1
ATOM 3070 C CA . ARG A 1 406 ? -32.402 -13.254 -12.809 1.00 33.91 406 ARG A CA 1
ATOM 3071 C C . ARG A 1 406 ? -32.882 -14.601 -13.329 1.00 33.91 406 ARG A C 1
ATOM 3073 O O . ARG A 1 406 ? -32.094 -15.355 -13.884 1.00 33.91 406 ARG A O 1
ATOM 3080 N N . ARG A 1 407 ? -34.169 -14.888 -13.092 1.00 35.00 407 ARG A N 1
ATOM 3081 C CA . ARG A 1 407 ? -34.939 -15.932 -13.783 1.00 35.00 407 ARG A CA 1
ATOM 3082 C C . ARG A 1 407 ? -34.373 -16.133 -15.183 1.00 35.00 407 ARG A C 1
ATOM 3084 O O . ARG A 1 407 ? -34.335 -15.169 -15.956 1.00 35.00 407 ARG A O 1
ATOM 3091 N N . GLU A 1 408 ? -34.004 -17.367 -15.496 1.00 32.31 408 GLU A N 1
ATOM 3092 C CA . GLU A 1 408 ? -33.939 -17.861 -16.861 1.00 32.31 408 GLU A CA 1
ATOM 3093 C C . GLU A 1 408 ? -35.238 -17.451 -17.562 1.00 32.31 408 GLU A C 1
ATOM 3095 O O . GLU A 1 408 ? -36.299 -18.060 -17.415 1.00 32.31 408 GLU A O 1
ATOM 3100 N N . ARG A 1 409 ? -35.195 -16.339 -18.298 1.00 34.50 409 ARG A N 1
ATOM 3101 C CA . ARG A 1 409 ? -36.152 -16.125 -19.368 1.00 34.50 409 ARG A CA 1
ATOM 3102 C C . ARG A 1 409 ? -35.684 -17.047 -20.475 1.00 34.50 409 ARG A C 1
ATOM 3104 O O . ARG A 1 409 ? -34.789 -16.695 -21.236 1.00 34.50 409 ARG A O 1
ATOM 3111 N N . SER A 1 410 ? -36.305 -18.222 -20.499 1.00 31.55 410 SER A N 1
ATOM 3112 C CA . SER A 1 410 ? -36.382 -19.102 -21.657 1.00 31.55 410 SER A CA 1
ATOM 3113 C C . SER A 1 410 ? -36.467 -18.256 -22.939 1.00 31.55 410 SER A C 1
ATOM 3115 O O . SER A 1 410 ? -37.255 -17.295 -22.979 1.00 31.55 410 SER A O 1
ATOM 3117 N N . PRO A 1 411 ? -35.637 -18.528 -23.961 1.00 36.22 411 PRO A N 1
ATOM 3118 C CA . PRO A 1 411 ? -35.683 -17.771 -25.196 1.00 36.22 411 PRO A CA 1
ATOM 3119 C C . PRO A 1 411 ? -37.070 -17.975 -25.800 1.00 36.22 411 PRO A C 1
ATOM 3121 O O . PRO A 1 411 ? -37.482 -19.102 -26.061 1.00 36.22 411 PRO A O 1
ATOM 3124 N N . ARG A 1 412 ? -37.820 -16.877 -25.973 1.00 37.75 412 ARG A N 1
ATOM 3125 C CA . ARG A 1 412 ? -39.111 -16.899 -26.667 1.00 37.75 412 ARG A CA 1
ATOM 3126 C C . ARG A 1 412 ? -38.908 -17.620 -27.995 1.00 37.75 412 ARG A C 1
ATOM 3128 O O . ARG A 1 412 ? -38.193 -17.118 -28.863 1.00 37.75 412 ARG A O 1
ATOM 3135 N N . GLY A 1 413 ? -39.520 -18.796 -28.105 1.00 32.09 413 GLY A N 1
ATOM 3136 C CA . GLY A 1 413 ? -39.504 -19.613 -29.302 1.00 32.09 413 GLY A CA 1
ATOM 3137 C C . GLY A 1 413 ? -39.895 -18.773 -30.508 1.00 32.09 413 GLY A C 1
ATOM 3138 O O . GLY A 1 413 ? -40.910 -18.070 -30.498 1.00 32.09 413 GLY A O 1
ATOM 3139 N N . ARG A 1 414 ? -39.063 -18.841 -31.549 1.00 35.41 414 ARG A N 1
ATOM 3140 C CA . ARG A 1 414 ? -39.458 -18.439 -32.894 1.00 35.41 414 ARG A CA 1
ATOM 3141 C C . ARG A 1 414 ? -40.716 -19.236 -33.232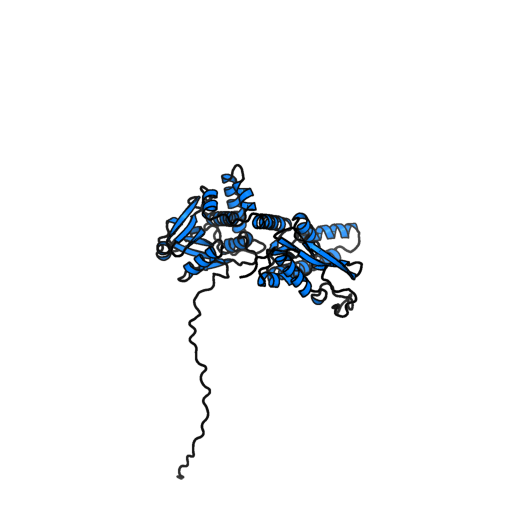 1.00 35.41 414 ARG A C 1
ATOM 3143 O O . ARG A 1 414 ? -40.678 -20.463 -33.248 1.00 35.41 414 ARG A O 1
ATOM 3150 N N . ARG A 1 415 ? -41.835 -18.541 -33.451 1.00 35.50 415 ARG A N 1
ATOM 3151 C CA . ARG A 1 415 ? -43.042 -19.146 -34.017 1.00 35.50 415 ARG A CA 1
ATOM 3152 C C . ARG A 1 415 ? -42.662 -19.756 -35.363 1.00 35.50 415 ARG A C 1
ATOM 3154 O O . ARG A 1 415 ? -42.283 -19.031 -36.280 1.00 35.50 415 ARG A O 1
ATOM 3161 N N . ALA A 1 416 ? -42.759 -21.077 -35.447 1.00 33.47 416 ALA A N 1
ATOM 3162 C CA . ALA A 1 416 ? -42.820 -21.787 -36.707 1.00 33.47 416 ALA A CA 1
ATOM 3163 C C . ALA A 1 416 ? -44.079 -21.325 -37.455 1.00 33.47 416 ALA A C 1
ATOM 3165 O O . ALA A 1 416 ? -45.184 -21.353 -36.909 1.00 33.47 416 ALA A O 1
ATOM 3166 N N . LEU A 1 417 ? -43.891 -20.859 -38.687 1.00 36.34 417 LEU A N 1
ATOM 3167 C CA . LEU A 1 417 ? -44.957 -20.733 -39.670 1.00 36.34 417 LEU A CA 1
ATOM 3168 C C . LEU A 1 417 ? -45.345 -22.150 -40.099 1.00 36.34 417 LEU A C 1
ATOM 3170 O O . LEU A 1 417 ? -44.512 -22.871 -40.643 1.00 36.34 417 LEU A O 1
ATOM 3174 N N . ALA A 1 418 ? -46.592 -22.537 -39.845 1.00 33.06 418 ALA A N 1
ATOM 3175 C CA . ALA A 1 418 ? -47.219 -23.689 -40.480 1.00 33.06 418 ALA A CA 1
ATOM 3176 C C . ALA A 1 418 ? -48.316 -23.185 -41.442 1.00 33.06 418 ALA A C 1
ATOM 3178 O O . ALA A 1 418 ? -49.003 -22.214 -41.110 1.00 33.06 418 ALA A O 1
ATOM 3179 N N . PRO A 1 419 ? -48.453 -23.796 -42.631 1.00 41.81 419 PRO A N 1
ATOM 3180 C CA . PRO A 1 419 ? -49.307 -23.324 -43.714 1.00 41.81 419 PRO A CA 1
ATOM 3181 C C . PRO A 1 419 ? -50.749 -23.810 -43.532 1.00 41.81 419 PRO A C 1
ATOM 3183 O O . PRO A 1 419 ? -50.981 -24.918 -43.053 1.00 41.81 419 PRO A O 1
ATOM 3186 N N . GLY A 1 420 ? -51.727 -23.005 -43.948 1.00 29.98 420 GLY A N 1
ATOM 3187 C CA . GLY A 1 420 ? -53.128 -23.396 -43.834 1.00 29.98 420 GLY A CA 1
ATOM 3188 C C . GLY A 1 420 ? -54.094 -22.526 -44.627 1.00 29.98 420 GLY A C 1
ATOM 3189 O O . GLY A 1 420 ? -54.530 -21.493 -44.142 1.00 29.98 420 GLY A O 1
ATOM 3190 N N . LEU A 1 421 ? -54.442 -23.039 -45.809 1.00 33.00 421 LEU A N 1
ATOM 3191 C CA . LEU A 1 421 ? -55.806 -23.174 -46.335 1.00 33.00 421 LEU A CA 1
ATOM 3192 C C . LEU A 1 421 ? -56.627 -21.910 -46.663 1.00 33.00 421 LEU A C 1
ATOM 3194 O O . LEU A 1 421 ? -57.167 -21.229 -45.802 1.00 33.00 421 LEU A O 1
ATOM 3198 N N . SER A 1 422 ? -56.792 -21.727 -47.980 1.00 37.28 422 SER A N 1
ATOM 3199 C CA . SER A 1 422 ? -58.067 -21.590 -48.707 1.00 37.28 422 SER A CA 1
ATOM 3200 C C . SER A 1 422 ? -59.248 -20.968 -47.955 1.00 37.28 422 SER A C 1
ATOM 3202 O O . SER A 1 422 ? -59.891 -21.615 -47.129 1.00 37.28 422 SER A O 1
ATOM 3204 N N . ALA A 1 423 ? -59.628 -19.765 -48.381 1.00 33.62 423 ALA A N 1
ATOM 3205 C CA . ALA A 1 423 ? -60.968 -19.237 -48.181 1.00 33.62 423 ALA A CA 1
ATOM 3206 C C . ALA A 1 423 ? -61.448 -18.568 -49.476 1.00 33.62 423 ALA A C 1
ATOM 3208 O O . ALA A 1 423 ? -61.022 -17.470 -49.825 1.00 33.62 423 ALA A O 1
ATOM 3209 N N . THR A 1 424 ? -62.353 -19.234 -50.190 1.00 41.66 424 THR A N 1
ATOM 3210 C CA . THR A 1 424 ? -63.358 -18.550 -51.014 1.00 41.66 424 THR A CA 1
ATOM 3211 C C . THR A 1 424 ? -64.486 -18.105 -50.082 1.00 41.66 424 THR A C 1
ATOM 3213 O O . THR A 1 424 ? -64.887 -18.875 -49.206 1.00 41.66 424 THR A O 1
ATOM 3216 N N . PRO A 1 425 ? -65.057 -16.908 -50.281 1.00 41.56 425 PRO A N 1
ATOM 3217 C CA . PRO A 1 425 ? -66.500 -16.909 -50.498 1.00 41.56 425 PRO A CA 1
ATOM 3218 C C . PRO A 1 425 ? -66.991 -15.866 -51.517 1.00 41.56 425 PRO A C 1
ATOM 3220 O O . PRO A 1 425 ? -66.626 -14.700 -51.487 1.00 41.56 425 PRO A O 1
ATOM 3223 N N . ARG A 1 426 ? -67.909 -16.350 -52.360 1.00 37.16 426 ARG A N 1
ATOM 3224 C CA . ARG A 1 426 ? -69.179 -15.738 -52.793 1.00 37.16 426 ARG A CA 1
ATOM 3225 C C . ARG A 1 426 ? -69.198 -14.252 -53.192 1.00 37.16 426 ARG A C 1
ATOM 3227 O O . ARG A 1 426 ? -69.235 -13.358 -52.356 1.00 37.16 426 ARG A O 1
ATOM 3234 N N . ASN A 1 427 ? -69.429 -14.063 -54.492 1.00 39.91 427 ASN A N 1
ATOM 3235 C CA . ASN A 1 427 ? -70.108 -12.920 -55.106 1.00 39.91 427 ASN A CA 1
ATOM 3236 C C . ASN A 1 427 ? -71.379 -12.483 -54.355 1.00 39.91 427 ASN A C 1
ATOM 3238 O O . ASN A 1 427 ? -72.241 -13.326 -54.087 1.00 39.91 427 ASN A O 1
ATOM 3242 N N . ARG A 1 428 ? -71.554 -11.164 -54.191 1.00 42.22 428 ARG A N 1
ATOM 3243 C CA . ARG A 1 428 ? -72.836 -10.451 -54.333 1.00 42.22 428 ARG A CA 1
ATOM 3244 C C . ARG A 1 428 ? -72.598 -8.994 -54.767 1.00 42.22 428 ARG A C 1
ATOM 3246 O O . ARG A 1 428 ? -71.846 -8.298 -54.094 1.00 42.22 428 ARG A O 1
ATOM 3253 N N . ALA A 1 429 ? -73.367 -8.613 -55.795 1.00 40.44 429 ALA A N 1
ATOM 3254 C CA . ALA A 1 429 ? -73.567 -7.308 -56.441 1.00 40.44 429 ALA A CA 1
ATOM 3255 C C . ALA A 1 429 ? -72.427 -6.800 -57.332 1.00 40.44 429 ALA A C 1
ATOM 3257 O O . ALA A 1 429 ? -71.426 -6.279 -56.799 1.00 40.44 429 ALA A O 1
#

InterPro domains:
  IPR027417 P-loop containing nucleoside triphosphate hydrolase [G3DSA:3.40.50.300] (6-180)
  IPR027417 P-loop containing nucleoside triphosphate hydrolase [SSF52540] (8-155)

Secondary structure (DSSP, 8-state):
-PPPPS-EEEEEE-STTSSHHHHHHHHT--EEEGGGGBPPTT-TT--B--SSTTTTSB-TTSGGGB-HHHHHHHHHHHHHHSEEEEEEEETTTTEEEEEEEEE-TT-SEEEEESTTGGGGHHHHHHTT-EEEEEEE---HHHHHHHHHHHHHHTT-S-HHHHHHHHHHHHHHHHHHHHHHHHTTPEEE-HHHHHHHHHHHHHHHHT-SPPPHHHHHHHTTT---SSTT-HHHHHHHHHHHHH-HHHHHHHHTSTTHHHHHHHHHHHHHHHHTSSEETTEEPPP--GGG-S-HHHHHHHHHHHSS-TT--EEEEE--TTHHHHHHHHHHTT--EEEEEE-SS-EEEEEEEEEE-SSEEEEEETTTTEEEEEEHHHHHHT--GGGTSSEEEEEEEETTT---S--S-------------------------

Organism: NCBI:txid1457234

Foldseek 3Di:
DDDQWLAFEEQEAADPPLCQVVLQVVLVFFEDEQVLFFAAQPPPQFDADCDDPRGPHGDCLDPSGGDVVVSLVQLVCCRHPQKGKTFGADVVNSGTPGIDMGHRVSQRYYYYYDNCSLVCLLVSVVVVRHQAAAYRDDDLVVVLVVVLVVCVVVVPDDPVVSVVVSVVVVVVRVVRVVSSVVSQHQYDHSVLCSVLVSQLSQLVVVDDQPALVNLQVLQAVQAAPDQQLQLLLLLLSLLLRRGPPSVCVLSVPPCNNVSSNVSSVVLQPQQQDQDHSNDGDDDDDSQQHGDQVSSQRSQCRRNSDRPWGKDWAFDDPCQLVLVQVQVVVVGKKKWFAADPPDGRHIWIFNHDDDFKTWIQANNNRGIDMDTPVQAVVQNVCSSVGSYTGTIIGTPVSSDDPPDPPPPPPDPDDDDDDDDDDDDDDDDDD